Protein AF-A0A0B7A8V5-F1 (afdb_monomer_lite)

Secondary structure (DSSP, 8-state):
-HHHHHHHHHHHHHHTTTS-TTT-PPPPHHHHHHS-HHHHHHHHHHTHHHHTTTHHHHHHHHHHH-GGG--HHHHHHHHHHHHS--------------HHHHHHHHHTTTT-HHHHHHHHHHHHH---HHHHHHTHHHHHHHTTGGGSTT--HHHHHHHHHHHHHHHTT-HHHHHHHHHHHTS-----TT---PPPPHHHHHH-GGGGGSS-GGGGG-HHHHHHHHHHHHHHHHHHHHHHHHHHHHT---TTHHHHHHHHHHHHHHHHHHHHHHHHHHTSPPHHHHTTTT-S--HHHHHHHHHHHHHHHHHHH-HHHHHHHHHH---GGGHHHHHHH-GGGGGGGGTHHHHHT-S-HHHHHHHHHHHHHHHHH---HHHHHHHHHHHHHHHHHHHHS-HHHHHHHHHHHGGGHHHHHHH-GGGHHHHHHHHHHHHHHHHHHHHHHHHHHHHHHHHTTS--------HHHHHHHHHHHHHHHHHHHHHHHHHHHHHHHTT--

Organism: NCBI:txid1028688

InterPro domains:
  IPR029321 Integrator complex subunit 2 [PF14750] (1-442)
  IPR029321 Integrator complex subunit 2 [PTHR28608] (1-450)

pLDDT: mean 82.31, std 15.74, range [34.09, 98.19]

Foldseek 3Di:
DLLVLLVCVVCCLVCVVVDPCVPDDRDDPVVVLPDQLLVVLVVCVVPCVVCVPPNVSSVVSCCQQQVLSVDVVLVVVVVVVVVPDPDPPDPDPDDQDALVQQLVQLLCQQPCVPSNLVSLVSLLVDPDPVSLQRNLLSLLLSVVSCLDPNGDPSSLVSSLVSLSVNCSGRVQVSLLSNLQNQAPPPPDPPDDPPRDDSVNCLQAVCSLVNGDLSCLQRLSSVLVSLSSSSSSLVSNLSVLVSVLSPVDDDPCNVVSVVVSVVVSLVRVLVVLQSLLVSLDDDPVVVVVVPDPDGSSNSSLLSSLVSVLVVCVVPVVSVVVNLLVNDDLVCLLSNLVRRVPLLSVLVCLLVQCVDPDLVSVLSSLSNLLSNLLVPLDPSSLVVLVVNLVSLVVCCPVPDLVCNLVNLVRNLLSVLSSCVSPVVCLVSNLVSLVSLLVVLVVLLVVLVVVVVVVVVVVVPDPDDDDPPPPSVVSNVSSVSSNVSSVVSNVSSVVVSVVVVVVD

Sequence (501 aa):
MLYYLFLYEDLYQTHKKFIDVTKLSLYSDTLMSQIPISHLVQEALKHHNNCQNLFPPLIRLLNTHFPHLCLVEDWLDAHVSHMSKPSLVSKRRQIAIKPECVLEAISEAHTHPSRAIKLLEQLLSVGDISIFRECQDAVVAGLPKLLEEGIPRCLLDLIKKVWFKLHGFTPRKLRLSTVNALQPVRKSAFKTASQLMEQDLVVDPLVVLRCDERVFRCPPILEIVLRILSAYTQACRVYLNSHVMDAGITEKEKDRQELKMALLAAQESAIVQILLEVCLPLESEKKQASSELYNLREIRCLVFSYIHQVFIASPNLARLVHFQGYPSTLIPLVVSGVPSMHICLDFIPELLGQPQRSKQIFGIQLLSNLCTQYQLPKSMNIAKLGVDVMFTLLSVLEKSEWVAFFRQTVPCLLPICQAFPPLCDDAAVLLSQLGRVCYSHITMAGNASKTSGEVNRCDRSLTPTSTSGLSLYGDYGNLYQTIELTFSEICGRALVLGKLY

Radius of gyration: 30.03 Å; chains: 1; bounding box: 100×64×71 Å

Structure (mmCIF, N/CA/C/O backbone):
data_AF-A0A0B7A8V5-F1
#
_entry.id   AF-A0A0B7A8V5-F1
#
loop_
_atom_site.group_PDB
_atom_site.id
_atom_site.type_symbol
_atom_site.label_atom_id
_atom_site.label_alt_id
_atom_site.label_comp_id
_atom_site.label_asym_id
_atom_site.label_entity_id
_atom_site.label_seq_id
_atom_site.pdbx_PDB_ins_code
_atom_site.Cartn_x
_atom_site.Cartn_y
_atom_site.Cartn_z
_atom_site.occupancy
_atom_site.B_iso_or_equiv
_atom_site.auth_seq_id
_atom_site.auth_comp_id
_atom_site.auth_asym_id
_atom_site.auth_atom_id
_atom_site.pdbx_PDB_model_num
ATOM 1 N N . MET A 1 1 ? 30.885 10.684 -22.854 1.00 79.94 1 MET A N 1
ATOM 2 C CA . MET A 1 1 ? 29.683 11.376 -23.373 1.00 79.94 1 MET A CA 1
ATOM 3 C C . MET A 1 1 ? 28.548 11.421 -22.364 1.00 79.94 1 MET A C 1
ATOM 5 O O . MET A 1 1 ? 28.164 12.524 -22.019 1.00 79.94 1 MET A O 1
ATOM 9 N N . LEU A 1 2 ? 28.070 10.297 -21.811 1.00 82.06 2 LEU A N 1
ATOM 10 C CA . LEU A 1 2 ? 26.999 10.316 -20.794 1.00 82.06 2 LEU A CA 1
ATOM 11 C C . LEU A 1 2 ? 27.292 11.255 -19.604 1.00 82.06 2 LEU A C 1
ATOM 13 O O . LEU A 1 2 ? 26.472 12.096 -19.267 1.00 82.06 2 LEU A O 1
ATOM 17 N N . TYR A 1 3 ? 28.502 11.181 -19.038 1.00 83.75 3 TYR A N 1
ATOM 18 C CA . TYR A 1 3 ? 28.941 12.098 -17.978 1.00 83.75 3 TYR A CA 1
ATOM 19 C C . TYR A 1 3 ? 28.871 13.578 -18.385 1.00 83.75 3 TYR A C 1
ATOM 21 O O . TYR A 1 3 ? 28.467 14.414 -17.588 1.00 83.75 3 TYR A O 1
ATOM 29 N N . TYR A 1 4 ? 29.234 13.898 -19.630 1.00 85.25 4 TYR A N 1
ATOM 30 C CA . TYR A 1 4 ? 29.182 15.268 -20.141 1.00 85.25 4 TYR A CA 1
ATOM 31 C C . TYR A 1 4 ? 27.741 15.774 -20.244 1.00 85.25 4 TYR A C 1
ATOM 33 O O . TYR A 1 4 ? 27.480 16.910 -19.871 1.00 85.25 4 TYR A O 1
ATOM 41 N N . LEU A 1 5 ? 26.809 14.927 -20.692 1.00 83.75 5 LEU A N 1
ATOM 42 C CA . LEU A 1 5 ? 25.390 15.280 -20.768 1.00 83.75 5 LEU A CA 1
ATOM 43 C C . LEU A 1 5 ? 24.819 15.602 -19.384 1.00 83.75 5 LEU A C 1
ATOM 45 O O . LEU A 1 5 ? 24.222 16.657 -19.208 1.00 83.75 5 LEU A O 1
ATOM 49 N N . PHE A 1 6 ? 25.074 14.747 -18.391 1.00 82.56 6 PHE A N 1
ATOM 50 C CA . PHE A 1 6 ? 24.607 14.998 -17.025 1.00 82.56 6 PHE A CA 1
ATOM 51 C C . PHE A 1 6 ? 25.280 16.208 -16.385 1.00 82.56 6 PHE A C 1
ATOM 53 O O . PHE A 1 6 ? 24.634 16.962 -15.668 1.00 82.56 6 PHE A O 1
ATOM 60 N N . LEU A 1 7 ? 26.572 16.419 -16.646 1.00 83.06 7 LEU A N 1
ATOM 61 C CA . LEU A 1 7 ? 27.275 17.601 -16.159 1.00 83.06 7 LEU A CA 1
ATOM 62 C C . LEU A 1 7 ? 26.717 18.877 -16.803 1.00 83.06 7 LEU A C 1
ATOM 64 O O . LEU A 1 7 ? 26.586 19.891 -16.130 1.00 83.06 7 LEU A O 1
ATOM 68 N N . TYR A 1 8 ? 26.368 18.829 -18.090 1.00 83.06 8 TYR A N 1
ATOM 69 C CA . TYR A 1 8 ? 25.727 19.944 -18.778 1.00 83.06 8 TYR A CA 1
ATOM 70 C C . TYR A 1 8 ? 24.349 20.254 -18.185 1.00 83.06 8 TYR A C 1
ATOM 72 O O . TYR A 1 8 ? 24.068 21.419 -17.924 1.00 83.06 8 TYR A O 1
ATOM 80 N N . GLU A 1 9 ? 23.521 19.241 -17.912 1.00 77.94 9 GLU A N 1
ATOM 81 C CA . GLU A 1 9 ? 22.227 19.425 -17.236 1.00 77.94 9 GLU A CA 1
ATOM 82 C C . GLU A 1 9 ? 22.389 20.022 -15.830 1.00 77.94 9 GLU A C 1
ATOM 84 O O . GLU A 1 9 ? 21.679 20.962 -15.475 1.00 77.94 9 GLU A O 1
ATOM 89 N N . ASP A 1 10 ? 23.364 19.539 -15.057 1.00 81.50 10 ASP A N 1
ATOM 90 C CA . ASP A 1 10 ? 23.669 20.032 -13.709 1.00 81.50 10 ASP A CA 1
ATOM 91 C C . ASP A 1 10 ? 24.119 21.496 -13.713 1.00 81.50 10 ASP A C 1
ATOM 93 O O . ASP A 1 10 ? 23.612 22.323 -12.952 1.00 81.50 10 ASP A O 1
ATOM 97 N N . LEU A 1 11 ? 25.037 21.843 -14.618 1.00 79.81 11 LEU A N 1
ATOM 98 C CA . LEU A 1 11 ? 25.526 23.210 -14.778 1.00 79.81 11 LEU A CA 1
ATOM 99 C C . LEU A 1 11 ? 24.438 24.136 -15.321 1.00 79.81 11 LEU A C 1
ATOM 101 O O . LEU A 1 11 ? 24.333 25.274 -14.864 1.00 79.81 11 LEU A O 1
ATOM 105 N N . TYR A 1 12 ? 23.608 23.651 -16.247 1.00 76.50 12 TYR A N 1
ATOM 106 C CA . TYR A 1 12 ? 22.469 24.398 -16.764 1.00 76.50 12 TYR A CA 1
ATOM 107 C C . TYR A 1 12 ? 21.483 24.728 -15.642 1.00 76.50 12 TYR A C 1
ATOM 109 O O . TYR A 1 12 ? 21.135 25.892 -15.478 1.00 76.50 12 TYR A O 1
ATOM 117 N N . GLN A 1 13 ? 21.083 23.743 -14.832 1.00 71.62 13 GLN A N 1
ATOM 118 C CA . GLN A 1 13 ? 20.176 23.933 -13.691 1.00 71.62 13 GLN A CA 1
ATOM 119 C C . GLN A 1 13 ? 20.780 24.873 -12.632 1.00 71.62 13 GLN A C 1
ATOM 121 O O . GLN A 1 13 ? 20.105 25.778 -12.144 1.00 71.62 13 GLN A O 1
ATOM 126 N N . THR A 1 14 ? 22.071 24.717 -12.319 1.00 74.81 14 THR A N 1
ATOM 127 C CA . THR A 1 14 ? 22.767 25.513 -11.289 1.00 74.81 14 THR A CA 1
ATOM 128 C C . THR A 1 14 ? 22.956 26.974 -11.704 1.00 74.81 14 THR A C 1
ATOM 130 O O . THR A 1 14 ? 22.756 27.888 -10.901 1.00 74.81 14 THR A O 1
ATOM 133 N N . HIS A 1 15 ? 23.320 27.220 -12.965 1.00 72.06 15 HIS A N 1
ATOM 134 C CA . HIS A 1 15 ? 23.638 28.556 -13.474 1.00 72.06 15 HIS A CA 1
ATOM 135 C C . HIS A 1 15 ? 22.515 29.181 -14.310 1.00 72.06 15 HIS A C 1
ATOM 137 O O . HIS A 1 15 ? 22.711 30.257 -14.873 1.00 72.06 15 HIS A O 1
ATOM 143 N N . LYS A 1 16 ? 21.319 28.577 -14.339 1.00 68.19 16 LYS A N 1
ATOM 144 C CA . LYS A 1 16 ? 20.163 29.016 -15.143 1.00 68.19 16 LYS A CA 1
ATOM 145 C C . LYS A 1 16 ? 19.810 30.497 -14.977 1.00 68.19 16 LYS A C 1
ATOM 147 O O . LYS A 1 16 ? 19.356 31.130 -15.918 1.00 68.19 16 LYS A O 1
ATOM 152 N N . LYS A 1 17 ? 20.053 31.066 -13.790 1.00 64.69 17 LYS A N 1
ATOM 153 C CA . LYS A 1 17 ? 19.793 32.483 -13.463 1.00 64.69 17 LYS A CA 1
ATOM 154 C C . LYS A 1 17 ? 20.785 33.467 -14.096 1.00 64.69 17 LYS A C 1
ATOM 156 O O . LYS A 1 17 ? 20.482 34.650 -14.186 1.00 64.69 17 LYS A O 1
ATOM 161 N N . PHE A 1 18 ? 21.961 32.990 -14.499 1.00 61.44 18 PHE A N 1
ATOM 162 C CA . PHE A 1 18 ? 23.048 33.788 -15.076 1.00 61.44 18 PHE A CA 1
ATOM 163 C C . PHE A 1 18 ? 23.221 33.555 -16.582 1.00 61.44 18 PHE A C 1
ATOM 165 O O . PHE A 1 18 ? 24.036 34.221 -17.218 1.00 61.44 18 PHE A O 1
ATOM 172 N N . ILE A 1 19 ? 22.482 32.599 -17.149 1.00 63.22 19 ILE A N 1
ATOM 173 C CA . ILE A 1 19 ? 22.578 32.193 -18.548 1.00 63.22 19 ILE A CA 1
ATOM 174 C C . ILE A 1 19 ? 21.382 32.760 -19.310 1.00 63.22 19 ILE A C 1
ATOM 176 O O . ILE A 1 19 ? 20.232 32.582 -18.916 1.00 63.22 19 ILE A O 1
ATOM 180 N N . ASP A 1 20 ? 21.662 33.418 -20.432 1.00 55.59 20 ASP A N 1
ATOM 181 C CA . ASP A 1 20 ? 20.645 33.892 -21.365 1.00 55.59 20 ASP A CA 1
ATOM 182 C C . ASP A 1 20 ? 19.980 32.675 -22.044 1.00 55.59 20 ASP A C 1
ATOM 184 O O . ASP A 1 20 ? 20.542 32.045 -22.947 1.00 55.59 20 ASP A O 1
ATOM 188 N N . VAL A 1 21 ? 18.797 32.296 -21.547 1.00 57.56 21 VAL A N 1
ATOM 189 C CA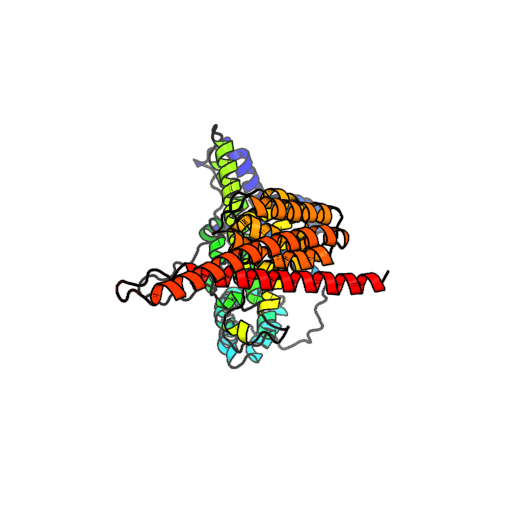 . VAL A 1 21 ? 18.047 31.070 -21.906 1.00 57.56 21 VAL A CA 1
ATOM 190 C C . VAL A 1 21 ? 17.728 30.997 -23.409 1.00 57.56 21 VAL A C 1
ATOM 192 O O . VAL A 1 21 ? 17.473 29.925 -23.949 1.00 57.56 21 VAL A O 1
ATOM 195 N N . THR A 1 22 ? 17.812 32.126 -24.117 1.00 53.50 22 THR A N 1
ATOM 196 C CA . THR A 1 22 ? 17.581 32.242 -25.563 1.00 53.50 22 THR A CA 1
ATOM 197 C C . THR A 1 22 ? 18.668 31.594 -26.432 1.00 53.50 22 THR A C 1
ATOM 199 O O . THR A 1 22 ? 18.412 31.317 -27.603 1.00 53.50 22 THR A O 1
ATOM 202 N N . LYS A 1 23 ? 19.867 31.324 -25.889 1.00 51.97 23 LYS A N 1
ATOM 203 C CA . LYS A 1 23 ? 21.014 30.776 -26.649 1.00 51.97 23 LYS A CA 1
ATOM 204 C C . LYS A 1 23 ? 21.383 29.332 -26.307 1.00 51.97 23 LYS A C 1
ATOM 206 O O . LYS A 1 23 ? 22.089 28.696 -27.085 1.00 51.97 23 LYS A O 1
ATOM 211 N N . LEU A 1 24 ? 20.938 28.817 -25.161 1.00 58.12 24 LEU A N 1
ATOM 212 C CA . LEU A 1 24 ? 21.292 27.485 -24.664 1.00 58.12 24 LEU A CA 1
ATOM 213 C C . LEU A 1 24 ? 20.019 26.685 -24.389 1.00 58.12 24 LEU A C 1
ATOM 215 O O . LEU A 1 24 ? 19.346 26.883 -23.379 1.00 58.12 24 LEU A O 1
ATOM 219 N N . SER A 1 25 ? 19.693 25.772 -25.301 1.00 60.03 25 SER A N 1
ATOM 220 C CA . SER A 1 25 ? 18.627 24.793 -25.105 1.00 60.03 25 SER A CA 1
ATOM 221 C C . SER A 1 25 ? 19.155 23.574 -24.347 1.00 60.03 25 SER A C 1
ATOM 223 O O . SER A 1 25 ? 20.273 23.105 -24.593 1.00 60.03 25 SER A O 1
ATOM 225 N N . LEU A 1 26 ? 18.334 23.035 -23.447 1.00 64.19 26 LEU A N 1
ATOM 226 C CA . LEU A 1 26 ? 18.522 21.680 -22.932 1.00 64.19 26 LEU A CA 1
ATOM 227 C C . LEU A 1 26 ? 18.430 20.673 -24.086 1.00 64.19 26 LEU A C 1
ATOM 229 O O . LEU A 1 26 ? 17.761 20.917 -25.094 1.00 64.19 26 LEU A O 1
ATOM 233 N N . TYR A 1 27 ? 19.117 19.542 -23.940 1.00 69.25 27 TYR A N 1
ATOM 234 C CA . TYR A 1 27 ? 18.952 18.426 -24.865 1.00 69.25 27 TYR A CA 1
ATOM 235 C C . TYR A 1 27 ? 17.507 17.923 -24.808 1.00 69.25 27 TYR A C 1
ATOM 237 O O . TYR A 1 27 ? 16.879 17.943 -23.753 1.00 69.25 27 TYR A O 1
ATOM 245 N N . SER A 1 28 ? 16.972 17.480 -25.945 1.00 68.88 28 SER A N 1
ATOM 246 C CA . SER A 1 28 ? 15.593 17.002 -25.996 1.00 68.88 28 SER A CA 1
ATOM 247 C C . SER A 1 28 ? 15.410 15.713 -25.189 1.00 68.88 28 SER A C 1
ATOM 249 O O . SER A 1 28 ? 16.256 14.814 -25.214 1.00 68.88 28 SER A O 1
ATOM 251 N N . ASP A 1 29 ? 14.244 15.569 -24.556 1.00 65.69 29 ASP A N 1
ATOM 252 C CA . ASP A 1 29 ? 13.846 14.344 -23.844 1.00 65.69 29 ASP A CA 1
ATOM 253 C C . ASP A 1 29 ? 13.882 13.102 -24.759 1.00 65.69 29 ASP A C 1
ATOM 255 O O . ASP A 1 29 ? 14.142 11.977 -24.322 1.00 65.69 29 ASP A O 1
ATOM 259 N N . THR A 1 30 ? 13.701 13.299 -26.070 1.00 68.00 30 THR A N 1
ATOM 260 C CA . THR A 1 30 ? 13.824 12.249 -27.092 1.00 68.00 30 THR A CA 1
ATOM 261 C C . THR A 1 30 ? 15.245 11.698 -27.213 1.00 68.00 30 THR A C 1
ATOM 263 O O . THR A 1 30 ? 15.413 10.525 -27.524 1.00 68.00 30 THR A O 1
ATOM 266 N N . LEU A 1 31 ? 16.275 12.517 -26.981 1.00 75.44 31 LEU A N 1
ATOM 267 C CA . LEU A 1 31 ? 17.662 12.055 -26.979 1.00 75.44 31 LEU A CA 1
ATOM 268 C C . LEU A 1 31 ? 17.958 11.279 -25.691 1.00 75.44 31 LEU A C 1
ATOM 270 O O . LEU A 1 31 ? 18.525 10.189 -25.743 1.00 75.44 31 LEU A O 1
ATOM 274 N N . MET A 1 32 ? 17.522 11.797 -24.539 1.00 71.88 32 MET A N 1
ATOM 275 C CA . MET A 1 32 ? 17.759 11.149 -23.243 1.00 71.88 32 MET A CA 1
ATOM 276 C C . MET A 1 32 ? 17.033 9.808 -23.100 1.00 71.88 32 MET A C 1
ATOM 278 O O . MET A 1 32 ? 17.549 8.897 -22.457 1.00 71.88 32 MET A O 1
ATOM 282 N N . SER A 1 33 ? 15.866 9.651 -23.727 1.00 67.75 33 SER A N 1
ATOM 283 C CA . SER A 1 33 ? 15.122 8.382 -23.758 1.00 67.75 33 SER A CA 1
ATOM 284 C C . SER A 1 33 ? 15.760 7.309 -24.652 1.00 67.75 33 SER A C 1
ATOM 286 O O . SER A 1 33 ? 15.562 6.118 -24.405 1.00 67.75 33 SER A O 1
ATOM 288 N N . GLN A 1 34 ? 16.552 7.698 -25.657 1.00 71.38 34 GLN A N 1
ATOM 289 C CA . GLN A 1 34 ? 17.259 6.764 -26.544 1.00 71.38 34 GLN A CA 1
ATOM 290 C C . GLN A 1 34 ? 18.551 6.212 -25.930 1.00 71.38 34 GLN A C 1
ATOM 292 O O . GLN A 1 34 ? 19.004 5.128 -26.309 1.00 71.38 34 GLN A O 1
ATOM 297 N N . ILE A 1 35 ? 19.150 6.935 -24.983 1.00 76.81 35 ILE A N 1
ATOM 298 C CA . ILE A 1 35 ? 20.406 6.533 -24.353 1.00 76.81 35 ILE A CA 1
ATOM 299 C C . ILE A 1 35 ? 20.119 5.469 -23.277 1.00 76.81 35 ILE A C 1
ATOM 301 O O . ILE A 1 35 ? 19.364 5.727 -22.339 1.00 76.81 35 ILE A O 1
ATOM 305 N N . PRO A 1 36 ? 20.740 4.274 -23.341 1.00 74.31 36 PRO A N 1
ATOM 306 C CA . PRO A 1 36 ? 20.545 3.223 -22.345 1.00 74.31 36 PRO A CA 1
ATOM 307 C C . PRO A 1 36 ? 21.386 3.509 -21.089 1.00 74.31 36 PRO A C 1
ATOM 309 O O . PRO A 1 36 ? 22.398 2.857 -20.830 1.00 74.31 36 PRO A O 1
ATOM 312 N N . ILE A 1 37 ? 20.976 4.518 -20.316 1.00 78.88 37 ILE A N 1
ATOM 313 C CA . ILE A 1 37 ? 21.696 5.031 -19.140 1.00 78.88 37 ILE A CA 1
ATOM 314 C C . ILE A 1 37 ? 22.022 3.902 -18.150 1.00 78.88 37 ILE A C 1
ATOM 316 O O . ILE A 1 37 ? 23.180 3.736 -17.774 1.00 78.88 37 ILE A O 1
ATOM 320 N N . SER A 1 38 ? 21.029 3.090 -17.773 1.00 75.12 38 SER A N 1
ATOM 321 C CA . SER A 1 38 ? 21.199 2.001 -16.800 1.00 75.12 38 SER A CA 1
ATOM 322 C C . SER A 1 38 ? 22.212 0.951 -17.259 1.00 75.12 38 SER A C 1
ATOM 324 O O . SER A 1 38 ? 23.051 0.528 -16.466 1.00 75.12 38 SER A O 1
ATOM 326 N N . HIS A 1 39 ? 22.211 0.596 -18.547 1.00 75.06 39 HIS A N 1
ATOM 327 C CA . HIS A 1 39 ? 23.192 -0.336 -19.103 1.00 75.06 39 HIS A CA 1
ATOM 328 C C . HIS A 1 39 ? 24.614 0.228 -19.035 1.00 75.06 39 HIS A C 1
ATOM 330 O O . HIS A 1 39 ? 25.520 -0.446 -18.557 1.00 75.06 39 HIS A O 1
ATOM 336 N N . LEU A 1 40 ? 24.807 1.476 -19.476 1.00 78.62 40 LEU A N 1
ATOM 337 C CA . LEU A 1 40 ? 26.122 2.126 -19.472 1.00 78.62 40 LEU A CA 1
ATOM 338 C C . LEU A 1 40 ? 26.693 2.238 -18.055 1.00 78.62 40 LEU A C 1
ATOM 340 O O . LEU A 1 40 ? 27.894 2.086 -17.845 1.00 78.62 40 LEU A O 1
ATOM 344 N N . VAL A 1 41 ? 25.827 2.474 -17.072 1.00 78.25 41 VAL A N 1
ATOM 345 C CA . VAL A 1 41 ? 26.205 2.543 -15.661 1.00 78.25 41 VAL A CA 1
ATOM 346 C C . VAL A 1 41 ? 26.587 1.160 -15.115 1.00 78.25 41 VAL A C 1
ATOM 348 O O . VAL A 1 41 ? 27.600 1.036 -14.426 1.00 78.25 41 VAL A O 1
ATOM 351 N N . GLN A 1 42 ? 25.840 0.107 -15.460 1.00 76.56 42 GLN A N 1
ATOM 352 C CA . GLN A 1 42 ? 26.185 -1.275 -15.101 1.00 76.56 42 GLN A CA 1
ATOM 353 C C . GLN A 1 42 ? 27.473 -1.760 -15.785 1.00 76.56 42 GLN A C 1
ATOM 355 O O . GLN A 1 42 ? 28.246 -2.517 -15.202 1.00 76.56 42 GLN A O 1
ATOM 360 N N . GLU A 1 43 ? 27.731 -1.332 -17.017 1.00 76.25 43 GLU A N 1
ATOM 361 C CA . GLU A 1 43 ? 28.963 -1.639 -17.744 1.00 76.25 43 GLU A CA 1
ATOM 362 C C . GLU A 1 43 ? 30.167 -0.908 -17.130 1.00 76.25 43 GLU A C 1
ATOM 364 O O . GLU A 1 43 ? 31.211 -1.520 -16.898 1.00 76.25 43 GLU A O 1
ATOM 369 N N . ALA A 1 44 ? 29.995 0.359 -16.740 1.00 77.50 44 ALA A N 1
ATOM 370 C CA . ALA A 1 44 ? 31.005 1.111 -15.997 1.00 77.50 44 ALA A CA 1
ATOM 371 C C . ALA A 1 44 ? 31.330 0.473 -14.631 1.00 77.50 44 ALA A C 1
ATOM 373 O O . ALA A 1 44 ? 32.492 0.464 -14.226 1.00 77.50 44 ALA A O 1
ATOM 374 N N . LEU A 1 45 ? 30.334 -0.109 -13.948 1.00 75.38 45 LEU A N 1
ATOM 375 C CA . LEU A 1 45 ? 30.542 -0.903 -12.731 1.00 75.38 45 LEU A CA 1
ATOM 376 C C . LEU A 1 45 ? 31.386 -2.159 -12.981 1.00 75.38 45 LEU A C 1
ATOM 378 O O . LEU A 1 45 ? 32.302 -2.446 -12.213 1.00 75.38 45 LEU A O 1
ATOM 382 N N . LYS A 1 46 ? 31.092 -2.910 -14.050 1.00 75.94 46 LYS A N 1
ATOM 383 C CA . LYS A 1 46 ? 31.836 -4.134 -14.409 1.00 75.94 46 LYS A CA 1
ATOM 384 C C . LYS A 1 46 ? 33.297 -3.837 -14.745 1.00 75.94 46 LYS A C 1
ATOM 386 O O . LYS A 1 46 ? 34.174 -4.635 -14.427 1.00 75.94 46 LYS A O 1
ATOM 391 N N . HIS A 1 47 ? 33.566 -2.676 -15.337 1.00 78.50 47 HIS A N 1
ATOM 392 C CA . HIS A 1 47 ? 34.908 -2.211 -15.687 1.00 78.50 47 HIS A CA 1
ATOM 393 C C . HIS A 1 47 ? 35.486 -1.228 -14.654 1.00 78.50 47 HIS A C 1
ATOM 395 O O . HIS A 1 47 ? 36.089 -0.216 -15.020 1.00 78.50 47 HIS A O 1
ATOM 401 N N . HIS A 1 48 ? 35.344 -1.544 -13.358 1.00 68.00 48 HIS A N 1
ATOM 402 C CA . HIS A 1 48 ? 35.762 -0.682 -12.243 1.00 68.00 48 HIS A CA 1
ATOM 403 C C . HIS A 1 48 ? 37.203 -0.152 -12.376 1.00 68.00 48 HIS A C 1
ATOM 405 O O . HIS A 1 48 ? 37.442 1.033 -12.156 1.00 68.00 48 HIS A O 1
ATOM 411 N N . ASN A 1 49 ? 38.142 -0.993 -12.828 1.00 71.19 49 ASN A N 1
ATOM 412 C CA . ASN A 1 49 ? 39.558 -0.630 -12.975 1.00 71.19 49 ASN A CA 1
ATOM 413 C C . ASN A 1 49 ? 39.806 0.481 -14.013 1.00 71.19 49 ASN A C 1
ATOM 415 O O . ASN A 1 49 ? 40.753 1.246 -13.869 1.00 71.19 49 ASN A O 1
ATOM 419 N N . ASN A 1 50 ? 38.957 0.596 -15.040 1.00 73.81 50 ASN A N 1
ATOM 420 C CA . ASN A 1 50 ? 39.141 1.561 -16.131 1.00 73.81 50 ASN A CA 1
ATOM 421 C C . ASN A 1 50 ? 38.326 2.848 -15.921 1.00 73.81 50 ASN A C 1
ATOM 423 O O . ASN A 1 50 ? 38.646 3.887 -16.496 1.00 73.81 50 ASN A O 1
ATOM 427 N N . CYS A 1 51 ? 37.266 2.797 -15.107 1.00 72.12 51 CYS A N 1
ATOM 428 C CA . CYS A 1 51 ? 36.334 3.909 -14.893 1.00 72.12 51 CYS A CA 1
ATOM 429 C C . CYS A 1 51 ? 36.345 4.468 -13.460 1.00 72.12 51 CYS A C 1
ATOM 431 O O . CYS A 1 51 ? 35.453 5.241 -13.109 1.00 72.12 51 CYS A O 1
ATOM 433 N N . GLN A 1 52 ? 37.355 4.137 -12.650 1.00 73.94 52 GLN A N 1
ATOM 434 C CA . GLN A 1 52 ? 37.417 4.460 -11.218 1.00 73.94 52 GLN A CA 1
ATOM 435 C C . GLN A 1 52 ? 37.206 5.953 -10.900 1.00 73.94 52 GLN A C 1
ATOM 437 O O . GLN A 1 52 ? 36.489 6.285 -9.961 1.00 73.94 52 GLN A O 1
ATOM 442 N N . ASN A 1 53 ? 37.755 6.857 -11.720 1.00 79.75 53 ASN A N 1
ATOM 443 C CA . ASN A 1 53 ? 37.639 8.308 -11.511 1.00 79.75 53 ASN A CA 1
ATOM 444 C C . ASN A 1 53 ? 36.367 8.922 -12.123 1.00 79.75 53 ASN A C 1
ATOM 446 O O . ASN A 1 53 ? 35.950 10.007 -11.728 1.00 79.75 53 ASN A O 1
ATOM 450 N N . LEU A 1 54 ? 35.748 8.245 -13.095 1.00 82.06 54 LEU A N 1
ATOM 451 C CA . LEU A 1 54 ? 34.561 8.732 -13.807 1.00 82.06 54 LEU A CA 1
ATOM 452 C C . LEU A 1 54 ? 33.262 8.268 -13.140 1.00 82.06 54 LEU A C 1
ATOM 454 O O . LEU A 1 54 ? 32.248 8.965 -13.186 1.00 82.06 54 LEU A O 1
ATOM 458 N N . PHE A 1 55 ? 33.291 7.089 -12.523 1.00 82.50 55 PHE A N 1
ATOM 459 C CA . PHE A 1 55 ? 32.110 6.431 -11.988 1.00 82.50 55 PHE A CA 1
ATOM 460 C C . PHE A 1 55 ? 31.477 7.168 -10.788 1.00 82.50 55 PHE A C 1
ATOM 462 O O . PHE A 1 55 ? 30.272 7.422 -10.846 1.00 82.50 55 PHE A O 1
ATOM 469 N N . PRO A 1 56 ? 32.218 7.600 -9.743 1.00 84.69 56 PRO A N 1
ATOM 470 C CA . PRO A 1 56 ? 31.605 8.295 -8.607 1.00 84.69 56 PRO A CA 1
ATOM 471 C C . PRO A 1 56 ? 30.921 9.623 -8.991 1.00 84.69 56 PRO A C 1
ATOM 473 O O . PRO A 1 56 ? 29.773 9.831 -8.588 1.00 84.69 56 PRO A O 1
ATOM 476 N N . PRO A 1 57 ? 31.536 10.505 -9.812 1.00 83.62 57 PRO A N 1
ATOM 477 C CA . PRO A 1 57 ? 30.864 11.706 -10.308 1.00 83.62 57 PRO A CA 1
ATOM 478 C C . PRO A 1 57 ? 29.629 11.400 -11.162 1.00 83.62 57 PRO A C 1
ATOM 480 O O . PRO A 1 57 ? 28.619 12.088 -11.028 1.00 83.62 57 PRO A O 1
ATOM 483 N N . LEU A 1 58 ? 29.687 10.363 -12.005 1.00 84.62 58 LEU A N 1
ATOM 484 C CA . LEU A 1 58 ? 28.564 9.941 -12.842 1.00 84.62 58 LEU A CA 1
ATOM 485 C C . LEU A 1 58 ? 27.369 9.470 -12.002 1.00 84.62 58 LEU A C 1
ATOM 487 O O . LEU A 1 58 ? 26.249 9.904 -12.255 1.00 84.62 58 LEU A O 1
ATOM 491 N N . ILE A 1 59 ? 27.598 8.624 -10.993 1.00 83.25 59 ILE A N 1
ATOM 492 C CA . ILE A 1 59 ? 26.540 8.146 -10.090 1.00 83.25 59 ILE A CA 1
ATOM 493 C C . ILE A 1 59 ? 25.949 9.282 -9.270 1.00 83.25 59 ILE A C 1
ATOM 495 O O . ILE A 1 59 ? 24.733 9.342 -9.104 1.00 83.25 59 ILE A O 1
ATOM 499 N N . ARG A 1 60 ? 26.786 10.206 -8.784 1.00 85.19 60 ARG A N 1
ATOM 500 C CA . ARG A 1 60 ? 26.309 11.392 -8.068 1.00 85.19 60 ARG A CA 1
ATOM 501 C C . ARG A 1 60 ? 25.324 12.178 -8.931 1.00 85.19 60 ARG A C 1
ATOM 503 O O . ARG A 1 60 ? 24.220 12.450 -8.479 1.00 85.19 60 ARG A O 1
ATOM 510 N N . LEU A 1 61 ? 25.701 12.489 -10.171 1.00 84.31 61 LEU A N 1
ATOM 511 C CA . LEU A 1 61 ? 24.839 13.223 -11.099 1.00 84.31 61 LEU A CA 1
ATOM 512 C C . LEU A 1 61 ? 23.565 12.440 -11.449 1.00 84.31 61 LEU A C 1
ATOM 514 O O . LEU A 1 61 ? 22.482 13.017 -11.483 1.00 84.31 61 LEU A O 1
ATOM 518 N N . LEU A 1 62 ? 23.677 11.124 -11.643 1.00 84.75 62 LEU A N 1
ATOM 519 C CA . LEU A 1 62 ? 22.534 10.255 -11.914 1.00 84.75 62 LEU A CA 1
ATOM 520 C C . LEU A 1 62 ? 21.535 10.233 -10.747 1.00 84.75 62 LEU A C 1
ATOM 522 O O . LEU A 1 62 ? 20.337 10.345 -10.976 1.00 84.75 62 LEU A O 1
ATOM 526 N N . ASN A 1 63 ? 22.010 10.130 -9.505 1.00 83.12 63 ASN A N 1
ATOM 527 C CA . ASN A 1 63 ? 21.153 10.153 -8.319 1.00 83.12 63 ASN A CA 1
ATOM 528 C C . ASN A 1 63 ? 20.477 11.513 -8.113 1.00 83.12 63 ASN A C 1
ATOM 530 O O . ASN A 1 63 ? 19.349 11.557 -7.627 1.00 83.12 63 ASN A O 1
ATOM 534 N N . THR A 1 64 ? 21.144 12.608 -8.485 1.00 82.88 64 THR A N 1
ATOM 535 C CA . THR A 1 64 ? 20.575 13.958 -8.389 1.00 82.88 64 THR A CA 1
ATOM 536 C C . THR A 1 64 ? 19.484 14.190 -9.436 1.00 82.88 64 THR A C 1
ATOM 538 O O . THR A 1 64 ? 18.386 14.614 -9.085 1.00 82.88 64 THR A O 1
ATOM 541 N N . HIS A 1 65 ? 19.761 13.892 -10.711 1.00 79.38 65 HIS A N 1
ATOM 542 C CA . HIS A 1 65 ? 18.868 14.242 -11.828 1.00 79.38 65 HIS A CA 1
ATOM 543 C C . HIS A 1 65 ? 17.863 13.141 -12.175 1.00 79.38 65 HIS A C 1
ATOM 545 O O . HIS A 1 65 ? 16.734 13.419 -12.575 1.00 79.38 65 HIS A O 1
ATOM 551 N N . PHE A 1 66 ? 18.227 11.874 -11.975 1.00 81.94 66 PHE A N 1
ATOM 552 C CA . PHE A 1 66 ? 17.412 10.717 -12.354 1.00 81.94 66 PHE A CA 1
ATOM 553 C C . PHE A 1 66 ? 17.312 9.649 -11.247 1.00 81.94 66 PHE A C 1
ATOM 555 O O . PHE A 1 66 ? 17.528 8.464 -11.515 1.00 81.94 66 PHE A O 1
ATOM 562 N N . PRO A 1 67 ? 16.895 10.005 -10.016 1.00 82.56 67 PRO A N 1
ATOM 563 C CA . PRO A 1 67 ? 16.742 9.050 -8.914 1.00 82.56 67 PRO A CA 1
ATOM 564 C C . PRO A 1 67 ? 15.750 7.920 -9.228 1.00 82.56 67 PRO A C 1
ATOM 566 O O . PRO A 1 67 ? 15.877 6.820 -8.703 1.00 82.56 67 PRO A O 1
ATOM 569 N N . HIS A 1 68 ? 14.793 8.148 -10.131 1.00 81.75 68 HIS A N 1
ATOM 570 C CA . HIS A 1 68 ? 13.856 7.126 -10.606 1.00 81.75 68 HIS A CA 1
ATOM 571 C C . HIS A 1 68 ? 14.505 6.012 -11.458 1.00 81.75 68 HIS A C 1
ATOM 573 O O . HIS A 1 68 ? 13.838 5.030 -11.772 1.00 81.75 68 HIS A O 1
ATOM 579 N N . LEU A 1 69 ? 15.772 6.159 -11.872 1.00 80.94 69 LEU A N 1
ATOM 580 C CA . LEU A 1 69 ? 16.584 5.107 -12.510 1.00 80.94 69 LEU A CA 1
ATOM 581 C C . LEU A 1 69 ? 17.511 4.390 -11.511 1.00 80.94 69 LEU A C 1
ATOM 583 O O . LEU A 1 69 ? 18.170 3.412 -11.865 1.00 80.94 69 LEU A O 1
ATOM 587 N N . CYS A 1 70 ? 17.558 4.878 -10.271 1.00 76.94 70 CYS A N 1
ATOM 588 C CA . CYS A 1 70 ? 18.426 4.403 -9.199 1.00 76.94 70 CYS A CA 1
ATOM 589 C C . CYS A 1 70 ? 17.631 3.795 -8.043 1.00 76.94 70 CYS A C 1
ATOM 591 O O . CYS A 1 70 ? 18.022 3.920 -6.882 1.00 76.94 70 CYS A O 1
ATOM 593 N N . LEU A 1 71 ? 16.500 3.149 -8.340 1.00 78.69 71 LEU A N 1
ATOM 594 C CA . LEU A 1 71 ? 15.751 2.430 -7.316 1.00 78.69 71 LEU A CA 1
ATOM 595 C C . LEU A 1 71 ? 16.619 1.288 -6.780 1.00 78.69 71 LEU A C 1
ATOM 597 O O . LEU A 1 71 ? 17.136 0.481 -7.549 1.00 78.69 71 LEU A O 1
ATOM 601 N N . VAL A 1 72 ? 16.774 1.218 -5.458 1.00 76.94 72 VAL A N 1
ATOM 602 C CA . VAL A 1 72 ? 17.658 0.242 -4.798 1.00 76.94 72 VAL A CA 1
ATOM 603 C C . VAL A 1 72 ? 17.313 -1.191 -5.207 1.00 76.94 72 VAL A C 1
ATOM 605 O O . VAL A 1 72 ? 18.210 -1.988 -5.468 1.00 76.94 72 VAL A O 1
ATOM 608 N N . GLU A 1 73 ? 16.021 -1.498 -5.332 1.00 73.88 73 GLU A N 1
ATOM 609 C CA . GLU A 1 73 ? 15.540 -2.820 -5.736 1.00 73.88 73 GLU A CA 1
ATOM 610 C C . GLU A 1 73 ? 16.056 -3.235 -7.123 1.00 73.88 73 GLU A C 1
ATOM 612 O O . GLU A 1 73 ? 16.565 -4.340 -7.272 1.00 73.88 73 GLU A O 1
ATOM 617 N N . ASP A 1 74 ? 16.033 -2.331 -8.112 1.00 73.75 74 ASP A N 1
ATOM 618 C CA . ASP A 1 74 ? 16.512 -2.619 -9.473 1.00 73.75 74 ASP A CA 1
ATOM 619 C C . ASP A 1 74 ? 18.008 -2.973 -9.491 1.00 73.75 74 ASP A C 1
ATOM 621 O O . ASP A 1 74 ? 18.468 -3.808 -10.276 1.00 73.75 74 ASP A O 1
ATOM 625 N N . TRP A 1 75 ? 18.786 -2.338 -8.613 1.00 69.69 75 TRP A N 1
ATOM 626 C CA . TRP A 1 75 ? 20.220 -2.575 -8.501 1.00 69.69 75 TRP A CA 1
ATOM 627 C C . TRP A 1 75 ? 20.523 -3.868 -7.748 1.00 69.69 75 TRP A C 1
ATOM 629 O O . TRP A 1 75 ? 21.424 -4.605 -8.155 1.00 69.69 75 TRP A O 1
ATOM 639 N N . LEU A 1 76 ? 19.772 -4.168 -6.686 1.00 67.94 76 LEU A N 1
ATOM 640 C CA . LEU A 1 76 ? 19.890 -5.426 -5.951 1.00 67.94 76 LEU A CA 1
ATOM 641 C C . LEU A 1 76 ? 19.538 -6.619 -6.843 1.00 67.94 76 LEU A C 1
ATOM 643 O O . LEU A 1 76 ? 20.315 -7.570 -6.904 1.00 67.94 76 LEU A O 1
ATOM 647 N N . ASP A 1 77 ? 18.444 -6.534 -7.602 1.00 68.38 77 ASP A N 1
ATOM 648 C CA . ASP A 1 77 ? 18.009 -7.584 -8.529 1.00 68.38 77 ASP A CA 1
ATOM 649 C C . ASP A 1 77 ? 19.093 -7.889 -9.579 1.00 68.38 77 ASP A C 1
ATOM 651 O O . ASP A 1 77 ? 19.398 -9.054 -9.867 1.00 68.38 77 ASP A O 1
ATOM 655 N N . ALA A 1 78 ? 19.749 -6.848 -10.104 1.00 63.72 78 ALA A N 1
ATOM 656 C CA . ALA A 1 78 ? 20.870 -6.993 -11.029 1.00 63.72 78 ALA A CA 1
ATOM 657 C C . ALA A 1 78 ? 22.089 -7.673 -10.371 1.00 63.72 78 ALA A C 1
ATOM 659 O O . ALA A 1 78 ? 22.693 -8.566 -10.969 1.00 63.72 78 ALA A O 1
ATOM 660 N N . HIS A 1 79 ? 22.438 -7.311 -9.132 1.00 63.50 79 HIS A N 1
ATOM 661 C CA . HIS A 1 79 ? 23.568 -7.910 -8.408 1.00 63.50 79 HIS A CA 1
ATOM 662 C C . HIS A 1 79 ? 23.310 -9.370 -8.010 1.00 63.50 79 HIS A C 1
ATOM 664 O O . HIS A 1 79 ? 24.187 -10.216 -8.186 1.00 63.50 79 HIS A O 1
ATOM 670 N N . VAL A 1 80 ? 22.106 -9.697 -7.534 1.00 61.31 80 VAL A N 1
ATOM 671 C CA . VAL A 1 80 ? 21.703 -11.077 -7.210 1.00 61.31 80 VAL 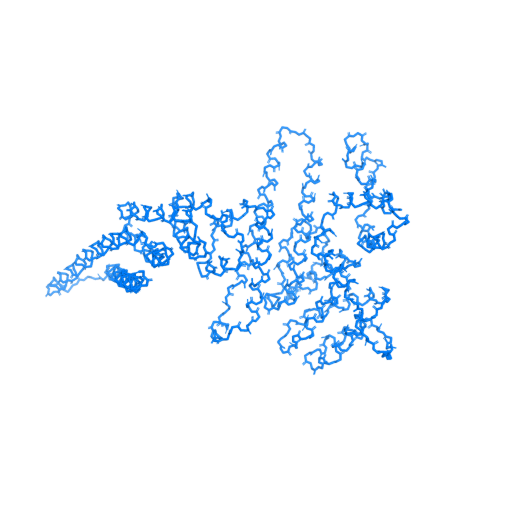A CA 1
ATOM 672 C C . VAL A 1 80 ? 21.717 -11.948 -8.467 1.00 61.31 80 VAL A C 1
ATOM 674 O O . VAL A 1 80 ? 22.202 -13.084 -8.436 1.00 61.31 80 VAL A O 1
ATOM 677 N N . SER A 1 81 ? 21.273 -11.399 -9.600 1.00 60.44 81 SER A N 1
ATOM 678 C CA . SER A 1 81 ? 21.362 -12.064 -10.905 1.00 60.44 81 SER A CA 1
ATOM 679 C C . SER A 1 81 ? 22.811 -12.297 -11.347 1.00 60.44 81 SER A C 1
ATOM 681 O O . SER A 1 81 ? 23.097 -13.310 -11.977 1.00 60.44 81 SER A O 1
ATOM 683 N N . HIS A 1 82 ? 23.741 -11.404 -10.992 1.00 57.50 82 HIS A N 1
ATOM 684 C CA . HIS A 1 82 ? 25.174 -11.570 -11.257 1.00 57.50 82 HIS A CA 1
ATOM 685 C C . HIS A 1 82 ? 25.857 -12.601 -10.345 1.00 57.50 82 HIS A C 1
ATOM 687 O O . HIS A 1 82 ? 26.757 -13.308 -10.799 1.00 57.50 82 HIS A O 1
ATOM 693 N N . MET A 1 83 ? 25.445 -12.702 -9.077 1.00 53.62 83 MET A N 1
ATOM 694 C CA . MET A 1 83 ? 25.965 -13.706 -8.136 1.00 53.62 83 MET A CA 1
ATOM 695 C C . MET A 1 83 ? 25.422 -15.111 -8.416 1.00 53.62 83 MET A C 1
ATOM 697 O O . MET A 1 83 ? 26.096 -16.112 -8.159 1.00 53.62 83 MET A O 1
ATOM 701 N N . SER A 1 84 ? 24.215 -15.190 -8.972 1.00 54.41 84 SER A N 1
ATOM 702 C CA . SER A 1 84 ? 23.627 -16.435 -9.446 1.00 54.41 84 SER A CA 1
ATOM 703 C C . SER A 1 84 ? 24.405 -16.910 -10.672 1.00 54.41 84 SER A C 1
ATOM 705 O O . SER A 1 84 ? 24.238 -16.384 -11.771 1.00 54.41 84 SER A O 1
ATOM 707 N N . LYS A 1 85 ? 25.288 -17.904 -10.496 1.00 46.88 85 LYS A N 1
ATOM 708 C CA . LYS A 1 85 ? 25.979 -18.550 -11.624 1.00 46.88 85 LYS A CA 1
ATOM 709 C C . LYS A 1 85 ? 24.932 -18.948 -12.672 1.00 46.88 85 LYS A C 1
ATOM 711 O O . LYS A 1 85 ? 23.900 -19.494 -12.271 1.00 46.88 85 LYS A O 1
ATOM 716 N N . PRO A 1 86 ? 25.178 -18.735 -13.980 1.00 50.00 86 PRO A N 1
ATOM 717 C CA . PRO A 1 86 ? 24.299 -19.279 -15.001 1.00 50.00 86 PRO A CA 1
ATOM 718 C C . PRO A 1 86 ? 24.227 -20.784 -14.757 1.00 50.00 86 PRO A C 1
ATOM 720 O O . PRO A 1 86 ? 25.236 -21.491 -14.837 1.00 50.00 86 PRO A O 1
ATOM 723 N N . SER A 1 87 ? 23.049 -21.261 -14.360 1.00 46.69 87 SER A N 1
ATOM 724 C CA . SER A 1 87 ? 22.775 -22.686 -14.266 1.00 46.69 87 SER A CA 1
ATOM 725 C C . SER A 1 87 ? 23.164 -23.313 -15.602 1.00 46.69 87 SER A C 1
ATOM 727 O O . SER A 1 87 ? 22.995 -22.694 -16.651 1.00 46.69 87 SER A O 1
ATOM 729 N N . LEU A 1 88 ? 23.768 -24.502 -15.552 1.00 43.41 88 LEU A N 1
ATOM 730 C CA . LEU A 1 88 ? 24.286 -25.248 -16.700 1.00 43.41 88 LEU A CA 1
ATOM 731 C C . LEU A 1 88 ? 23.166 -25.531 -17.716 1.00 43.41 88 LEU A C 1
ATOM 733 O O . LEU A 1 88 ? 22.616 -26.630 -17.776 1.00 43.41 88 LEU A O 1
ATOM 737 N N . VAL A 1 89 ? 22.804 -24.541 -18.529 1.00 47.34 89 VAL A N 1
ATOM 738 C CA . VAL A 1 89 ? 21.912 -24.724 -19.663 1.00 47.34 89 VAL A CA 1
ATOM 739 C C . VAL A 1 89 ? 22.767 -25.365 -20.743 1.00 47.34 89 VAL A C 1
ATOM 741 O O . VAL A 1 89 ? 23.559 -24.717 -21.424 1.00 47.34 89 VAL A O 1
ATOM 744 N N . SER A 1 90 ? 22.635 -26.690 -20.826 1.00 46.38 90 SER A N 1
ATOM 745 C CA . SER A 1 90 ? 23.084 -27.519 -21.942 1.00 46.38 90 SER A CA 1
ATOM 746 C C . SER A 1 90 ? 22.896 -26.771 -23.262 1.00 46.38 90 SER A C 1
ATOM 748 O O . SER A 1 90 ? 21.852 -26.147 -23.451 1.00 46.38 90 SER A O 1
ATOM 750 N N . LYS A 1 91 ? 23.900 -26.833 -24.150 1.00 46.75 91 LYS A N 1
ATOM 751 C CA . LYS A 1 91 ? 23.916 -26.262 -25.509 1.00 46.75 91 LYS A CA 1
ATOM 752 C C . LYS A 1 91 ? 22.660 -26.686 -26.291 1.00 46.75 91 LYS A C 1
ATOM 754 O O . LYS A 1 91 ? 22.686 -27.632 -27.074 1.00 46.75 91 LYS A O 1
ATOM 759 N N . ARG A 1 92 ? 21.529 -26.024 -26.058 1.00 53.06 92 ARG A N 1
ATOM 760 C CA . ARG A 1 92 ? 20.276 -26.240 -26.782 1.00 53.06 92 ARG A CA 1
ATOM 761 C C . ARG A 1 92 ? 20.364 -25.457 -28.086 1.00 53.06 92 ARG A C 1
ATOM 763 O O . ARG A 1 92 ? 20.904 -24.355 -28.111 1.00 53.06 92 ARG A O 1
ATOM 770 N N . ARG A 1 93 ? 19.859 -26.054 -29.171 1.00 49.62 93 ARG A N 1
ATOM 771 C CA . ARG A 1 93 ? 19.813 -25.442 -30.508 1.00 49.62 93 ARG A CA 1
ATOM 772 C C . ARG A 1 93 ? 19.248 -24.023 -30.395 1.00 49.62 93 ARG A C 1
ATOM 774 O O . ARG A 1 93 ? 18.098 -23.862 -29.991 1.00 49.62 93 ARG A O 1
ATOM 781 N N . GLN A 1 94 ? 20.066 -23.026 -30.723 1.00 54.84 94 GLN A N 1
ATOM 782 C CA . GLN A 1 94 ? 19.635 -21.637 -30.824 1.00 54.84 94 GLN A CA 1
ATOM 783 C C . GLN A 1 94 ? 18.695 -21.537 -32.024 1.00 54.84 94 GLN A C 1
ATOM 785 O O . GLN A 1 94 ? 19.122 -21.614 -33.173 1.00 54.84 94 GLN A O 1
ATOM 790 N N . ILE A 1 95 ? 17.397 -21.457 -31.753 1.00 58.88 95 ILE A N 1
ATOM 791 C CA . ILE A 1 95 ? 16.413 -21.072 -32.761 1.00 58.88 95 ILE A CA 1
ATOM 792 C C . ILE A 1 95 ? 16.565 -19.559 -32.933 1.00 58.88 95 ILE A C 1
ATOM 794 O O . ILE A 1 95 ? 16.711 -18.851 -31.938 1.00 58.88 95 ILE A O 1
ATOM 798 N N . ALA A 1 96 ? 16.552 -19.060 -34.169 1.00 66.19 96 ALA A N 1
ATOM 799 C CA . ALA A 1 96 ? 16.518 -17.623 -34.419 1.00 66.19 96 ALA A CA 1
ATOM 800 C C . ALA A 1 96 ? 15.225 -17.047 -33.814 1.00 66.19 96 ALA A C 1
ATOM 802 O O . ALA A 1 96 ? 14.131 -17.285 -34.332 1.00 66.19 96 ALA A O 1
ATOM 803 N N . ILE A 1 97 ? 15.346 -16.353 -32.680 1.00 74.62 97 ILE A N 1
ATOM 804 C CA . ILE A 1 97 ? 14.208 -15.750 -31.986 1.00 74.62 97 ILE A CA 1
ATOM 805 C C . ILE A 1 97 ? 13.828 -14.488 -32.753 1.00 74.62 97 ILE A C 1
ATOM 807 O O . ILE A 1 97 ? 14.610 -13.544 -32.817 1.00 74.62 97 ILE A O 1
ATOM 811 N N . LYS A 1 98 ? 12.631 -14.485 -33.342 1.00 82.38 98 LYS A N 1
ATOM 812 C CA . LYS A 1 98 ? 12.045 -13.304 -33.982 1.00 82.38 98 LYS A CA 1
ATOM 813 C C . LYS A 1 98 ? 10.969 -12.694 -33.076 1.00 82.38 98 LYS A C 1
ATOM 815 O O . LYS A 1 98 ? 10.253 -13.465 -32.428 1.00 82.38 98 LYS A O 1
ATOM 820 N N . PRO A 1 99 ? 10.789 -11.360 -33.073 1.00 81.88 99 PRO A N 1
ATOM 821 C CA . PRO A 1 99 ? 9.757 -10.695 -32.272 1.00 81.88 99 PRO A CA 1
ATOM 822 C C . PRO A 1 99 ? 8.339 -11.220 -32.548 1.00 81.88 99 PRO A C 1
ATOM 824 O O . PRO A 1 99 ? 7.567 -11.446 -31.619 1.00 81.88 99 PRO A O 1
ATOM 827 N N . GLU A 1 100 ? 8.019 -11.496 -33.814 1.00 84.88 100 GLU A N 1
ATOM 828 C CA . GLU A 1 100 ? 6.716 -12.024 -34.248 1.00 84.88 100 GLU A CA 1
ATOM 829 C C . GLU A 1 100 ? 6.404 -13.380 -33.599 1.00 84.88 100 GLU A C 1
ATOM 831 O O . GLU A 1 100 ? 5.335 -13.566 -33.020 1.00 84.88 100 GLU A O 1
ATOM 836 N N . CYS A 1 101 ? 7.384 -14.290 -33.574 1.00 84.62 101 CYS A N 1
ATOM 837 C CA . CYS A 1 101 ? 7.244 -15.607 -32.952 1.00 84.62 101 CYS A CA 1
ATOM 838 C C . CYS A 1 101 ? 6.956 -15.521 -31.445 1.00 84.62 101 CYS A C 1
ATOM 840 O O . CYS A 1 101 ? 6.278 -16.392 -30.898 1.00 84.62 101 CYS A O 1
ATOM 842 N N . VAL A 1 102 ? 7.502 -14.504 -30.765 1.00 84.50 102 VAL A N 1
ATOM 843 C CA . VAL A 1 102 ? 7.275 -14.273 -29.330 1.00 84.50 102 VAL A CA 1
ATOM 844 C C . VAL A 1 102 ? 5.844 -13.798 -29.098 1.00 84.50 102 VAL A C 1
ATOM 846 O O . VAL A 1 102 ? 5.160 -14.342 -28.233 1.00 84.50 102 VAL A O 1
ATOM 849 N N . LEU A 1 103 ? 5.371 -12.834 -29.893 1.00 87.12 103 LEU A N 1
ATOM 850 C CA . LEU A 1 103 ? 4.008 -12.318 -29.778 1.00 87.12 103 LEU A CA 1
ATOM 851 C C . LEU A 1 103 ? 2.964 -13.400 -30.074 1.00 87.12 103 LEU A C 1
ATOM 853 O O . LEU A 1 103 ? 2.008 -13.546 -29.312 1.00 87.12 103 LEU A O 1
ATOM 857 N N . GLU A 1 104 ? 3.161 -14.178 -31.140 1.00 87.19 104 GLU A N 1
ATOM 858 C CA . GLU A 1 104 ? 2.293 -15.308 -31.485 1.00 87.19 104 GLU A CA 1
ATOM 859 C C . GLU A 1 104 ? 2.223 -16.319 -30.341 1.00 87.19 104 GLU A C 1
ATOM 861 O O . GLU A 1 104 ? 1.136 -16.662 -29.878 1.00 87.19 104 GLU A O 1
ATOM 866 N N . ALA A 1 105 ? 3.377 -16.741 -29.820 1.00 85.50 105 ALA A N 1
ATOM 867 C CA . ALA A 1 105 ? 3.429 -17.729 -28.753 1.00 85.50 105 ALA A CA 1
ATOM 868 C C . ALA A 1 105 ? 2.759 -17.240 -27.461 1.00 85.50 105 ALA A C 1
ATOM 870 O O . ALA A 1 105 ? 2.065 -18.019 -26.811 1.00 85.50 105 ALA A O 1
ATOM 871 N N . ILE A 1 106 ? 2.932 -15.964 -27.097 1.00 87.81 106 ILE A N 1
ATOM 872 C CA . ILE A 1 106 ? 2.234 -15.371 -25.947 1.00 87.81 106 ILE A CA 1
ATOM 873 C C . ILE A 1 106 ? 0.730 -15.273 -26.226 1.00 87.81 106 ILE A C 1
ATOM 875 O O . ILE A 1 106 ? -0.076 -15.507 -25.331 1.00 87.81 106 ILE A O 1
ATOM 879 N N . SER A 1 107 ? 0.326 -14.975 -27.461 1.00 86.69 107 SER A N 1
ATOM 880 C CA . SER A 1 107 ? -1.092 -14.895 -27.813 1.00 86.69 107 SER A CA 1
ATOM 881 C C . SER A 1 107 ? -1.813 -16.240 -27.821 1.00 86.69 107 SER A C 1
ATOM 883 O O . SER A 1 107 ? -2.991 -16.299 -27.494 1.00 86.69 107 SER A O 1
ATOM 885 N N . GLU A 1 108 ? -1.102 -17.320 -28.132 1.00 87.50 108 GLU A N 1
ATOM 886 C CA . GLU A 1 108 ? -1.620 -18.689 -28.095 1.00 87.50 108 GLU A CA 1
ATOM 887 C C . GLU A 1 108 ? -1.507 -19.325 -26.697 1.00 87.50 108 GLU A C 1
ATOM 889 O O . GLU A 1 108 ? -1.830 -20.504 -26.536 1.00 87.50 108 GLU A O 1
ATOM 894 N N . ALA A 1 109 ? -1.071 -18.575 -25.675 1.00 84.94 109 ALA A N 1
ATOM 895 C CA . ALA A 1 109 ? -0.742 -19.104 -24.349 1.00 84.94 109 ALA A CA 1
ATOM 896 C C . ALA A 1 109 ? -1.900 -19.838 -23.656 1.00 84.94 109 ALA A C 1
ATOM 898 O O . ALA A 1 109 ? -1.647 -20.786 -22.914 1.00 84.94 109 ALA A O 1
ATOM 899 N N . HIS A 1 110 ? -3.151 -19.452 -23.927 1.00 83.56 110 HIS A N 1
ATOM 900 C CA . HIS A 1 110 ? -4.333 -20.136 -23.396 1.00 83.56 110 HIS A CA 1
ATOM 901 C C . HIS A 1 110 ? -4.499 -21.557 -23.977 1.00 83.56 110 HIS A C 1
ATOM 903 O O . HIS A 1 110 ? -5.034 -22.445 -23.318 1.00 83.56 110 HIS A O 1
ATOM 909 N N . THR A 1 111 ? -4.042 -21.801 -25.210 1.00 85.44 111 THR A N 1
ATOM 910 C CA . THR A 1 111 ? -4.168 -23.113 -25.877 1.00 85.44 111 THR A CA 1
ATOM 911 C C . THR A 1 111 ? -2.898 -23.954 -25.753 1.00 85.44 111 THR A C 1
ATOM 913 O O . THR A 1 111 ? -2.973 -25.154 -25.499 1.00 85.44 111 THR A O 1
ATOM 916 N N . HIS A 1 112 ? -1.721 -23.333 -25.887 1.00 86.12 112 HIS A N 1
ATOM 917 C CA . HIS A 1 112 ? -0.429 -24.021 -25.931 1.00 86.12 112 HIS A CA 1
ATOM 918 C C . HIS A 1 112 ? 0.646 -23.275 -25.115 1.00 86.12 112 HIS A C 1
ATOM 920 O O . HIS A 1 112 ? 1.604 -22.731 -25.677 1.00 86.12 112 HIS A O 1
ATOM 926 N N . PRO A 1 113 ? 0.573 -23.294 -23.769 1.00 87.12 113 PRO A N 1
ATOM 927 C CA . PRO A 1 113 ? 1.498 -22.543 -22.914 1.00 87.12 113 PRO A CA 1
ATOM 928 C C . PRO A 1 113 ? 2.952 -23.033 -23.012 1.00 87.12 113 PRO A C 1
ATOM 930 O O . PRO A 1 113 ? 3.890 -22.276 -22.770 1.00 87.12 113 PRO A O 1
ATOM 933 N N . SER A 1 114 ? 3.173 -24.290 -23.409 1.00 87.88 114 SER A N 1
ATOM 934 C CA . SER A 1 114 ? 4.509 -24.889 -23.515 1.00 87.88 114 SER A CA 1
ATOM 935 C C . SER A 1 114 ? 5.390 -24.233 -24.587 1.00 87.88 114 SER A C 1
ATOM 937 O O . SER A 1 114 ? 6.609 -24.165 -24.409 1.00 87.88 114 SER A O 1
ATOM 939 N N . ARG A 1 115 ? 4.796 -23.722 -25.678 1.00 86.62 115 ARG A N 1
ATOM 940 C CA . ARG A 1 115 ? 5.505 -22.971 -26.729 1.00 86.62 115 ARG A CA 1
ATOM 941 C C . ARG A 1 115 ? 6.024 -21.646 -26.172 1.00 86.62 115 ARG A C 1
ATOM 943 O O . ARG A 1 115 ? 7.208 -21.351 -26.324 1.00 86.62 115 ARG A O 1
ATOM 950 N N . ALA A 1 116 ? 5.164 -20.902 -25.472 1.00 87.75 116 ALA A N 1
ATOM 951 C CA . ALA A 1 116 ? 5.517 -19.637 -24.832 1.00 87.75 116 ALA A CA 1
ATOM 952 C C . ALA A 1 116 ? 6.606 -19.823 -23.764 1.00 87.75 116 ALA A C 1
ATOM 954 O O . ALA A 1 116 ? 7.613 -19.121 -23.791 1.00 87.75 116 ALA A O 1
ATOM 955 N N . ILE A 1 117 ? 6.459 -20.822 -22.886 1.00 89.06 117 ILE A N 1
ATOM 956 C CA . ILE A 1 117 ? 7.436 -21.133 -21.830 1.00 89.06 117 ILE A CA 1
ATOM 957 C C . ILE A 1 117 ? 8.827 -21.392 -22.425 1.00 89.06 117 ILE A C 1
ATOM 959 O O . ILE A 1 117 ? 9.792 -20.741 -22.031 1.00 89.06 117 ILE A O 1
ATOM 963 N N . LYS A 1 118 ? 8.935 -22.285 -23.420 1.00 86.88 118 LYS A N 1
ATOM 964 C CA . LYS A 1 118 ? 10.225 -22.619 -24.050 1.00 86.88 118 LYS A CA 1
ATOM 965 C C . LYS A 1 118 ? 10.883 -21.407 -24.709 1.00 86.88 118 LYS A C 1
ATOM 967 O O . LYS A 1 118 ? 12.096 -21.250 -24.598 1.00 86.88 118 LYS A O 1
ATOM 972 N N . LEU A 1 119 ? 10.103 -20.566 -25.389 1.00 86.06 119 LEU A N 1
ATOM 973 C CA . LEU A 1 119 ? 10.626 -19.365 -26.044 1.00 86.06 119 LEU A CA 1
ATOM 974 C C . LEU A 1 119 ? 11.099 -18.318 -25.030 1.00 86.06 119 LEU A C 1
ATOM 976 O O . LEU A 1 119 ? 12.168 -17.745 -25.221 1.00 86.06 119 LEU A O 1
ATOM 980 N N . LEU A 1 120 ? 10.367 -18.103 -23.933 1.00 86.06 120 LEU A N 1
ATOM 981 C CA . LEU A 1 120 ? 10.780 -17.166 -22.883 1.00 86.06 120 LEU A CA 1
ATOM 982 C C . LEU A 1 120 ? 12.003 -17.671 -22.103 1.00 86.06 120 LEU A C 1
ATOM 984 O O . LEU A 1 120 ? 12.901 -16.885 -21.812 1.00 86.06 120 LEU A O 1
ATOM 988 N N . GLU A 1 121 ? 12.098 -18.973 -21.819 1.00 87.12 121 GLU A N 1
ATOM 989 C CA . GLU A 1 121 ? 13.308 -19.576 -21.238 1.00 87.12 121 GLU A CA 1
ATOM 990 C C . GLU A 1 121 ? 14.525 -19.391 -22.151 1.00 87.12 121 GLU A C 1
ATOM 992 O O . GLU A 1 121 ? 15.609 -19.025 -21.690 1.00 87.12 121 GLU A O 1
ATOM 997 N N . GLN A 1 122 ? 14.347 -19.604 -23.458 1.00 83.56 122 GLN A N 1
ATOM 998 C CA . GLN A 1 122 ? 15.396 -19.352 -24.440 1.00 83.56 122 GLN A CA 1
ATOM 999 C C . GLN A 1 122 ? 15.787 -17.875 -24.451 1.00 83.56 122 GLN A C 1
ATOM 1001 O O . GLN A 1 122 ? 16.973 -17.577 -24.344 1.00 83.56 122 GLN A O 1
ATOM 1006 N N . LEU A 1 123 ? 14.821 -16.957 -24.480 1.00 82.88 123 LEU A N 1
ATOM 1007 C CA . LEU A 1 123 ? 15.058 -15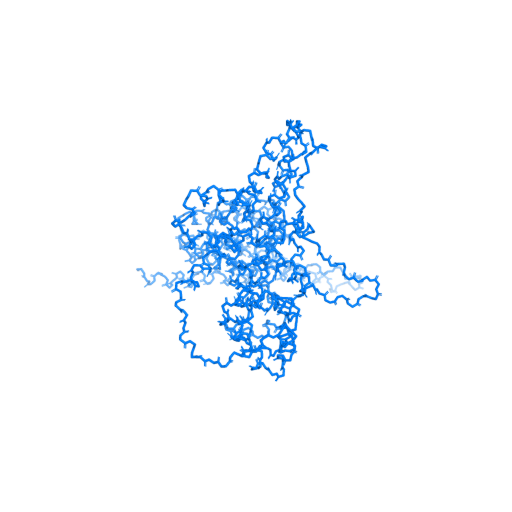.514 -24.451 1.00 82.88 123 LEU A CA 1
ATOM 1008 C C . LEU A 1 123 ? 15.823 -15.073 -23.184 1.00 82.88 123 LEU A C 1
ATOM 1010 O O . LEU A 1 123 ? 16.723 -14.237 -23.256 1.00 82.88 123 LEU A O 1
ATOM 1014 N N . LEU A 1 124 ? 15.538 -15.679 -22.027 1.00 83.12 124 LEU A N 1
ATOM 1015 C CA . LEU A 1 124 ? 16.304 -15.456 -20.796 1.00 83.12 124 LEU A CA 1
ATOM 1016 C C . LEU A 1 124 ? 17.744 -15.977 -20.893 1.00 83.12 124 LEU A C 1
ATOM 1018 O O . LEU A 1 124 ? 18.642 -15.355 -20.322 1.00 83.12 124 LEU A O 1
ATOM 1022 N N . SER A 1 125 ? 17.973 -17.069 -21.626 1.00 80.25 125 SER A N 1
ATOM 1023 C CA . SER A 1 125 ? 19.308 -17.642 -21.849 1.00 80.25 125 SER A CA 1
ATOM 1024 C C . SER A 1 125 ? 20.141 -16.902 -22.903 1.00 80.25 125 SER A C 1
ATOM 1026 O O . SER A 1 125 ? 21.366 -17.018 -22.899 1.00 80.25 125 SER A O 1
ATOM 1028 N N . VAL A 1 126 ? 19.507 -16.122 -23.789 1.00 75.69 126 VAL A N 1
ATOM 1029 C CA . VAL A 1 126 ? 20.224 -15.302 -24.772 1.00 75.69 126 VAL A CA 1
ATOM 1030 C C . VAL A 1 126 ? 20.999 -14.196 -24.044 1.00 75.69 126 VAL A C 1
ATOM 1032 O O . VAL A 1 126 ? 20.445 -13.425 -23.252 1.00 75.69 126 VAL A O 1
ATOM 1035 N N . GLY A 1 127 ? 22.309 -14.155 -24.300 1.00 65.88 127 GLY A N 1
ATOM 1036 C CA . GLY A 1 127 ? 23.223 -13.114 -23.819 1.00 65.88 127 GLY A CA 1
ATOM 1037 C C . GLY A 1 127 ? 23.339 -11.912 -24.760 1.00 65.88 127 GLY A C 1
ATOM 1038 O O . GLY A 1 127 ? 23.914 -10.900 -24.374 1.00 65.88 127 GLY A O 1
ATOM 1039 N N . ASP A 1 128 ? 22.796 -12.013 -25.976 1.00 72.88 128 ASP A N 1
ATOM 1040 C CA . ASP A 1 128 ? 22.793 -10.926 -26.950 1.00 72.88 128 ASP A CA 1
ATOM 1041 C C . ASP A 1 128 ? 21.719 -9.881 -26.612 1.00 72.88 128 ASP A C 1
ATOM 1043 O O . ASP A 1 128 ? 20.514 -10.145 -26.643 1.00 72.88 128 ASP A O 1
ATOM 1047 N N . ILE A 1 129 ? 22.183 -8.679 -26.278 1.00 72.88 129 ILE A N 1
ATOM 1048 C CA . ILE A 1 129 ? 21.360 -7.541 -25.859 1.00 72.88 129 ILE A CA 1
ATOM 1049 C C . ILE A 1 129 ? 20.517 -7.008 -27.031 1.00 72.88 129 ILE A C 1
ATOM 1051 O O . ILE A 1 129 ? 19.444 -6.447 -26.804 1.00 72.88 129 ILE A O 1
ATOM 1055 N N . SER A 1 130 ? 20.974 -7.187 -28.276 1.00 76.88 130 SER A N 1
ATOM 1056 C CA . SER A 1 130 ? 20.300 -6.668 -29.474 1.00 76.88 130 SER A CA 1
ATOM 1057 C C . SER A 1 130 ? 18.979 -7.397 -29.748 1.00 76.88 130 SER A C 1
ATOM 1059 O O . SER A 1 130 ? 17.917 -6.777 -29.711 1.00 76.88 130 SER A O 1
ATOM 1061 N N . ILE A 1 131 ? 19.029 -8.726 -29.869 1.00 77.19 131 ILE A N 1
ATOM 1062 C CA . ILE A 1 131 ? 17.863 -9.608 -30.053 1.00 77.19 131 ILE A CA 1
ATOM 1063 C C . ILE A 1 131 ? 16.857 -9.422 -28.913 1.00 77.19 131 ILE A C 1
ATOM 1065 O O . ILE A 1 131 ? 15.642 -9.370 -29.117 1.00 77.19 131 ILE A O 1
ATOM 1069 N N . PHE A 1 132 ? 17.369 -9.293 -27.689 1.00 77.75 132 PHE A N 1
ATOM 1070 C CA . PHE A 1 132 ? 16.540 -9.102 -26.509 1.00 77.75 132 PHE A CA 1
ATOM 1071 C C . PHE A 1 132 ? 15.775 -7.765 -26.565 1.00 77.75 132 PHE A C 1
ATOM 1073 O O . PHE A 1 132 ? 14.586 -7.727 -26.253 1.00 77.75 132 PHE A O 1
ATOM 1080 N N . ARG A 1 133 ? 16.410 -6.688 -27.052 1.00 79.06 133 ARG A N 1
ATOM 1081 C CA . ARG A 1 133 ? 15.772 -5.375 -27.257 1.00 79.06 133 ARG A CA 1
ATOM 1082 C C . ARG A 1 133 ? 14.723 -5.395 -28.371 1.00 79.06 133 ARG A C 1
ATOM 1084 O O . ARG A 1 133 ? 13.684 -4.759 -28.221 1.00 79.06 133 ARG A O 1
ATOM 1091 N N . GLU A 1 134 ? 14.963 -6.122 -29.459 1.00 83.25 134 GLU A N 1
ATOM 1092 C CA . GLU A 1 134 ? 14.002 -6.254 -30.567 1.00 83.25 134 GLU A CA 1
ATOM 1093 C C . GLU A 1 134 ? 12.708 -6.958 -30.134 1.00 83.25 134 GLU A C 1
ATOM 1095 O O . GLU A 1 134 ? 11.619 -6.617 -30.592 1.00 83.25 134 GLU A O 1
ATOM 1100 N N . CYS A 1 135 ? 12.802 -7.898 -29.191 1.00 83.94 135 CYS A N 1
ATOM 1101 C CA . CYS A 1 135 ? 11.642 -8.610 -28.655 1.00 83.94 135 CYS A CA 1
ATOM 1102 C C . CYS A 1 135 ? 10.827 -7.794 -27.633 1.00 83.94 135 CYS A C 1
ATOM 1104 O O . CYS A 1 135 ? 9.759 -8.246 -27.218 1.00 83.94 135 CYS A O 1
ATOM 1106 N N . GLN A 1 136 ? 11.294 -6.610 -27.217 1.00 86.94 136 GLN A N 1
ATOM 1107 C CA . GLN A 1 136 ? 10.663 -5.805 -26.166 1.00 86.94 136 GLN A CA 1
ATOM 1108 C C . GLN A 1 136 ? 9.194 -5.488 -26.476 1.00 86.94 136 GLN A C 1
ATOM 1110 O O . GLN A 1 136 ? 8.315 -5.721 -25.646 1.00 86.94 136 GLN A O 1
ATOM 1115 N N . ASP A 1 137 ? 8.928 -4.967 -27.674 1.00 88.25 137 ASP A N 1
ATOM 1116 C CA . ASP A 1 137 ? 7.596 -4.487 -28.048 1.00 88.25 137 ASP A CA 1
ATOM 1117 C C . ASP A 1 137 ? 6.610 -5.668 -28.200 1.00 88.25 137 ASP A C 1
ATOM 1119 O O . ASP A 1 137 ? 5.444 -5.559 -27.820 1.00 88.25 137 ASP A O 1
ATOM 1123 N N . ALA A 1 138 ? 7.099 -6.840 -28.630 1.00 88.44 138 ALA A N 1
ATOM 1124 C CA . ALA A 1 138 ? 6.328 -8.084 -28.689 1.00 88.44 138 ALA A CA 1
ATOM 1125 C C . ALA A 1 138 ? 5.954 -8.623 -27.296 1.00 88.44 138 ALA A C 1
ATOM 1127 O O . ALA A 1 138 ? 4.810 -9.020 -27.072 1.00 88.44 138 ALA A O 1
ATOM 1128 N N . VAL A 1 139 ? 6.898 -8.608 -26.345 1.00 90.31 139 VAL A N 1
ATOM 1129 C CA . VAL A 1 139 ? 6.651 -9.011 -24.949 1.00 90.31 139 VAL A CA 1
ATOM 1130 C C . VAL A 1 139 ? 5.585 -8.120 -24.317 1.00 90.31 139 VAL A C 1
ATOM 1132 O O . VAL A 1 139 ? 4.637 -8.622 -23.716 1.00 90.31 139 VAL A O 1
ATOM 1135 N N . VAL A 1 140 ? 5.709 -6.803 -24.495 1.00 91.62 140 VAL A N 1
ATOM 1136 C CA . VAL A 1 140 ? 4.775 -5.821 -23.936 1.00 91.62 140 VAL A CA 1
ATOM 1137 C C . VAL A 1 140 ? 3.375 -5.958 -24.541 1.00 91.62 140 VAL A C 1
ATOM 1139 O O . VAL A 1 140 ? 2.395 -5.991 -23.799 1.00 91.62 140 VAL A O 1
ATOM 1142 N N . ALA A 1 141 ? 3.268 -6.107 -25.865 1.00 89.12 141 ALA A N 1
ATOM 1143 C CA . ALA A 1 141 ? 1.986 -6.305 -26.545 1.00 89.12 141 ALA A CA 1
ATOM 1144 C C . ALA A 1 141 ? 1.275 -7.611 -26.135 1.00 89.12 141 ALA A C 1
ATOM 1146 O O . ALA A 1 141 ? 0.055 -7.721 -26.256 1.00 89.12 141 ALA A O 1
ATOM 1147 N N . GLY A 1 142 ? 2.023 -8.600 -25.638 1.00 88.00 142 GLY A N 1
ATOM 1148 C CA . GLY A 1 142 ? 1.484 -9.855 -25.123 1.00 88.00 142 GLY A CA 1
ATOM 1149 C C . GLY A 1 142 ? 0.915 -9.781 -23.698 1.00 88.00 142 GLY A C 1
ATOM 1150 O O . GLY A 1 142 ? 0.083 -10.617 -23.349 1.00 88.00 142 GLY A O 1
ATOM 1151 N N . LEU A 1 143 ? 1.305 -8.792 -22.880 1.00 92.44 143 LEU A N 1
ATOM 1152 C CA . LEU A 1 143 ? 0.908 -8.709 -21.462 1.00 92.44 143 LEU A CA 1
ATOM 1153 C C . LEU A 1 143 ? -0.615 -8.706 -21.227 1.00 92.44 143 LEU A C 1
ATOM 1155 O O . LEU A 1 143 ? -1.056 -9.439 -20.343 1.00 92.44 143 LEU A O 1
ATOM 1159 N N . PRO A 1 144 ? -1.448 -7.979 -22.001 1.00 91.81 144 PRO A N 1
ATOM 1160 C CA . PRO A 1 144 ? -2.898 -7.975 -21.780 1.00 91.81 144 PRO A CA 1
ATOM 1161 C C . PRO A 1 144 ? -3.559 -9.336 -22.023 1.00 91.81 144 PRO A C 1
ATOM 1163 O O . PRO A 1 144 ? -4.562 -9.655 -21.386 1.00 91.81 144 PRO A O 1
ATOM 1166 N N . LYS A 1 145 ? -2.991 -10.150 -22.924 1.00 89.50 145 LYS A N 1
ATOM 1167 C CA . LYS A 1 145 ? -3.462 -11.518 -23.199 1.00 89.50 145 LYS A CA 1
ATOM 1168 C C . LYS A 1 145 ? -3.116 -12.465 -22.050 1.00 89.50 145 LYS A C 1
ATOM 1170 O O . LYS A 1 145 ? -3.850 -13.405 -21.788 1.00 89.50 145 LYS A O 1
ATOM 1175 N N . LEU A 1 146 ? -2.038 -12.176 -21.314 1.00 90.00 146 LEU A N 1
ATOM 1176 C CA . LEU A 1 146 ? -1.627 -12.938 -20.133 1.00 90.00 146 LEU A CA 1
ATOM 1177 C C . LEU A 1 146 ? -2.511 -12.704 -18.892 1.00 90.00 146 LEU A C 1
ATOM 1179 O O . LEU A 1 146 ? -2.326 -13.377 -17.881 1.00 90.00 146 LEU A O 1
ATOM 1183 N N . LEU A 1 147 ? -3.471 -11.777 -18.965 1.00 90.00 147 LEU A N 1
ATOM 1184 C CA . LEU A 1 147 ? -4.462 -11.515 -17.915 1.00 90.00 147 LEU A CA 1
ATOM 1185 C C . LEU A 1 147 ? -5.730 -12.375 -18.045 1.00 90.00 147 LEU A C 1
ATOM 1187 O O . LEU A 1 147 ? -6.651 -12.228 -17.243 1.00 90.00 147 LEU A O 1
ATOM 1191 N N . GLU A 1 148 ? -5.829 -13.215 -19.075 1.00 88.06 148 GLU A N 1
ATOM 1192 C CA . GLU A 1 148 ? -6.957 -14.131 -19.248 1.00 88.06 148 GLU A CA 1
ATOM 1193 C C . GLU A 1 148 ? -6.903 -15.295 -18.246 1.00 88.06 148 GLU A C 1
ATOM 1195 O O . GLU A 1 148 ? -5.839 -15.694 -17.763 1.00 88.06 148 GLU A O 1
ATOM 1200 N N . GLU A 1 149 ? -8.073 -15.837 -17.910 1.00 83.56 149 GLU A N 1
ATOM 1201 C CA . GLU A 1 149 ? -8.175 -16.997 -17.025 1.00 83.56 149 GLU A CA 1
ATOM 1202 C C . GLU A 1 149 ? -7.575 -18.248 -17.695 1.00 83.56 149 GLU A C 1
ATOM 1204 O O . GLU A 1 149 ? -7.551 -18.367 -18.915 1.00 83.56 149 GLU A O 1
ATOM 1209 N N . GLY A 1 150 ? -7.062 -19.194 -16.901 1.00 83.00 150 GLY A N 1
ATOM 1210 C CA . GLY A 1 150 ? -6.505 -20.458 -17.415 1.00 83.00 150 GLY A CA 1
ATOM 1211 C C . GLY A 1 150 ? -5.015 -20.432 -17.774 1.00 83.00 150 GLY A C 1
ATOM 1212 O O . GLY A 1 150 ? -4.457 -21.458 -18.166 1.00 83.00 150 GLY A O 1
ATOM 1213 N N . ILE A 1 151 ? -4.335 -19.298 -17.592 1.00 89.81 151 ILE A N 1
ATOM 1214 C CA . ILE A 1 151 ? -2.907 -19.170 -17.897 1.00 89.81 151 ILE A CA 1
ATOM 1215 C C . ILE A 1 151 ? -2.043 -19.752 -16.764 1.00 89.81 151 ILE A C 1
ATOM 1217 O O . ILE A 1 151 ? -2.212 -19.375 -15.601 1.00 89.81 151 ILE A O 1
ATOM 1221 N N . PRO A 1 152 ? -1.078 -20.649 -17.061 1.00 90.50 152 PRO A N 1
ATOM 1222 C CA . PRO A 1 152 ? -0.246 -21.261 -16.028 1.00 90.50 152 PRO A CA 1
ATOM 1223 C C . PRO A 1 152 ? 0.637 -20.255 -15.287 1.00 90.50 152 PRO A C 1
ATOM 1225 O O . PRO A 1 152 ? 1.340 -19.450 -15.901 1.00 90.50 152 PRO A O 1
ATOM 1228 N N . ARG A 1 153 ? 0.716 -20.388 -13.957 1.00 89.94 153 ARG A N 1
ATOM 1229 C CA . ARG A 1 153 ? 1.527 -19.503 -13.105 1.00 89.94 153 ARG A CA 1
ATOM 1230 C C . ARG A 1 153 ? 3.007 -19.449 -13.501 1.00 89.94 153 ARG A C 1
ATOM 1232 O O . ARG A 1 153 ? 3.593 -18.374 -13.530 1.00 89.94 153 ARG A O 1
ATOM 1239 N N . CYS A 1 154 ? 3.584 -20.585 -13.896 1.00 91.75 154 CYS A N 1
ATOM 1240 C CA . CYS A 1 154 ? 4.968 -20.663 -14.373 1.00 91.75 154 CYS A CA 1
ATOM 1241 C C . CYS A 1 154 ? 5.245 -19.710 -15.553 1.00 91.75 154 CYS A C 1
ATOM 1243 O O . CYS A 1 154 ? 6.299 -19.077 -15.595 1.00 91.75 154 CYS A O 1
ATOM 1245 N N . LEU A 1 155 ? 4.289 -19.554 -16.478 1.00 92.44 155 LEU A N 1
ATOM 1246 C CA . LEU A 1 155 ? 4.421 -18.628 -17.603 1.00 92.44 155 LEU A CA 1
ATOM 1247 C C . LEU A 1 155 ? 4.419 -17.165 -17.130 1.00 92.44 155 LEU A C 1
ATOM 1249 O O . LEU A 1 155 ? 5.224 -16.367 -17.607 1.00 92.44 155 LEU A O 1
ATOM 1253 N N . LEU A 1 156 ? 3.567 -16.829 -16.158 1.00 93.12 156 LEU A N 1
ATOM 1254 C CA . LEU A 1 156 ? 3.502 -15.490 -15.563 1.00 93.12 156 LEU A CA 1
ATOM 1255 C C . LEU A 1 156 ? 4.779 -15.138 -14.776 1.00 93.12 156 LEU A C 1
ATOM 1257 O O . LEU A 1 156 ? 5.284 -14.020 -14.847 1.00 93.12 156 LEU A O 1
ATOM 1261 N N . ASP A 1 157 ? 5.371 -16.097 -14.066 1.00 92.56 157 ASP A N 1
ATOM 1262 C CA . ASP A 1 157 ? 6.647 -15.860 -13.384 1.00 92.56 157 ASP A CA 1
ATOM 1263 C C . ASP A 1 157 ? 7.814 -15.715 -14.381 1.00 92.56 157 ASP A C 1
ATOM 1265 O O . ASP A 1 157 ? 8.749 -14.945 -14.142 1.00 92.56 157 ASP A O 1
ATOM 1269 N N . LEU A 1 158 ? 7.766 -16.415 -15.522 1.00 91.38 158 LEU A N 1
ATOM 1270 C CA . LEU A 1 158 ? 8.746 -16.256 -16.600 1.00 91.38 158 LEU A CA 1
ATOM 1271 C C . LEU A 1 158 ? 8.619 -14.902 -17.303 1.00 91.38 158 LEU A C 1
ATOM 1273 O O . LEU A 1 158 ? 9.645 -14.253 -17.515 1.00 91.38 158 LEU A O 1
ATOM 1277 N N . ILE A 1 159 ? 7.400 -14.444 -17.622 1.00 93.56 159 ILE A N 1
ATOM 1278 C CA . ILE A 1 159 ? 7.212 -13.124 -18.245 1.00 93.56 159 ILE A CA 1
ATOM 1279 C C . ILE A 1 159 ? 7.713 -12.015 -17.320 1.00 93.56 159 ILE A C 1
ATOM 1281 O O . ILE A 1 159 ? 8.393 -11.101 -17.780 1.00 93.56 159 ILE A O 1
ATOM 1285 N N . LYS A 1 160 ? 7.483 -12.151 -16.008 1.00 93.38 160 LYS A N 1
ATOM 1286 C CA . LYS A 1 160 ? 8.015 -11.233 -15.000 1.00 93.38 160 LYS A CA 1
ATOM 1287 C C . LYS A 1 160 ? 9.539 -11.157 -15.048 1.00 93.38 160 LYS A C 1
ATOM 1289 O O . LYS A 1 160 ? 10.100 -10.069 -15.154 1.00 93.38 160 LYS A O 1
ATOM 1294 N N . LYS A 1 161 ? 10.224 -12.305 -15.036 1.00 90.56 161 LYS A N 1
ATOM 1295 C CA . LYS A 1 161 ? 11.695 -12.363 -15.135 1.00 90.56 161 LYS A CA 1
ATOM 1296 C C . LYS A 1 161 ? 12.213 -11.730 -16.427 1.00 90.56 161 LYS A C 1
ATOM 1298 O O . LYS A 1 161 ? 13.200 -10.998 -16.394 1.00 90.56 161 LYS A O 1
ATOM 1303 N N . VAL A 1 162 ? 11.552 -11.996 -17.556 1.00 90.62 162 VAL A N 1
ATOM 1304 C CA . VAL A 1 162 ? 11.899 -11.388 -18.851 1.00 90.62 162 VAL A CA 1
ATOM 1305 C C . VAL A 1 162 ? 11.737 -9.873 -18.791 1.00 90.62 162 VAL A C 1
ATOM 1307 O O . VAL A 1 162 ? 12.647 -9.156 -19.203 1.00 90.62 162 VAL A O 1
ATOM 1310 N N . TRP A 1 163 ? 10.630 -9.384 -18.231 1.00 93.12 163 TRP A N 1
ATOM 1311 C CA . TRP A 1 163 ? 10.361 -7.956 -18.099 1.00 93.12 163 TRP A CA 1
ATOM 1312 C C . TRP A 1 163 ? 11.417 -7.248 -17.242 1.00 93.12 163 TRP A C 1
ATOM 1314 O O . TRP A 1 163 ? 11.979 -6.252 -17.688 1.00 93.12 163 TRP A O 1
ATOM 1324 N N . PHE A 1 164 ? 11.777 -7.785 -16.071 1.00 89.00 164 PHE A N 1
ATOM 1325 C CA . PHE A 1 164 ? 12.820 -7.183 -15.225 1.00 89.00 164 PHE A CA 1
ATOM 1326 C C . PHE A 1 164 ? 14.204 -7.211 -15.880 1.00 89.00 164 PHE A C 1
ATOM 1328 O O . PHE A 1 164 ? 14.960 -6.243 -15.778 1.00 89.00 164 PHE A O 1
ATOM 1335 N N . LYS A 1 165 ? 14.529 -8.275 -16.626 1.00 85.06 165 LYS A N 1
ATOM 1336 C CA . LYS A 1 165 ? 15.762 -8.310 -17.420 1.00 85.06 165 LYS A CA 1
ATOM 1337 C C . LYS A 1 165 ? 15.737 -7.236 -18.519 1.00 85.06 165 LYS A C 1
ATOM 1339 O O . LYS A 1 165 ? 16.754 -6.585 -18.724 1.00 85.06 165 LYS A O 1
ATOM 1344 N N . LEU A 1 166 ? 14.600 -6.998 -19.189 1.00 86.81 166 LEU A N 1
ATOM 1345 C CA . LEU A 1 166 ? 14.442 -5.910 -20.177 1.00 86.81 166 LEU A CA 1
ATOM 1346 C C . LEU A 1 166 ? 14.565 -4.531 -19.520 1.00 86.81 166 LEU A C 1
ATOM 1348 O O . LEU A 1 166 ? 15.214 -3.639 -20.069 1.00 86.81 166 LEU A O 1
ATOM 1352 N N . HIS A 1 167 ? 13.991 -4.380 -18.326 1.00 86.44 167 HIS A N 1
ATOM 1353 C CA . HIS A 1 167 ? 14.003 -3.140 -17.558 1.00 86.44 167 HIS A CA 1
ATOM 1354 C C . HIS A 1 167 ? 15.427 -2.663 -17.255 1.00 86.44 167 HIS A C 1
ATOM 1356 O O . HIS A 1 167 ? 15.696 -1.469 -17.342 1.00 86.44 167 HIS A O 1
ATOM 1362 N N . GLY A 1 168 ? 16.364 -3.584 -17.002 1.00 79.00 168 GLY A N 1
ATOM 1363 C CA . GLY A 1 168 ? 17.776 -3.247 -16.793 1.00 79.00 168 GLY A CA 1
ATOM 1364 C C . GLY A 1 168 ? 18.448 -2.538 -17.980 1.00 79.00 168 GLY A C 1
ATOM 1365 O O . GLY A 1 168 ? 19.408 -1.794 -17.780 1.00 79.00 168 GLY A O 1
ATOM 1366 N N . PHE A 1 169 ? 17.944 -2.719 -19.207 1.00 77.31 169 PHE A N 1
ATOM 1367 C CA . PHE A 1 169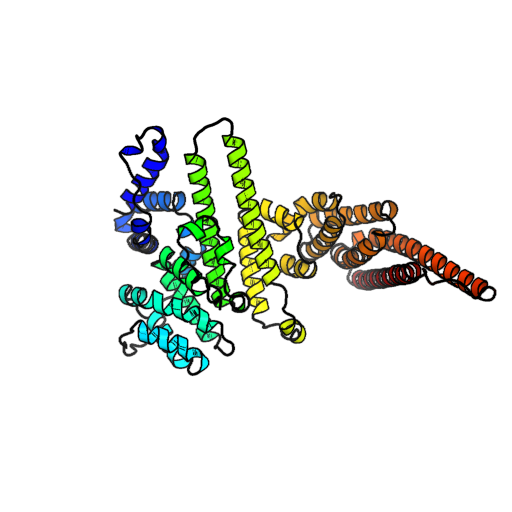 ? 18.529 -2.130 -20.417 1.00 77.31 169 PHE A CA 1
ATOM 1368 C C . PHE A 1 169 ? 17.843 -0.832 -20.845 1.00 77.31 169 PHE A C 1
ATOM 1370 O O . PHE A 1 169 ? 18.515 0.169 -21.104 1.00 77.31 169 PHE A O 1
ATOM 1377 N N . THR A 1 170 ? 16.514 -0.851 -20.956 1.00 81.75 170 THR A N 1
ATOM 1378 C CA . THR A 1 170 ? 15.707 0.232 -21.546 1.00 81.75 170 THR A CA 1
ATOM 1379 C C . THR A 1 170 ? 14.526 0.605 -20.640 1.00 81.75 170 THR A C 1
ATOM 1381 O O . THR A 1 170 ? 13.369 0.531 -21.063 1.00 81.75 170 THR A O 1
ATOM 1384 N N . PRO A 1 171 ? 14.779 1.050 -19.391 1.00 84.88 171 PRO A N 1
ATOM 1385 C CA . PRO A 1 171 ? 13.734 1.211 -18.382 1.00 84.88 171 PRO A CA 1
ATOM 1386 C C . PRO A 1 171 ? 12.656 2.216 -18.800 1.00 84.88 171 PRO A C 1
ATOM 1388 O O . PRO A 1 171 ? 11.475 1.910 -18.711 1.00 84.88 171 PRO A O 1
ATOM 1391 N N . ARG A 1 172 ? 13.026 3.399 -19.314 1.00 85.62 172 ARG A N 1
ATOM 1392 C CA . ARG A 1 172 ? 12.054 4.448 -19.687 1.00 85.62 172 ARG A CA 1
ATOM 1393 C C . ARG A 1 172 ? 11.084 3.991 -20.777 1.00 85.62 172 ARG A C 1
ATOM 1395 O O . ARG A 1 172 ? 9.875 3.993 -20.554 1.00 85.62 172 ARG A O 1
ATOM 1402 N N . LYS A 1 173 ? 11.618 3.532 -21.921 1.00 86.69 173 LYS A N 1
ATOM 1403 C CA . LYS A 1 173 ? 10.805 3.025 -23.039 1.00 86.69 173 LYS A CA 1
ATOM 1404 C C . LYS A 1 173 ? 9.928 1.859 -22.579 1.00 86.69 173 LYS A C 1
ATOM 1406 O O . LYS A 1 173 ? 8.736 1.860 -22.857 1.00 86.69 173 LYS A O 1
ATOM 1411 N N . LEU A 1 174 ? 10.496 0.891 -21.854 1.00 90.81 174 LEU A N 1
ATOM 1412 C CA . LEU A 1 174 ? 9.756 -0.287 -21.405 1.00 90.81 174 LEU A CA 1
ATOM 1413 C C . LEU A 1 174 ? 8.593 0.080 -20.477 1.00 90.81 174 LEU A C 1
ATOM 1415 O O . LEU A 1 174 ? 7.487 -0.421 -20.677 1.00 90.81 174 LEU A O 1
ATOM 1419 N N . ARG A 1 175 ? 8.820 0.954 -19.487 1.00 92.75 175 ARG A N 1
ATOM 1420 C CA . ARG A 1 175 ? 7.774 1.401 -18.557 1.00 92.75 175 ARG A CA 1
ATOM 1421 C C . ARG A 1 175 ? 6.626 2.081 -19.307 1.00 92.75 175 ARG A C 1
ATOM 1423 O O . ARG A 1 175 ? 5.481 1.671 -19.133 1.00 92.75 175 ARG A O 1
ATOM 1430 N N . LEU A 1 176 ? 6.933 3.026 -20.200 1.00 92.25 176 LEU A N 1
ATOM 1431 C CA . LEU A 1 176 ? 5.934 3.723 -21.018 1.00 92.25 176 LEU A CA 1
ATOM 1432 C C . LEU A 1 176 ? 5.129 2.756 -21.899 1.00 92.25 176 LEU A C 1
ATOM 1434 O O . LEU A 1 176 ? 3.898 2.777 -21.885 1.00 92.25 176 LEU A O 1
ATOM 1438 N N . SER A 1 177 ? 5.814 1.878 -22.638 1.00 91.31 177 SER A N 1
ATOM 1439 C CA . SER A 1 177 ? 5.161 0.875 -23.485 1.00 91.31 177 SER A CA 1
ATOM 1440 C C . SER A 1 177 ? 4.266 -0.057 -22.664 1.00 91.31 177 SER A C 1
ATOM 1442 O O . SER A 1 177 ? 3.168 -0.384 -23.105 1.00 91.31 177 SER A O 1
ATOM 1444 N N . THR A 1 178 ? 4.702 -0.454 -21.462 1.00 94.75 178 THR A N 1
ATOM 1445 C CA . THR A 1 178 ? 3.934 -1.338 -20.570 1.00 94.75 178 THR A CA 1
ATOM 1446 C C . THR A 1 178 ? 2.651 -0.669 -20.083 1.00 94.75 178 THR A C 1
ATOM 1448 O O . THR A 1 178 ? 1.589 -1.283 -20.154 1.00 94.75 178 THR A O 1
ATOM 1451 N N . VAL A 1 179 ? 2.716 0.597 -19.651 1.00 94.25 179 VAL A N 1
ATOM 1452 C CA . VAL A 1 179 ? 1.521 1.348 -19.225 1.00 94.25 179 VAL A CA 1
ATOM 1453 C C . VAL A 1 179 ? 0.537 1.510 -20.382 1.00 94.25 179 VAL A C 1
ATOM 1455 O O . VAL A 1 179 ? -0.654 1.274 -20.205 1.00 94.25 179 VAL A O 1
ATOM 1458 N N . ASN A 1 180 ? 1.031 1.849 -21.576 1.00 92.62 180 ASN A N 1
ATOM 1459 C CA . ASN A 1 180 ? 0.197 1.974 -22.771 1.00 92.62 180 ASN A CA 1
ATOM 1460 C C . ASN A 1 180 ? -0.458 0.641 -23.175 1.00 92.62 180 ASN A C 1
ATOM 1462 O O . ASN A 1 180 ? -1.615 0.635 -23.586 1.00 92.62 180 ASN A O 1
ATOM 1466 N N . ALA A 1 181 ? 0.245 -0.487 -23.034 1.00 92.12 181 ALA A N 1
ATOM 1467 C CA . ALA A 1 181 ? -0.302 -1.805 -23.351 1.00 92.12 181 ALA A CA 1
ATOM 1468 C C . ALA A 1 181 ? -1.362 -2.277 -22.346 1.00 92.12 181 ALA A C 1
ATOM 1470 O O . ALA A 1 181 ? -2.337 -2.905 -22.747 1.00 92.12 181 ALA A O 1
ATOM 1471 N N . LEU A 1 182 ? -1.192 -1.970 -21.056 1.00 93.06 182 LEU A N 1
ATOM 1472 C CA . LEU A 1 182 ? -2.110 -2.375 -19.983 1.00 93.06 182 LEU A CA 1
ATOM 1473 C C . LEU A 1 182 ? -3.310 -1.433 -19.804 1.00 93.06 182 LEU A C 1
ATOM 1475 O O . LEU A 1 182 ? -4.069 -1.589 -18.846 1.00 93.06 182 LEU A O 1
ATOM 1479 N N . GLN A 1 183 ? -3.502 -0.453 -20.690 1.00 89.19 183 GLN A N 1
ATOM 1480 C CA . GLN A 1 183 ? -4.696 0.381 -20.640 1.00 89.19 183 GLN A CA 1
ATOM 1481 C C . GLN A 1 183 ? -5.960 -0.450 -20.902 1.00 89.19 183 GLN A C 1
ATOM 1483 O O . GLN A 1 183 ? -5.960 -1.323 -21.774 1.00 89.19 183 GLN A O 1
ATOM 1488 N N . PRO A 1 184 ? -7.069 -0.164 -20.198 1.00 83.19 184 PRO A N 1
ATOM 1489 C CA . PRO A 1 184 ? -8.325 -0.854 -20.438 1.00 83.19 184 PRO A CA 1
ATOM 1490 C C . PRO A 1 184 ? -8.787 -0.628 -21.881 1.00 83.19 184 PRO A C 1
ATOM 1492 O O . PRO A 1 184 ? -8.824 0.505 -22.372 1.00 83.19 184 PRO A O 1
ATOM 1495 N N . VAL A 1 185 ? -9.180 -1.710 -22.557 1.00 68.94 185 VAL A N 1
ATOM 1496 C CA . VAL A 1 185 ? -9.684 -1.670 -23.935 1.00 68.94 185 VAL A CA 1
ATOM 1497 C C . VAL A 1 185 ? -11.021 -0.924 -23.953 1.00 68.94 185 VAL A C 1
ATOM 1499 O O . VAL A 1 185 ? -12.090 -1.502 -23.751 1.00 68.94 185 VAL A O 1
ATOM 1502 N N . ARG A 1 186 ? -10.987 0.392 -24.182 1.00 57.19 186 ARG A N 1
ATOM 1503 C CA . ARG A 1 186 ? -12.205 1.197 -24.320 1.00 57.19 186 ARG A CA 1
ATOM 1504 C C . ARG A 1 186 ? -12.884 0.862 -25.646 1.00 57.19 186 ARG A C 1
ATOM 1506 O O . ARG A 1 186 ? -12.489 1.355 -26.696 1.00 57.19 186 ARG A O 1
ATOM 1513 N N . LYS A 1 187 ? -13.962 0.075 -25.589 1.00 46.59 187 LYS A N 1
ATOM 1514 C CA . LYS A 1 187 ? -14.909 -0.148 -26.698 1.00 46.59 187 LYS A CA 1
ATOM 1515 C C . LYS A 1 187 ? -15.777 1.098 -26.962 1.00 46.59 187 LYS A C 1
ATOM 1517 O O . LYS A 1 187 ? -16.999 1.007 -26.960 1.00 46.59 187 LYS A O 1
ATOM 1522 N N . SER A 1 188 ? -15.177 2.278 -27.127 1.00 43.53 188 SER A N 1
ATOM 1523 C CA . SER A 1 188 ? -15.916 3.498 -27.482 1.00 43.53 188 SER A CA 1
ATOM 1524 C C . SER A 1 188 ? -15.582 3.921 -28.906 1.00 43.53 188 SER A C 1
ATOM 1526 O O . SER A 1 188 ? -14.426 4.179 -29.229 1.00 43.53 188 SER A O 1
ATOM 1528 N N . ALA A 1 189 ? -16.615 4.015 -29.744 1.00 46.88 189 ALA A N 1
ATOM 1529 C CA . ALA A 1 189 ? -16.537 4.283 -31.179 1.00 46.88 189 ALA A CA 1
ATOM 1530 C C . ALA A 1 189 ? -16.009 5.685 -31.560 1.00 46.88 189 ALA A C 1
ATOM 1532 O O . ALA A 1 189 ? -15.919 5.981 -32.746 1.00 46.88 189 ALA A O 1
ATOM 1533 N N . PHE A 1 190 ? -15.665 6.552 -30.594 1.00 45.59 190 PHE A N 1
ATOM 1534 C CA . PHE A 1 190 ? -15.405 7.973 -30.875 1.00 45.59 190 PHE A CA 1
ATOM 1535 C C . PHE A 1 190 ? -14.124 8.591 -30.307 1.00 45.59 190 PHE A C 1
ATOM 1537 O O . PHE A 1 190 ? -13.875 9.763 -30.574 1.00 45.59 190 PHE A O 1
ATOM 1544 N N . LYS A 1 191 ? -13.264 7.856 -29.596 1.00 46.19 191 LYS A N 1
ATOM 1545 C CA . LYS A 1 191 ? -11.903 8.332 -29.290 1.00 46.19 191 LYS A CA 1
ATOM 1546 C C . LYS A 1 191 ? -10.952 7.147 -29.227 1.00 46.19 191 LYS A C 1
ATOM 1548 O O . LYS A 1 191 ? -10.990 6.388 -28.262 1.00 46.19 191 LYS A O 1
ATOM 1553 N N . THR A 1 192 ? -10.086 7.014 -30.229 1.00 46.53 192 THR A N 1
ATOM 1554 C CA . THR A 1 192 ? -8.833 6.262 -30.101 1.00 46.53 192 THR A CA 1
ATOM 1555 C C . THR A 1 192 ? -8.182 6.727 -28.801 1.00 46.53 192 THR A C 1
ATOM 1557 O O . THR A 1 192 ? -8.006 7.933 -28.621 1.00 46.53 192 THR A O 1
ATOM 1560 N N . ALA A 1 193 ? -7.912 5.824 -27.856 1.00 54.34 193 ALA A N 1
ATOM 1561 C CA . ALA A 1 193 ? -7.149 6.193 -26.670 1.00 54.34 193 ALA A CA 1
ATOM 1562 C C . ALA A 1 193 ? -5.832 6.811 -27.161 1.00 54.34 193 ALA A C 1
ATOM 1564 O O . ALA A 1 193 ? -5.065 6.152 -27.864 1.00 54.34 193 ALA A O 1
ATOM 1565 N N . SER A 1 194 ? -5.625 8.102 -26.903 1.00 64.06 194 SER A N 1
ATOM 1566 C CA . SER A 1 194 ? -4.370 8.765 -27.237 1.00 64.06 194 SER A CA 1
ATOM 1567 C C . SER A 1 194 ? -3.266 8.047 -26.472 1.00 64.06 194 SER A C 1
ATOM 1569 O O . SER A 1 194 ? -3.365 7.923 -25.249 1.00 64.06 194 SER A O 1
ATOM 1571 N N . GLN A 1 195 ? -2.258 7.542 -27.186 1.00 79.44 195 GLN A N 1
ATOM 1572 C CA . GLN A 1 195 ? -1.081 6.944 -26.561 1.00 79.44 195 GLN A CA 1
ATOM 1573 C C . GLN A 1 195 ? -0.504 7.948 -25.563 1.00 79.44 195 GLN A C 1
ATOM 1575 O O . GLN A 1 195 ? -0.298 9.109 -25.919 1.00 79.44 195 GLN A O 1
ATOM 1580 N N . LEU A 1 196 ? -0.290 7.514 -24.320 1.00 84.19 196 LEU A N 1
ATOM 1581 C CA . LEU A 1 196 ? 0.300 8.378 -23.306 1.00 84.19 196 LEU A CA 1
ATOM 1582 C C . LEU A 1 196 ? 1.745 8.670 -23.677 1.00 84.19 196 LEU A C 1
ATOM 1584 O O . LEU A 1 196 ? 2.459 7.795 -24.185 1.00 84.19 196 LEU A O 1
ATOM 1588 N N . MET A 1 197 ? 2.167 9.889 -23.377 1.00 88.00 197 MET A N 1
ATOM 1589 C CA . MET A 1 197 ? 3.546 10.332 -23.488 1.00 88.00 197 MET A CA 1
ATOM 1590 C C . MET A 1 197 ? 4.263 10.165 -22.146 1.00 88.00 197 MET A C 1
ATOM 1592 O O . MET A 1 197 ? 3.644 10.038 -21.089 1.00 88.00 197 MET A O 1
ATOM 1596 N N . GLU A 1 198 ? 5.598 10.198 -22.166 1.00 84.75 198 GLU A N 1
ATOM 1597 C CA . GLU A 1 198 ? 6.394 10.125 -20.933 1.00 84.75 198 GLU A CA 1
ATOM 1598 C C . GLU A 1 198 ? 6.067 11.283 -19.975 1.00 84.75 198 GLU A C 1
ATOM 1600 O O . GLU A 1 198 ? 5.974 11.073 -18.768 1.00 84.75 198 GLU A O 1
ATOM 1605 N N . GLN A 1 199 ? 5.808 12.477 -20.514 1.00 87.44 199 GLN A N 1
ATOM 1606 C CA . GLN A 1 199 ? 5.454 13.664 -19.732 1.00 87.44 199 GLN A CA 1
ATOM 1607 C C . GLN A 1 199 ? 4.136 13.490 -18.965 1.00 87.44 199 GLN A C 1
ATOM 1609 O O . GLN A 1 199 ? 4.072 13.871 -17.799 1.00 87.44 199 GLN A O 1
ATOM 1614 N N . ASP A 1 200 ? 3.128 12.846 -19.561 1.00 89.00 200 ASP A N 1
ATOM 1615 C CA . ASP A 1 200 ? 1.835 12.610 -18.904 1.00 89.00 200 ASP A CA 1
ATOM 1616 C C . ASP A 1 200 ? 2.001 11.764 -17.631 1.00 89.00 200 ASP A C 1
ATOM 1618 O O . ASP A 1 200 ? 1.393 12.047 -16.601 1.00 89.00 200 ASP A O 1
ATOM 1622 N N . LEU A 1 201 ? 2.877 10.753 -17.685 1.00 91.06 201 LEU A N 1
ATOM 1623 C CA . LEU A 1 201 ? 3.152 9.845 -16.566 1.00 91.06 201 LEU A CA 1
ATOM 1624 C C . LEU A 1 201 ? 4.036 10.468 -15.483 1.00 91.06 201 LEU A C 1
ATOM 1626 O O . LEU A 1 201 ? 3.931 10.103 -14.313 1.00 91.06 201 LEU A O 1
ATOM 1630 N N . VAL A 1 202 ? 4.933 11.380 -15.864 1.00 91.19 202 VAL A N 1
ATOM 1631 C CA . VAL A 1 202 ? 5.767 12.124 -14.910 1.00 91.19 202 VAL A CA 1
ATOM 1632 C C . VAL A 1 202 ? 4.930 13.158 -14.157 1.00 91.19 202 VAL A C 1
ATOM 1634 O O . VAL A 1 202 ? 5.138 13.344 -12.960 1.00 91.19 202 VAL A O 1
ATOM 1637 N N . VAL A 1 203 ? 3.983 13.814 -14.834 1.00 90.88 203 VAL A N 1
ATOM 1638 C CA . VAL A 1 203 ? 3.096 14.811 -14.219 1.00 90.88 203 VAL A CA 1
ATOM 1639 C C . VAL A 1 203 ? 2.047 14.149 -13.322 1.00 90.88 203 VAL A C 1
ATOM 1641 O O . VAL A 1 203 ? 1.845 14.626 -12.208 1.00 90.88 203 VAL A O 1
ATOM 1644 N N . ASP A 1 204 ? 1.417 13.054 -13.763 1.00 92.50 204 ASP A N 1
ATOM 1645 C CA . ASP A 1 204 ? 0.411 12.319 -12.981 1.00 92.50 204 ASP A CA 1
ATOM 1646 C C . ASP A 1 204 ? 0.714 10.804 -12.908 1.00 92.50 204 ASP A C 1
ATOM 1648 O O . ASP A 1 204 ? 0.225 10.012 -13.724 1.00 92.50 204 ASP A O 1
ATOM 1652 N N . PRO A 1 205 ? 1.474 10.353 -11.892 1.00 94.94 205 PRO A N 1
ATOM 1653 C CA . PRO A 1 205 ? 1.763 8.934 -11.682 1.00 94.94 205 PRO A CA 1
ATOM 1654 C C . PRO A 1 205 ? 0.534 8.062 -11.392 1.00 94.94 205 PRO A C 1
ATOM 1656 O O . PRO A 1 205 ? 0.602 6.848 -11.595 1.00 94.94 205 PRO A O 1
ATOM 1659 N N . LEU A 1 206 ? -0.604 8.631 -10.961 1.00 95.12 206 LEU A N 1
ATOM 1660 C CA . LEU A 1 206 ? -1.828 7.853 -10.707 1.00 95.12 206 LEU A CA 1
ATOM 1661 C C . LEU A 1 206 ? -2.383 7.220 -11.985 1.00 95.12 206 LEU A C 1
ATOM 1663 O O . LEU A 1 206 ? -3.118 6.234 -11.916 1.00 95.12 206 LEU A O 1
ATOM 1667 N N . VAL A 1 207 ? -2.009 7.738 -13.158 1.00 93.12 207 VAL A N 1
ATOM 1668 C CA . VAL A 1 207 ? -2.366 7.155 -14.455 1.00 93.12 207 VAL A CA 1
ATOM 1669 C C . VAL A 1 207 ? -1.900 5.701 -14.572 1.00 93.12 207 VAL A C 1
ATOM 1671 O O . VAL A 1 207 ? -2.606 4.895 -15.175 1.00 93.12 207 VAL A O 1
ATOM 1674 N N . VAL A 1 208 ? -0.784 5.327 -13.934 1.00 95.38 208 VAL A N 1
ATOM 1675 C CA . VAL A 1 208 ? -0.275 3.942 -13.909 1.00 95.38 208 VAL A CA 1
ATOM 1676 C C . VAL A 1 208 ? -1.285 2.976 -13.272 1.00 95.38 208 VAL A C 1
ATOM 1678 O O . VAL A 1 208 ? -1.406 1.833 -13.709 1.00 95.38 208 VAL A O 1
ATOM 1681 N N . LEU A 1 209 ? -2.051 3.435 -12.276 1.00 95.25 209 LEU A N 1
ATOM 1682 C CA . LEU A 1 209 ? -3.076 2.635 -11.599 1.00 95.25 209 LEU A CA 1
ATOM 1683 C C . LEU A 1 209 ? -4.400 2.570 -12.377 1.00 95.25 209 LEU A C 1
ATOM 1685 O O . LEU A 1 209 ? -5.245 1.741 -12.060 1.00 95.25 209 LEU A O 1
ATOM 1689 N N . ARG A 1 210 ? -4.583 3.371 -13.436 1.00 92.31 210 ARG A N 1
ATOM 1690 C CA . ARG A 1 210 ? -5.760 3.320 -14.329 1.00 92.31 210 ARG A CA 1
ATOM 1691 C C . ARG A 1 210 ? -5.625 2.230 -15.408 1.00 92.31 210 ARG A C 1
ATOM 1693 O O . ARG A 1 210 ? -6.031 2.433 -16.554 1.00 92.31 210 ARG A O 1
ATOM 1700 N N . CYS A 1 211 ? -5.004 1.107 -15.054 1.00 92.94 211 CYS A N 1
ATOM 1701 C CA . CYS A 1 211 ? -4.795 -0.047 -15.926 1.00 92.94 211 CYS A CA 1
ATOM 1702 C C . CYS A 1 211 ? -6.002 -1.007 -15.905 1.00 92.94 211 CYS A C 1
ATOM 1704 O O . CYS A 1 211 ? -6.979 -0.777 -15.196 1.00 92.94 211 CYS A O 1
ATOM 1706 N N . ASP A 1 212 ? -5.960 -2.057 -16.729 1.00 93.12 212 ASP A N 1
ATOM 1707 C CA . ASP A 1 212 ? -6.942 -3.148 -16.718 1.00 93.12 212 ASP A CA 1
ATOM 1708 C C . ASP A 1 212 ? -7.083 -3.751 -15.306 1.00 93.12 212 ASP A C 1
ATOM 1710 O O . ASP A 1 212 ? -6.102 -4.191 -14.705 1.00 93.12 212 ASP A O 1
ATOM 1714 N N . GLU A 1 213 ? -8.312 -3.805 -14.784 1.00 91.94 213 GLU A N 1
ATOM 1715 C CA . GLU A 1 213 ? -8.602 -4.244 -13.413 1.00 91.94 213 GLU A CA 1
ATOM 1716 C C . GLU A 1 213 ? -8.108 -5.669 -13.114 1.00 91.94 213 GLU A C 1
ATOM 1718 O O . GLU A 1 213 ? -7.767 -5.986 -11.972 1.00 91.94 213 GLU A O 1
ATOM 1723 N N . ARG A 1 214 ? -7.993 -6.528 -14.138 1.00 92.50 214 ARG A N 1
ATOM 1724 C CA . ARG A 1 214 ? -7.485 -7.904 -13.991 1.00 92.50 214 ARG A CA 1
ATOM 1725 C C . ARG A 1 214 ? -6.041 -7.949 -13.492 1.00 92.50 214 ARG A C 1
ATOM 1727 O O . ARG A 1 214 ? -5.642 -8.928 -12.858 1.00 92.50 214 ARG A O 1
ATOM 1734 N N . VAL A 1 215 ? -5.262 -6.886 -13.712 1.00 94.94 215 VAL A N 1
ATOM 1735 C CA . VAL A 1 215 ? -3.897 -6.753 -13.177 1.00 94.94 215 VAL A CA 1
ATOM 1736 C C . VAL A 1 215 ? -3.892 -6.878 -11.653 1.00 94.94 215 VAL A C 1
ATOM 1738 O O . VAL A 1 215 ? -3.028 -7.550 -11.091 1.00 94.94 215 VAL A O 1
ATOM 1741 N N . PHE A 1 216 ? -4.903 -6.331 -10.974 1.00 94.31 216 PHE A N 1
ATOM 1742 C CA . PHE A 1 216 ? -5.023 -6.361 -9.513 1.00 94.31 216 PHE A CA 1
ATOM 1743 C C . PHE A 1 216 ? -5.337 -7.747 -8.937 1.00 94.31 216 PHE A C 1
ATOM 1745 O O . PHE A 1 216 ? -5.448 -7.903 -7.718 1.00 94.31 216 PHE A O 1
ATOM 1752 N N . ARG A 1 217 ? -5.474 -8.764 -9.794 1.00 92.81 217 ARG A N 1
ATOM 1753 C CA . ARG A 1 217 ? -5.614 -10.180 -9.428 1.00 92.81 217 ARG A CA 1
ATOM 1754 C C . ARG A 1 217 ? -4.551 -11.076 -10.070 1.00 92.81 217 ARG A C 1
ATOM 1756 O O . ARG A 1 217 ? -4.612 -12.295 -9.916 1.00 92.81 217 ARG A O 1
ATOM 1763 N N . CYS A 1 218 ? -3.540 -10.481 -10.706 1.00 94.00 218 CYS A N 1
ATOM 1764 C CA . CYS A 1 218 ? -2.397 -11.171 -11.296 1.00 94.00 218 CYS A CA 1
ATOM 1765 C C . CYS A 1 218 ? -1.087 -10.718 -10.621 1.00 94.00 218 CYS A C 1
ATOM 1767 O O . CYS A 1 218 ? -0.511 -9.704 -11.024 1.00 94.00 218 CYS A O 1
ATOM 1769 N N . PRO A 1 219 ? -0.581 -11.448 -9.605 1.00 94.56 219 PRO A N 1
ATOM 1770 C CA . PRO A 1 219 ? 0.554 -10.989 -8.802 1.00 94.56 219 PRO A CA 1
ATOM 1771 C C . PRO A 1 219 ? 1.827 -10.643 -9.594 1.00 94.56 219 PRO A C 1
ATOM 1773 O O . PRO A 1 219 ? 2.379 -9.569 -9.356 1.00 94.56 219 PRO A O 1
ATOM 1776 N N . PRO A 1 220 ? 2.274 -11.444 -10.588 1.00 95.44 220 PRO A N 1
ATOM 1777 C CA . PRO A 1 220 ? 3.495 -11.131 -11.332 1.00 95.44 220 PRO A CA 1
ATOM 1778 C C . PRO A 1 220 ? 3.403 -9.836 -12.138 1.00 95.44 220 PRO A C 1
ATOM 1780 O O . PRO A 1 220 ? 4.396 -9.127 -12.279 1.00 95.44 220 PRO A O 1
ATOM 1783 N N . ILE A 1 221 ? 2.215 -9.525 -12.666 1.00 96.00 221 ILE A N 1
ATOM 1784 C CA . ILE A 1 221 ? 1.981 -8.304 -13.443 1.00 96.00 221 ILE A CA 1
ATOM 1785 C C . ILE A 1 221 ? 1.759 -7.116 -12.502 1.00 96.00 221 ILE A C 1
ATOM 1787 O O . ILE A 1 221 ? 2.270 -6.032 -12.779 1.00 96.00 221 ILE A O 1
ATOM 1791 N N . LEU A 1 222 ? 1.086 -7.307 -11.361 1.00 97.06 222 LEU A N 1
ATOM 1792 C CA . LEU A 1 222 ? 0.983 -6.257 -10.346 1.00 97.06 222 LEU A CA 1
ATOM 1793 C C . LEU A 1 222 ? 2.366 -5.824 -9.847 1.00 97.06 222 LEU A C 1
ATOM 1795 O O . LEU A 1 222 ? 2.608 -4.631 -9.711 1.00 97.06 222 LEU A O 1
ATOM 1799 N N . GLU A 1 223 ? 3.287 -6.760 -9.616 1.00 96.38 223 GLU A N 1
ATOM 1800 C CA . GLU A 1 223 ? 4.659 -6.443 -9.195 1.00 96.38 223 GLU A CA 1
ATOM 1801 C C . GLU A 1 223 ? 5.380 -5.542 -10.213 1.00 96.38 223 GLU A C 1
ATOM 1803 O O . GLU A 1 223 ? 6.016 -4.557 -9.832 1.00 96.38 223 GLU A O 1
ATOM 1808 N N . ILE A 1 224 ? 5.204 -5.811 -11.514 1.00 96.25 224 ILE A N 1
ATOM 1809 C CA . ILE A 1 224 ? 5.694 -4.940 -12.594 1.00 96.25 224 ILE A CA 1
ATOM 1810 C C . ILE A 1 224 ? 5.070 -3.542 -12.482 1.00 96.25 224 ILE A C 1
ATOM 1812 O O . ILE A 1 224 ? 5.784 -2.539 -12.515 1.00 96.25 224 ILE A O 1
ATOM 1816 N N . VAL A 1 225 ? 3.745 -3.457 -12.324 1.00 97.25 225 VAL A N 1
ATOM 1817 C CA . VAL A 1 225 ? 3.027 -2.177 -12.213 1.00 97.25 225 VAL A CA 1
ATOM 1818 C C . VAL A 1 225 ? 3.462 -1.383 -10.979 1.00 97.25 225 VAL A C 1
ATOM 1820 O O . VAL A 1 225 ? 3.669 -0.176 -11.085 1.00 97.25 225 VAL A O 1
ATOM 1823 N N . LEU A 1 226 ? 3.687 -2.036 -9.837 1.00 96.94 226 LEU A N 1
ATOM 1824 C CA . LEU A 1 226 ? 4.199 -1.391 -8.625 1.00 96.94 226 LEU A CA 1
ATOM 1825 C C . LEU A 1 226 ? 5.621 -0.846 -8.826 1.00 96.94 226 LEU A C 1
ATOM 1827 O O . LEU A 1 226 ? 5.902 0.277 -8.404 1.00 96.94 226 LEU A O 1
ATOM 1831 N N . ARG A 1 227 ? 6.503 -1.575 -9.529 1.00 95.00 227 ARG A N 1
ATOM 1832 C CA . ARG A 1 227 ? 7.847 -1.072 -9.878 1.00 95.00 227 ARG A CA 1
ATOM 1833 C C . ARG A 1 227 ? 7.767 0.150 -10.800 1.00 95.00 227 ARG A C 1
ATOM 1835 O O . ARG A 1 227 ? 8.477 1.132 -10.580 1.00 95.00 227 ARG A O 1
ATOM 1842 N N . ILE A 1 228 ? 6.877 0.127 -11.796 1.00 95.56 228 ILE A N 1
ATOM 1843 C CA . ILE A 1 228 ? 6.616 1.272 -12.685 1.00 95.56 228 ILE A CA 1
ATOM 1844 C C . ILE A 1 228 ? 6.116 2.481 -11.884 1.00 95.56 228 ILE A C 1
ATOM 1846 O O . ILE A 1 228 ? 6.617 3.593 -12.070 1.00 95.56 228 ILE A O 1
ATOM 1850 N N . LEU A 1 229 ? 5.157 2.259 -10.984 1.00 96.75 229 LEU A N 1
ATOM 1851 C CA . LEU A 1 229 ? 4.567 3.290 -10.138 1.00 96.75 229 LEU A CA 1
ATOM 1852 C C . LEU A 1 229 ? 5.619 3.947 -9.240 1.00 96.75 229 LEU A C 1
ATOM 1854 O O . LEU A 1 229 ? 5.701 5.170 -9.212 1.00 96.75 229 LEU A O 1
ATOM 1858 N N . SER A 1 230 ? 6.474 3.164 -8.571 1.00 94.56 230 SER A N 1
ATOM 1859 C CA . SER A 1 230 ? 7.600 3.694 -7.783 1.00 94.56 230 SER A CA 1
ATOM 1860 C C . SER A 1 230 ? 8.495 4.617 -8.608 1.00 94.56 230 SER A C 1
ATOM 1862 O O . SER A 1 230 ? 8.850 5.710 -8.160 1.00 94.56 230 SER A O 1
ATOM 1864 N N . ALA A 1 231 ? 8.833 4.205 -9.833 1.00 92.31 231 ALA A N 1
ATOM 1865 C CA . ALA A 1 231 ? 9.681 4.997 -10.711 1.00 92.31 231 ALA A CA 1
ATOM 1866 C C . ALA A 1 231 ? 9.011 6.324 -11.104 1.00 92.31 231 ALA A C 1
ATOM 1868 O O . ALA A 1 231 ? 9.642 7.375 -10.995 1.00 92.31 231 ALA A O 1
ATOM 1869 N N . TYR A 1 232 ? 7.741 6.313 -11.521 1.00 95.19 232 TYR A N 1
ATOM 1870 C CA . TYR A 1 232 ? 7.048 7.545 -11.918 1.00 95.19 232 TYR A CA 1
ATOM 1871 C C . TYR A 1 232 ? 6.706 8.458 -10.739 1.00 95.19 232 TYR A C 1
ATOM 1873 O O . TYR A 1 232 ? 6.837 9.671 -10.879 1.00 95.19 232 TYR A O 1
ATOM 1881 N N . THR A 1 233 ? 6.398 7.923 -9.555 1.00 94.38 233 THR A N 1
ATOM 1882 C CA . THR A 1 233 ? 6.256 8.734 -8.333 1.00 94.38 233 THR A CA 1
ATOM 1883 C C . THR A 1 233 ? 7.562 9.457 -8.005 1.00 94.38 233 THR A C 1
ATOM 1885 O O . THR A 1 233 ? 7.561 10.657 -7.727 1.00 94.38 233 THR A O 1
ATOM 1888 N N . GLN A 1 234 ? 8.705 8.774 -8.121 1.00 91.56 234 GLN A N 1
ATOM 1889 C CA . GLN A 1 234 ? 10.004 9.412 -7.921 1.00 91.56 234 GLN A CA 1
ATOM 1890 C C . GLN A 1 234 ? 10.344 10.413 -9.039 1.00 91.56 234 GLN A C 1
ATOM 1892 O O . GLN A 1 234 ? 10.935 11.456 -8.762 1.00 91.56 234 GLN A O 1
ATOM 1897 N N . ALA A 1 235 ? 9.958 10.141 -10.289 1.00 90.44 235 ALA A N 1
ATOM 1898 C CA . ALA A 1 235 ? 10.152 11.071 -11.402 1.00 90.44 235 ALA A CA 1
ATOM 1899 C C . ALA A 1 235 ? 9.322 12.353 -11.219 1.00 90.44 235 ALA A C 1
ATOM 1901 O O . ALA A 1 235 ? 9.848 13.449 -11.396 1.00 90.44 235 ALA A O 1
ATOM 1902 N N . CYS A 1 236 ? 8.069 12.217 -10.778 1.00 93.44 236 CYS A N 1
ATOM 1903 C CA . CYS A 1 236 ? 7.170 13.321 -10.449 1.00 93.44 236 CYS A CA 1
ATOM 1904 C C . CYS A 1 236 ? 7.762 14.238 -9.371 1.00 93.44 236 CYS A C 1
ATOM 1906 O O . CYS A 1 236 ? 7.776 15.457 -9.532 1.00 93.44 236 CYS A O 1
ATOM 1908 N N . ARG A 1 237 ? 8.356 13.671 -8.310 1.00 91.75 237 ARG A N 1
ATOM 1909 C CA . ARG A 1 237 ? 9.055 14.453 -7.273 1.00 91.75 237 ARG A CA 1
ATOM 1910 C C . ARG A 1 237 ? 10.185 15.304 -7.853 1.00 91.75 237 ARG A C 1
ATOM 1912 O O . ARG A 1 237 ? 10.312 16.473 -7.495 1.00 91.75 237 ARG A O 1
ATOM 1919 N N . VAL A 1 238 ? 10.998 14.741 -8.749 1.00 88.56 238 VAL A N 1
ATOM 1920 C CA . VAL A 1 238 ? 12.083 15.490 -9.409 1.00 88.56 238 VAL A CA 1
ATOM 1921 C C . VAL A 1 238 ? 11.534 16.571 -10.325 1.00 88.56 238 VAL A C 1
ATOM 1923 O O . VAL A 1 238 ? 11.985 17.712 -10.251 1.00 88.56 238 VAL A O 1
ATOM 1926 N N . TYR A 1 239 ? 10.531 16.233 -11.133 1.00 89.00 239 TYR A N 1
ATOM 1927 C CA . TYR A 1 239 ? 9.860 17.179 -12.013 1.00 89.00 239 TYR A CA 1
ATOM 1928 C C . TYR A 1 239 ? 9.300 18.370 -11.232 1.00 89.00 239 TYR A C 1
ATOM 1930 O O . TYR A 1 239 ? 9.621 19.513 -11.544 1.00 89.00 239 TYR A O 1
ATOM 1938 N N . LEU A 1 240 ? 8.547 18.116 -10.158 1.00 88.69 240 LEU A N 1
ATOM 1939 C CA . LEU A 1 240 ? 7.997 19.168 -9.309 1.00 88.69 240 LEU A CA 1
ATOM 1940 C C . LEU A 1 240 ? 9.091 19.975 -8.606 1.00 88.69 240 LEU A C 1
ATOM 1942 O O . LEU A 1 240 ? 8.953 21.186 -8.478 1.00 88.69 240 LEU A O 1
ATOM 1946 N N . ASN A 1 241 ? 10.194 19.355 -8.180 1.00 86.88 241 ASN A N 1
ATOM 1947 C CA . ASN A 1 241 ? 11.326 20.090 -7.611 1.00 86.88 241 ASN A CA 1
ATOM 1948 C C . ASN A 1 241 ? 11.963 21.047 -8.630 1.00 86.88 241 ASN A C 1
ATOM 1950 O O . ASN A 1 241 ? 12.214 22.202 -8.291 1.00 86.88 241 ASN A O 1
ATOM 1954 N N . SER A 1 242 ? 12.183 20.600 -9.870 1.00 82.62 242 SER A N 1
ATOM 1955 C CA . SER A 1 242 ? 12.748 21.443 -10.933 1.00 82.62 242 SER A CA 1
ATOM 1956 C C . SER A 1 242 ? 11.770 22.536 -11.368 1.00 82.62 242 SER A C 1
ATOM 1958 O O . SER A 1 242 ? 12.158 23.697 -11.450 1.00 82.62 242 SER A O 1
ATOM 1960 N N . HIS A 1 243 ? 10.489 22.201 -11.548 1.00 83.00 243 HIS A N 1
ATOM 1961 C CA . HIS A 1 243 ? 9.437 23.170 -11.863 1.00 83.00 243 HIS A CA 1
ATOM 1962 C C . HIS A 1 243 ? 9.275 24.205 -10.746 1.00 83.00 243 HIS A C 1
ATOM 1964 O O . HIS A 1 243 ? 8.990 25.380 -11.000 1.00 83.00 243 HIS A O 1
ATOM 1970 N N . VAL A 1 244 ? 9.497 23.787 -9.490 1.00 82.31 244 VAL A N 1
ATOM 1971 C CA . VAL A 1 244 ? 9.603 24.736 -8.397 1.00 82.31 244 VAL A CA 1
ATOM 1972 C C . VAL A 1 244 ? 10.812 25.652 -8.648 1.00 82.31 244 VAL A C 1
ATOM 1974 O O . VAL A 1 244 ? 10.629 26.822 -8.953 1.00 82.31 244 VAL A O 1
ATOM 1977 N N . MET A 1 245 ? 12.042 25.162 -8.700 1.00 75.00 245 MET A N 1
ATOM 1978 C CA . MET A 1 245 ? 13.217 26.033 -8.909 1.00 75.00 245 MET A CA 1
ATOM 1979 C C . MET A 1 245 ? 13.142 26.988 -10.125 1.00 75.00 245 MET A C 1
ATOM 1981 O O . MET A 1 245 ? 13.672 28.099 -10.055 1.00 75.00 245 MET A O 1
ATOM 1985 N N . ASP A 1 246 ? 12.421 26.612 -11.182 1.00 71.56 246 ASP A N 1
ATOM 1986 C CA . ASP A 1 246 ? 12.262 27.396 -12.409 1.00 71.56 246 ASP A CA 1
ATOM 1987 C C . ASP A 1 246 ? 11.363 28.639 -12.307 1.00 71.56 246 ASP A C 1
ATOM 1989 O O . ASP A 1 246 ? 11.619 29.619 -13.005 1.00 71.56 246 ASP A O 1
ATOM 1993 N N . ALA A 1 247 ? 10.337 28.661 -11.448 1.00 67.62 247 ALA A N 1
ATOM 1994 C CA . ALA A 1 247 ? 9.374 29.779 -11.434 1.00 67.62 247 ALA A CA 1
ATOM 1995 C C . ALA A 1 247 ? 9.851 31.053 -10.692 1.00 67.62 247 ALA A C 1
ATOM 1997 O O . ALA A 1 247 ? 9.060 31.970 -10.478 1.00 67.62 247 ALA A O 1
ATOM 1998 N N . GLY A 1 248 ? 11.142 31.139 -10.342 1.00 62.66 248 GLY A N 1
ATOM 1999 C CA . GLY A 1 248 ? 11.788 32.336 -9.785 1.00 62.66 248 GLY A CA 1
ATOM 2000 C C . GLY A 1 248 ? 11.579 32.562 -8.277 1.00 62.66 248 GLY A C 1
ATOM 2001 O O . GLY A 1 248 ? 10.616 32.091 -7.681 1.00 62.66 248 GLY A O 1
ATOM 2002 N N . ILE A 1 249 ? 12.502 33.307 -7.649 1.00 57.22 249 ILE A N 1
ATOM 2003 C CA . ILE A 1 249 ? 12.427 33.686 -6.226 1.00 57.22 249 ILE A CA 1
ATOM 2004 C C . ILE A 1 249 ? 11.458 34.867 -6.098 1.00 57.22 249 ILE A C 1
ATOM 2006 O O . ILE A 1 249 ? 11.814 36.003 -6.398 1.00 57.22 249 ILE A O 1
ATOM 2010 N N . THR A 1 250 ? 10.236 34.602 -5.653 1.00 62.22 250 THR A N 1
ATOM 2011 C CA . THR A 1 250 ? 9.286 35.631 -5.196 1.00 62.22 250 THR A CA 1
ATOM 2012 C C . THR A 1 250 ? 8.954 35.387 -3.724 1.00 62.22 250 THR A C 1
ATOM 2014 O O . THR A 1 250 ? 9.226 34.305 -3.207 1.00 62.22 250 THR A O 1
ATOM 2017 N N . GLU A 1 251 ? 8.338 36.351 -3.028 1.00 57.41 251 GLU A N 1
ATOM 2018 C CA . GLU A 1 251 ? 7.874 36.168 -1.634 1.00 57.41 251 GLU A CA 1
ATOM 2019 C C . GLU A 1 251 ? 6.954 34.936 -1.460 1.00 57.41 251 GLU A C 1
ATOM 2021 O O . GLU A 1 251 ? 6.847 34.389 -0.367 1.00 57.41 251 GLU A O 1
ATOM 2026 N N . LYS A 1 252 ? 6.373 34.433 -2.560 1.00 71.56 252 LYS A N 1
ATOM 2027 C CA . LYS A 1 252 ? 5.531 33.228 -2.638 1.00 71.56 252 LYS A CA 1
ATOM 2028 C C . LYS A 1 252 ? 6.304 31.904 -2.722 1.00 71.56 252 LYS A C 1
ATOM 2030 O O . LYS A 1 252 ? 5.693 30.855 -2.917 1.00 71.56 252 LYS A O 1
ATOM 2035 N N . GLU A 1 253 ? 7.634 31.913 -2.605 1.00 77.75 253 GLU A N 1
ATOM 2036 C CA . GLU A 1 253 ? 8.442 30.686 -2.678 1.00 77.75 253 GLU A CA 1
ATOM 2037 C C . GLU A 1 253 ? 8.070 29.692 -1.575 1.00 77.75 253 GLU A C 1
ATOM 2039 O O . GLU A 1 253 ? 7.942 28.493 -1.827 1.00 77.75 253 GLU A O 1
ATOM 2044 N N . LYS A 1 254 ? 7.832 30.207 -0.362 1.00 81.31 254 LYS A N 1
ATOM 2045 C CA . LYS A 1 254 ? 7.401 29.398 0.777 1.00 81.31 254 LYS A CA 1
ATOM 2046 C C . LYS A 1 254 ? 6.045 28.741 0.505 1.00 81.31 254 LYS A C 1
ATOM 2048 O O . LYS A 1 254 ? 5.946 27.521 0.599 1.00 81.31 254 LYS A O 1
ATOM 2053 N N . ASP A 1 255 ? 5.053 29.521 0.078 1.00 84.50 255 ASP A N 1
ATOM 2054 C CA . ASP A 1 255 ? 3.704 29.028 -0.233 1.00 84.50 255 ASP A CA 1
ATOM 2055 C C . ASP A 1 255 ? 3.732 27.953 -1.324 1.00 84.50 255 ASP A C 1
ATOM 2057 O O . ASP A 1 255 ? 3.018 26.953 -1.270 1.00 84.50 255 ASP A O 1
ATOM 2061 N N . ARG A 1 256 ? 4.593 28.127 -2.327 1.00 84.00 256 ARG A N 1
ATOM 2062 C CA . ARG A 1 256 ? 4.723 27.178 -3.431 1.00 84.00 256 ARG A CA 1
ATOM 2063 C C . ARG A 1 256 ? 5.433 25.895 -3.021 1.00 84.00 256 ARG A C 1
ATOM 2065 O O . ARG A 1 256 ? 5.059 24.818 -3.486 1.00 84.00 256 ARG A O 1
ATOM 2072 N N . GLN A 1 257 ? 6.423 25.992 -2.137 1.00 86.62 257 GLN A N 1
ATOM 2073 C CA . GLN A 1 257 ? 7.049 24.824 -1.534 1.00 86.62 257 GLN A CA 1
ATOM 2074 C C . GLN A 1 257 ? 6.045 24.056 -0.665 1.00 86.62 257 GLN A C 1
ATOM 2076 O O . GLN A 1 257 ? 5.985 22.831 -0.758 1.00 86.62 257 GLN A O 1
ATOM 2081 N N . GLU A 1 258 ? 5.226 24.751 0.126 1.00 88.94 258 GLU A N 1
ATOM 2082 C CA . GLU A 1 258 ? 4.146 24.144 0.914 1.00 88.94 258 GLU A CA 1
ATOM 2083 C C . GLU A 1 258 ? 3.106 23.465 0.013 1.00 88.94 258 GLU A C 1
ATOM 2085 O O . GLU A 1 258 ? 2.774 22.299 0.235 1.00 88.94 258 GLU A O 1
ATOM 2090 N N . LEU A 1 259 ? 2.675 24.128 -1.067 1.00 90.56 259 LEU A N 1
ATOM 2091 C CA . LEU A 1 259 ? 1.747 23.559 -2.047 1.00 90.56 259 LEU A CA 1
ATOM 2092 C C . LEU A 1 259 ? 2.324 22.313 -2.729 1.00 90.56 259 LEU A C 1
ATOM 2094 O O . LEU A 1 259 ? 1.618 21.319 -2.889 1.00 90.56 259 LEU A O 1
ATOM 2098 N N . LYS A 1 260 ? 3.614 22.329 -3.089 1.00 92.25 260 LYS A N 1
ATOM 2099 C CA . LYS A 1 260 ? 4.307 21.157 -3.641 1.00 92.25 260 LYS A CA 1
ATOM 2100 C C . LYS A 1 260 ? 4.287 19.990 -2.653 1.00 92.25 260 LYS A C 1
ATOM 2102 O O . LYS A 1 260 ? 3.973 18.868 -3.044 1.00 92.25 260 LYS A O 1
ATOM 2107 N N . MET A 1 261 ? 4.620 20.238 -1.385 1.00 91.88 261 MET A N 1
ATOM 2108 C CA . MET A 1 261 ? 4.614 19.193 -0.357 1.00 91.88 261 MET A CA 1
ATOM 2109 C C . MET A 1 261 ? 3.206 18.633 -0.129 1.00 91.88 261 MET A C 1
ATOM 2111 O O . MET A 1 261 ? 3.050 17.418 -0.020 1.00 91.88 261 MET A O 1
ATOM 2115 N N . ALA A 1 262 ? 2.186 19.493 -0.114 1.00 94.00 262 ALA A N 1
ATOM 2116 C CA . ALA A 1 262 ? 0.790 19.082 0.002 1.00 94.00 262 ALA A CA 1
ATOM 2117 C C . ALA A 1 262 ? 0.330 18.247 -1.203 1.00 94.00 262 ALA A C 1
ATOM 2119 O O . ALA A 1 262 ? -0.312 17.216 -1.015 1.00 94.00 262 ALA A O 1
ATOM 2120 N N . LEU A 1 263 ? 0.697 18.646 -2.426 1.00 94.25 263 LEU A N 1
ATOM 2121 C CA . LEU A 1 263 ? 0.376 17.909 -3.651 1.00 94.25 263 LEU A CA 1
ATOM 2122 C C . LEU A 1 263 ? 1.008 16.513 -3.652 1.00 94.25 263 LEU A C 1
ATOM 2124 O O . LEU A 1 263 ? 0.314 15.531 -3.907 1.00 94.25 263 LEU A O 1
ATOM 2128 N N . LEU A 1 264 ? 2.298 16.416 -3.315 1.00 94.38 264 LEU A N 1
ATOM 2129 C CA . LEU A 1 264 ? 2.999 15.134 -3.210 1.00 94.38 264 LEU A CA 1
ATOM 2130 C C . LEU A 1 264 ? 2.363 14.231 -2.146 1.00 94.38 264 LEU A C 1
ATOM 2132 O O . LEU A 1 264 ? 2.100 13.060 -2.413 1.00 94.38 264 LEU A O 1
ATOM 2136 N N . ALA A 1 265 ? 2.047 14.777 -0.968 1.00 94.94 265 ALA A N 1
ATOM 2137 C CA . ALA A 1 265 ? 1.385 14.021 0.092 1.00 94.94 265 ALA A CA 1
ATOM 2138 C C . ALA A 1 265 ? -0.017 13.546 -0.328 1.00 94.94 265 ALA A C 1
ATOM 2140 O O . ALA A 1 265 ? -0.380 12.397 -0.076 1.00 94.94 265 ALA A O 1
ATOM 2141 N N . ALA A 1 266 ? -0.793 14.396 -1.010 1.00 95.81 266 ALA A N 1
ATOM 2142 C CA . ALA A 1 266 ? -2.109 14.040 -1.528 1.00 95.81 266 ALA A CA 1
ATOM 2143 C C . ALA A 1 266 ? -2.012 12.909 -2.562 1.00 95.81 266 ALA A C 1
ATOM 2145 O O . ALA A 1 266 ? -2.707 11.903 -2.427 1.00 95.81 266 ALA A O 1
ATOM 2146 N N . GLN A 1 267 ? -1.103 13.024 -3.532 1.00 96.00 267 GLN A N 1
ATOM 2147 C CA . GLN A 1 267 ? -0.880 12.010 -4.562 1.00 96.00 267 GLN A CA 1
ATOM 2148 C C . GLN A 1 267 ? -0.452 10.664 -3.965 1.00 96.00 267 GLN A C 1
ATOM 2150 O O . GLN A 1 267 ? -1.026 9.628 -4.293 1.00 96.00 267 GLN A O 1
ATOM 2155 N N . GLU A 1 268 ? 0.536 10.662 -3.072 1.00 96.06 268 GLU A N 1
ATOM 2156 C CA . GLU A 1 268 ? 1.033 9.429 -2.458 1.00 96.06 268 GLU A CA 1
ATOM 2157 C C . GLU A 1 268 ? -0.003 8.800 -1.524 1.00 96.06 268 GLU A C 1
ATOM 2159 O O . GLU A 1 268 ? -0.131 7.577 -1.488 1.00 96.06 268 GLU A O 1
ATOM 2164 N N . SER A 1 269 ? -0.809 9.610 -0.828 1.00 97.56 269 SER A N 1
ATOM 2165 C CA . SER A 1 269 ? -1.924 9.082 -0.035 1.00 97.56 269 SER A CA 1
ATOM 2166 C C . SER A 1 269 ? -2.995 8.454 -0.924 1.00 97.56 269 SER A C 1
ATOM 2168 O O . SER A 1 269 ? -3.460 7.363 -0.613 1.00 97.56 269 SER A O 1
ATOM 2170 N N . ALA A 1 270 ? -3.312 9.061 -2.073 1.00 97.94 270 ALA A N 1
ATOM 2171 C CA . ALA A 1 270 ? -4.240 8.492 -3.046 1.00 97.94 270 ALA A CA 1
ATOM 2172 C C . ALA A 1 270 ? -3.730 7.155 -3.608 1.00 97.94 270 ALA A C 1
ATOM 2174 O O . ALA A 1 270 ? -4.506 6.207 -3.707 1.00 97.94 270 ALA A O 1
ATOM 2175 N N . ILE A 1 271 ? -2.427 7.041 -3.900 1.00 98.19 271 ILE A N 1
ATOM 2176 C CA . ILE A 1 271 ? -1.803 5.766 -4.289 1.00 98.19 271 ILE A CA 1
ATOM 2177 C C . ILE A 1 271 ? -2.042 4.706 -3.210 1.00 98.19 271 ILE A C 1
ATOM 2179 O O . ILE A 1 271 ? -2.525 3.617 -3.515 1.00 98.19 271 ILE A O 1
ATOM 2183 N N . VAL A 1 272 ? -1.731 5.019 -1.947 1.00 98.19 272 VAL A N 1
ATOM 2184 C CA . VAL A 1 272 ? -1.909 4.072 -0.839 1.00 98.19 272 VAL A CA 1
ATOM 2185 C C . VAL A 1 272 ? -3.378 3.671 -0.689 1.00 98.19 272 VAL A C 1
ATOM 2187 O O . VAL A 1 272 ? -3.654 2.487 -0.528 1.00 98.19 272 VAL A O 1
ATOM 2190 N N . GLN A 1 273 ? -4.318 4.612 -0.801 1.00 98.06 273 GLN A N 1
ATOM 2191 C CA . GLN A 1 273 ? -5.754 4.324 -0.710 1.00 98.06 273 GLN A CA 1
ATOM 2192 C C . GLN A 1 273 ? -6.223 3.372 -1.817 1.00 98.06 273 GLN A C 1
ATOM 2194 O O . GLN A 1 273 ? -6.842 2.353 -1.518 1.00 98.06 273 GLN A O 1
ATOM 2199 N N . ILE A 1 274 ? -5.849 3.627 -3.075 1.00 97.75 274 ILE A N 1
ATOM 2200 C CA . ILE A 1 274 ? -6.193 2.743 -4.201 1.00 97.75 274 ILE A CA 1
ATOM 2201 C C . ILE A 1 274 ? -5.628 1.333 -3.974 1.00 97.75 274 ILE A C 1
ATOM 2203 O O . ILE A 1 274 ? -6.320 0.335 -4.168 1.00 97.75 274 ILE A O 1
ATOM 2207 N N . LEU A 1 275 ? -4.376 1.225 -3.523 1.00 98.00 275 LEU A N 1
ATOM 2208 C CA . LEU A 1 275 ? -3.751 -0.072 -3.257 1.00 98.00 275 LEU A CA 1
ATOM 2209 C C . LEU A 1 275 ? -4.389 -0.804 -2.061 1.00 98.00 275 LEU A C 1
ATOM 2211 O O . LEU A 1 275 ? -4.504 -2.032 -2.079 1.00 98.00 275 LEU A O 1
ATOM 2215 N N . LEU A 1 276 ? -4.841 -0.077 -1.036 1.00 97.62 276 LEU A N 1
ATOM 2216 C CA . LEU A 1 276 ? -5.609 -0.650 0.070 1.00 97.62 276 LEU A CA 1
ATOM 2217 C C . LEU A 1 276 ? -6.963 -1.184 -0.414 1.00 97.62 276 LEU A C 1
ATOM 2219 O O . LEU A 1 276 ? -7.342 -2.294 -0.042 1.00 97.62 276 LEU A O 1
ATOM 2223 N N . GLU A 1 277 ? -7.660 -0.462 -1.290 1.00 96.00 277 GLU A N 1
ATOM 2224 C CA . GLU A 1 277 ? -8.912 -0.935 -1.893 1.00 96.00 277 GLU A CA 1
ATOM 2225 C C . GLU A 1 277 ? -8.707 -2.206 -2.727 1.00 96.00 277 GLU A C 1
ATOM 2227 O O . GLU A 1 277 ? -9.490 -3.151 -2.612 1.00 96.00 277 GLU A O 1
ATOM 2232 N N . VAL A 1 278 ? -7.601 -2.302 -3.472 1.00 94.88 278 VAL A N 1
ATOM 2233 C CA . VAL A 1 278 ? -7.216 -3.515 -4.219 1.00 94.88 278 VAL A CA 1
ATOM 2234 C C . VAL A 1 278 ? -7.108 -4.751 -3.313 1.00 94.88 278 VAL A C 1
ATOM 2236 O O . VAL A 1 278 ? -7.392 -5.867 -3.761 1.00 94.88 278 VAL A O 1
ATOM 2239 N N . CYS A 1 279 ? -6.744 -4.574 -2.039 1.00 94.81 279 CYS A N 1
ATOM 2240 C CA . CYS A 1 279 ? -6.614 -5.658 -1.062 1.00 94.81 279 CYS A CA 1
ATOM 2241 C C . CYS A 1 279 ? -7.957 -6.224 -0.566 1.00 94.81 279 CYS A C 1
ATOM 2243 O O . CYS A 1 279 ? -7.969 -7.267 0.111 1.00 94.81 279 CYS A O 1
ATOM 2245 N N . LEU A 1 280 ? -9.080 -5.562 -0.858 1.00 92.69 280 LEU A N 1
ATOM 2246 C CA . LEU A 1 280 ? -10.409 -6.047 -0.497 1.00 92.69 280 LEU A CA 1
ATOM 2247 C C . LEU A 1 280 ? -10.797 -7.256 -1.363 1.00 92.69 280 LEU A C 1
ATOM 2249 O O . LEU A 1 280 ? -10.525 -7.262 -2.562 1.00 92.69 280 LEU A O 1
ATOM 2253 N N . PRO A 1 281 ? -11.429 -8.290 -0.779 1.00 90.50 281 PRO A N 1
ATOM 2254 C CA . PRO A 1 281 ? -11.889 -9.443 -1.544 1.00 90.50 281 PRO A CA 1
ATOM 2255 C C . PRO A 1 281 ? -13.099 -9.082 -2.416 1.00 90.50 281 PRO A C 1
ATOM 2257 O O . PRO A 1 281 ? -14.033 -8.427 -1.946 1.00 90.50 281 PRO A O 1
ATOM 2260 N N . LEU A 1 282 ? -13.112 -9.571 -3.656 1.00 87.31 282 LEU A N 1
ATOM 2261 C CA . LEU A 1 282 ? -14.271 -9.508 -4.550 1.00 87.31 282 LEU A CA 1
ATOM 2262 C C . LEU A 1 282 ? -15.373 -10.465 -4.069 1.00 87.31 282 LEU A C 1
ATOM 2264 O O . LEU A 1 282 ? -15.112 -11.438 -3.361 1.00 87.31 282 LEU A O 1
ATOM 2268 N N . GLU A 1 283 ? -16.618 -10.237 -4.492 1.00 82.88 283 GLU A N 1
ATOM 2269 C CA . GLU A 1 283 ? -17.754 -11.099 -4.118 1.00 82.88 283 GLU A CA 1
ATOM 2270 C C . GLU A 1 283 ? -17.581 -12.564 -4.560 1.00 82.88 283 GLU A C 1
ATOM 2272 O O . GLU A 1 283 ? -18.030 -13.483 -3.872 1.00 82.88 283 GLU A O 1
ATOM 2277 N N . SER A 1 284 ? -16.896 -12.800 -5.682 1.00 76.12 284 SER A N 1
ATOM 2278 C CA . SER A 1 284 ? -16.515 -14.140 -6.147 1.00 76.12 284 SER A CA 1
ATOM 2279 C C . SER A 1 284 ? -15.528 -14.825 -5.194 1.00 76.12 284 SER A C 1
ATOM 2281 O O . SER A 1 284 ? -15.673 -16.011 -4.901 1.00 76.12 284 SER A O 1
ATOM 2283 N N . GLU A 1 285 ? -14.571 -14.066 -4.656 1.00 79.19 285 GLU A N 1
ATOM 2284 C CA . GLU A 1 285 ? -13.496 -14.548 -3.780 1.00 79.19 285 GLU A CA 1
ATOM 2285 C C . GLU A 1 285 ? -13.993 -14.805 -2.349 1.00 79.19 285 GLU A C 1
ATOM 2287 O O . GLU A 1 285 ? -13.542 -15.745 -1.694 1.00 79.19 285 GLU A O 1
ATOM 2292 N N . LYS A 1 286 ? -14.978 -14.031 -1.866 1.00 76.94 286 LYS A N 1
ATOM 2293 C CA . LYS A 1 286 ? -15.590 -14.224 -0.535 1.00 76.94 286 LYS A CA 1
ATOM 2294 C C . LYS A 1 286 ? -16.211 -15.613 -0.366 1.00 76.94 286 LYS A C 1
ATOM 2296 O O . LYS A 1 286 ? -16.185 -16.166 0.730 1.00 76.94 286 LYS A O 1
ATOM 2301 N N . LYS A 1 287 ? -16.740 -16.196 -1.446 1.00 68.25 287 LYS A N 1
ATOM 2302 C CA . LYS A 1 287 ? -17.358 -17.534 -1.440 1.00 68.25 287 LYS A CA 1
ATOM 2303 C C . LYS A 1 287 ? -16.336 -18.674 -1.397 1.00 68.25 287 LYS A C 1
ATOM 2305 O O . LYS A 1 287 ? -16.691 -19.785 -1.023 1.00 68.25 287 LYS A O 1
ATOM 2310 N N . GLN A 1 288 ? -15.082 -18.404 -1.759 1.00 59.16 288 GLN A N 1
ATOM 2311 C CA . GLN A 1 288 ? -13.992 -19.382 -1.831 1.00 59.16 288 GLN A CA 1
ATOM 2312 C C . GLN A 1 288 ? -13.027 -19.280 -0.635 1.00 59.16 288 GLN A C 1
ATOM 2314 O O . GLN A 1 288 ? -11.957 -19.873 -0.661 1.00 59.16 288 GLN A O 1
ATOM 2319 N N . ALA A 1 289 ? -13.382 -18.566 0.438 1.00 54.19 289 ALA A N 1
ATOM 2320 C CA . ALA A 1 289 ? -12.498 -18.182 1.550 1.00 54.19 289 ALA A CA 1
ATOM 2321 C C . ALA A 1 289 ? -11.830 -19.324 2.366 1.00 54.19 289 ALA A C 1
ATOM 2323 O O . ALA A 1 289 ? -11.169 -19.045 3.361 1.00 54.19 289 ALA A O 1
ATOM 2324 N N . SER A 1 290 ? -11.979 -20.595 1.978 1.00 53.31 290 SER A N 1
ATOM 2325 C CA . SER A 1 290 ? -11.498 -21.776 2.708 1.00 53.31 290 SER A CA 1
ATOM 2326 C C . SER A 1 290 ? -10.067 -22.238 2.379 1.00 53.31 290 SER A C 1
ATOM 2328 O O . SER A 1 290 ? -9.610 -23.199 2.990 1.00 53.31 290 SER A O 1
ATOM 2330 N N . SER A 1 291 ? -9.347 -21.612 1.439 1.00 52.22 291 SER A N 1
ATOM 2331 C CA . SER A 1 291 ? -7.930 -21.928 1.165 1.00 52.22 291 SER A CA 1
ATOM 2332 C C . SER A 1 291 ? -7.027 -20.726 1.449 1.00 52.22 291 SER A C 1
ATOM 2334 O O . SER A 1 291 ? -7.349 -19.595 1.114 1.00 52.22 291 SER A O 1
ATOM 2336 N N . GLU A 1 292 ? -5.871 -20.934 2.070 1.00 52.34 292 GLU A N 1
ATOM 2337 C CA . GLU A 1 292 ? -4.922 -19.847 2.371 1.00 52.34 292 GLU A CA 1
ATOM 2338 C C . GLU A 1 292 ? -4.043 -19.460 1.159 1.00 52.34 292 GLU A C 1
ATOM 2340 O O . GLU A 1 292 ? -3.279 -18.496 1.214 1.00 52.34 292 GLU A O 1
ATOM 2345 N N . LEU A 1 293 ? -4.168 -20.189 0.043 1.00 59.34 293 LEU A N 1
ATOM 2346 C CA . LEU A 1 293 ? -3.290 -20.128 -1.132 1.00 59.34 293 LEU A CA 1
ATOM 2347 C C . LEU A 1 293 ? -3.966 -19.449 -2.336 1.00 59.34 293 LEU A C 1
ATOM 2349 O O . LEU A 1 293 ? -4.146 -20.059 -3.388 1.00 59.34 293 LEU A O 1
ATOM 2353 N N . TYR A 1 294 ? -4.334 -18.173 -2.196 1.00 76.44 294 TYR A N 1
ATOM 2354 C CA . TYR A 1 294 ? -4.946 -17.393 -3.281 1.00 76.44 294 TYR A CA 1
ATOM 2355 C C . TYR A 1 294 ? -4.046 -16.273 -3.796 1.00 76.44 294 TYR A C 1
ATOM 2357 O O . TYR A 1 294 ? -3.306 -15.657 -3.027 1.00 76.44 294 TYR A O 1
ATOM 2365 N N . ASN A 1 295 ? -4.210 -15.926 -5.079 1.00 87.31 295 ASN A N 1
ATOM 2366 C CA . ASN A 1 295 ? -3.578 -14.755 -5.698 1.00 87.31 295 ASN A CA 1
ATOM 2367 C C . ASN A 1 295 ? -3.765 -13.499 -4.835 1.00 87.31 295 ASN A C 1
ATOM 2369 O O . ASN A 1 295 ? -2.809 -12.766 -4.620 1.00 87.31 295 ASN A O 1
ATOM 2373 N N . LEU A 1 296 ? -4.953 -13.291 -4.250 1.00 90.69 296 LEU A N 1
ATOM 2374 C CA . LEU A 1 296 ? -5.237 -12.151 -3.373 1.00 90.69 296 LEU A CA 1
ATOM 2375 C C . LEU A 1 296 ? -4.287 -12.050 -2.165 1.00 90.69 296 LEU A C 1
ATOM 2377 O O . LEU A 1 296 ? -3.962 -10.945 -1.733 1.00 90.69 296 LEU A O 1
ATOM 2381 N N . ARG A 1 297 ? -3.819 -13.175 -1.606 1.00 91.06 297 ARG A N 1
ATOM 2382 C CA . ARG A 1 297 ? -2.845 -13.154 -0.504 1.00 91.06 297 ARG A CA 1
ATOM 2383 C C . ARG A 1 297 ? -1.496 -12.628 -0.982 1.00 91.06 297 ARG A C 1
ATOM 2385 O O . ARG A 1 297 ? -0.916 -11.786 -0.307 1.00 91.06 297 ARG A O 1
ATOM 2392 N N . GLU A 1 298 ? -1.036 -13.074 -2.146 1.00 92.75 298 GLU A N 1
ATOM 2393 C CA . GLU A 1 298 ? 0.205 -12.584 -2.749 1.00 92.75 298 GLU A CA 1
ATOM 2394 C C . GLU A 1 298 ? 0.093 -11.105 -3.150 1.00 92.75 298 GLU A C 1
ATOM 2396 O O . GLU A 1 298 ? 0.991 -10.326 -2.847 1.00 92.75 298 GLU A O 1
ATOM 2401 N N . ILE A 1 299 ? -1.046 -10.690 -3.722 1.00 95.19 299 ILE A N 1
ATOM 2402 C CA . ILE A 1 299 ? -1.365 -9.280 -4.004 1.00 95.19 299 ILE A CA 1
ATOM 2403 C C . ILE A 1 299 ? -1.237 -8.437 -2.731 1.00 95.19 299 ILE A C 1
ATOM 2405 O O . ILE A 1 299 ? -0.550 -7.419 -2.735 1.00 95.19 299 ILE A O 1
ATOM 2409 N N . ARG A 1 300 ? -1.844 -8.881 -1.622 1.00 95.19 300 ARG A N 1
ATOM 2410 C CA . ARG A 1 300 ? -1.734 -8.206 -0.320 1.00 95.19 300 ARG A CA 1
ATOM 2411 C C . ARG A 1 300 ? -0.287 -8.110 0.144 1.00 95.19 300 ARG A C 1
ATOM 2413 O O . ARG A 1 300 ? 0.115 -7.047 0.590 1.00 95.19 300 ARG A O 1
ATOM 2420 N N . CYS A 1 301 ? 0.501 -9.177 0.020 1.00 95.44 301 CYS A N 1
ATOM 2421 C CA . CYS A 1 301 ? 1.920 -9.140 0.375 1.00 95.44 301 CYS A CA 1
ATOM 2422 C C . CYS A 1 301 ? 2.687 -8.098 -0.452 1.00 95.44 301 CYS A C 1
ATOM 2424 O O . CYS A 1 301 ? 3.378 -7.273 0.134 1.00 95.44 301 CYS A O 1
ATOM 2426 N N . LEU A 1 302 ? 2.512 -8.076 -1.777 1.00 96.88 302 LEU A N 1
ATOM 2427 C CA . LEU A 1 302 ? 3.153 -7.091 -2.656 1.00 96.88 302 LEU A CA 1
ATOM 2428 C C . LEU A 1 302 ? 2.752 -5.654 -2.291 1.00 96.88 302 LEU A C 1
ATOM 2430 O O . LEU A 1 302 ? 3.609 -4.781 -2.148 1.00 96.88 302 LEU A O 1
ATOM 2434 N N . VAL A 1 303 ? 1.455 -5.416 -2.084 1.00 98.00 303 VAL A N 1
ATOM 2435 C CA . VAL A 1 303 ? 0.926 -4.106 -1.687 1.00 98.00 303 VAL A CA 1
ATOM 2436 C C . VAL A 1 303 ? 1.443 -3.686 -0.311 1.00 98.00 303 VAL A C 1
ATOM 2438 O O . VAL A 1 303 ? 1.873 -2.549 -0.139 1.00 98.00 303 VAL A O 1
ATOM 2441 N N . PHE A 1 304 ? 1.441 -4.578 0.677 1.00 97.94 304 PHE A N 1
ATOM 2442 C CA . PHE A 1 304 ? 1.916 -4.261 2.022 1.00 97.94 304 PHE A CA 1
ATOM 2443 C C . PHE A 1 304 ? 3.425 -4.021 2.053 1.00 97.94 304 PHE A C 1
ATOM 2445 O O . PHE A 1 304 ? 3.867 -3.097 2.732 1.00 97.94 304 PHE A O 1
ATOM 2452 N N . SER A 1 305 ? 4.215 -4.759 1.267 1.00 96.69 305 SER A N 1
ATOM 2453 C CA . SER A 1 305 ? 5.636 -4.459 1.073 1.00 96.69 305 SER A CA 1
ATOM 2454 C C . SER A 1 305 ? 5.842 -3.075 0.452 1.00 96.69 305 SER A C 1
ATOM 2456 O O . SER A 1 305 ? 6.677 -2.317 0.941 1.00 96.69 305 SER A O 1
ATOM 2458 N N . TYR A 1 306 ? 5.047 -2.700 -0.554 1.00 97.12 306 TYR A N 1
ATOM 2459 C CA . TYR A 1 306 ? 5.089 -1.358 -1.142 1.00 97.12 306 TYR A CA 1
ATOM 2460 C C . TYR A 1 306 ? 4.746 -0.267 -0.112 1.00 97.12 306 TYR A C 1
ATOM 2462 O O . TYR A 1 306 ? 5.523 0.666 0.092 1.00 97.12 306 TYR A O 1
ATOM 2470 N N . ILE A 1 307 ? 3.616 -0.406 0.592 1.00 97.94 307 ILE A N 1
ATOM 2471 C CA . ILE A 1 307 ? 3.167 0.548 1.621 1.00 97.94 307 ILE A CA 1
ATOM 2472 C C . ILE A 1 307 ? 4.207 0.667 2.740 1.00 97.94 307 ILE A C 1
ATOM 2474 O O . ILE A 1 307 ? 4.495 1.771 3.200 1.00 97.94 307 ILE A O 1
ATOM 2478 N N . HIS A 1 308 ? 4.816 -0.448 3.147 1.00 97.25 308 HIS A N 1
ATOM 2479 C CA . HIS A 1 308 ? 5.890 -0.461 4.133 1.00 97.25 308 HIS A CA 1
ATOM 2480 C C . HIS A 1 308 ? 7.065 0.431 3.720 1.00 97.25 308 HIS A C 1
ATOM 2482 O O . HIS A 1 308 ? 7.471 1.289 4.507 1.00 97.25 308 HIS A O 1
ATOM 2488 N N . GLN A 1 309 ? 7.569 0.272 2.491 1.00 95.00 309 GLN A N 1
ATOM 2489 C CA . GLN A 1 309 ? 8.669 1.092 1.971 1.00 95.00 309 GLN A CA 1
ATOM 2490 C C . GLN A 1 309 ? 8.282 2.571 1.883 1.00 95.00 309 GLN A C 1
ATOM 2492 O O . GLN A 1 309 ? 9.059 3.444 2.267 1.00 95.00 309 GLN A O 1
ATOM 2497 N N . VAL A 1 310 ? 7.056 2.860 1.447 1.00 94.69 310 VAL A N 1
ATOM 2498 C CA . VAL A 1 310 ? 6.528 4.227 1.366 1.00 94.69 310 VAL A CA 1
ATOM 2499 C C . VAL A 1 310 ? 6.440 4.881 2.752 1.00 94.69 310 VAL A C 1
ATOM 2501 O O . VAL A 1 310 ? 6.852 6.029 2.919 1.00 94.69 310 VAL A O 1
ATOM 2504 N N . PHE A 1 311 ? 5.987 4.153 3.776 1.00 96.25 311 PHE A N 1
ATOM 2505 C CA . PHE A 1 311 ? 5.941 4.658 5.152 1.00 96.25 311 PHE A CA 1
ATOM 2506 C C . PHE A 1 311 ? 7.330 4.843 5.768 1.00 96.25 311 PHE A C 1
ATOM 2508 O O . PHE A 1 311 ? 7.522 5.793 6.524 1.00 96.25 311 PHE A O 1
ATOM 2515 N N . ILE A 1 312 ? 8.305 3.990 5.432 1.00 94.56 312 ILE A N 1
ATOM 2516 C CA . ILE A 1 312 ? 9.706 4.200 5.832 1.00 94.56 312 ILE A CA 1
ATOM 2517 C C . ILE A 1 312 ? 10.248 5.483 5.197 1.00 94.56 312 ILE A C 1
ATOM 2519 O O . ILE A 1 312 ? 10.859 6.302 5.881 1.00 94.56 312 ILE A O 1
ATOM 2523 N N . ALA A 1 313 ? 10.017 5.672 3.897 1.00 91.62 313 ALA A N 1
ATOM 2524 C CA . ALA A 1 313 ? 10.509 6.836 3.171 1.00 91.62 313 ALA A CA 1
ATOM 2525 C C . ALA A 1 313 ? 9.841 8.143 3.629 1.00 91.62 313 ALA A C 1
ATOM 2527 O O . ALA A 1 313 ? 10.446 9.212 3.546 1.00 91.62 313 ALA A O 1
ATOM 2528 N N . SER A 1 314 ? 8.583 8.097 4.075 1.00 91.62 314 SER A N 1
ATOM 2529 C CA . SER A 1 314 ? 7.827 9.277 4.508 1.00 91.62 314 SER A CA 1
ATOM 2530 C C . SER A 1 314 ? 6.865 8.944 5.659 1.00 91.62 314 SER A C 1
ATOM 2532 O O . SER A 1 314 ? 5.680 8.710 5.427 1.00 91.62 314 SER A O 1
ATOM 2534 N N . PRO A 1 315 ? 7.320 8.994 6.926 1.00 93.81 315 PRO A N 1
ATOM 2535 C CA . PRO A 1 315 ? 6.497 8.626 8.086 1.00 93.81 315 PRO A CA 1
ATOM 2536 C C . PRO A 1 315 ? 5.219 9.465 8.250 1.00 93.81 315 PRO A C 1
ATOM 2538 O O . PRO A 1 315 ? 4.174 8.954 8.651 1.00 93.81 315 PRO A O 1
ATOM 2541 N N . ASN A 1 316 ? 5.264 10.749 7.874 1.00 93.75 316 ASN A N 1
ATOM 2542 C CA . ASN A 1 316 ? 4.096 11.640 7.916 1.00 93.75 316 ASN A CA 1
ATOM 2543 C C . ASN A 1 316 ? 2.968 11.190 6.975 1.00 93.75 316 ASN A C 1
ATOM 2545 O O . ASN A 1 316 ? 1.800 11.482 7.232 1.00 93.75 316 ASN A O 1
ATOM 2549 N N . LEU A 1 317 ? 3.294 10.452 5.911 1.00 95.94 317 LEU A N 1
ATOM 2550 C CA . LEU A 1 317 ? 2.294 9.895 5.008 1.00 95.94 317 LEU A CA 1
ATOM 2551 C C . LEU A 1 317 ? 1.464 8.811 5.698 1.00 95.94 317 LEU A C 1
ATOM 2553 O O . LEU A 1 317 ? 0.253 8.756 5.495 1.00 95.94 317 LEU A O 1
ATOM 2557 N N . ALA A 1 318 ? 2.080 8.001 6.568 1.00 96.31 318 ALA A N 1
ATOM 2558 C CA . ALA A 1 318 ? 1.347 7.027 7.371 1.00 96.31 318 ALA A CA 1
ATOM 2559 C C . ALA A 1 318 ? 0.295 7.729 8.233 1.00 96.31 318 ALA A C 1
ATOM 2561 O O . ALA A 1 318 ? -0.865 7.322 8.242 1.00 96.31 318 ALA A O 1
ATOM 2562 N N . ARG A 1 319 ? 0.668 8.836 8.886 1.00 96.44 319 ARG A N 1
ATOM 2563 C CA . ARG A 1 319 ? -0.280 9.667 9.635 1.00 96.44 319 ARG A CA 1
ATOM 2564 C C . ARG A 1 319 ? -1.413 10.167 8.740 1.00 96.44 319 ARG A C 1
ATOM 2566 O O . ARG A 1 319 ? -2.571 9.964 9.083 1.00 96.44 319 ARG A O 1
ATOM 2573 N N . LEU A 1 320 ? -1.107 10.747 7.578 1.00 97.00 320 LEU A N 1
ATOM 2574 C CA . LEU A 1 320 ? -2.126 11.252 6.651 1.00 97.00 320 LEU A CA 1
ATOM 2575 C C . LEU A 1 320 ? -3.124 10.163 6.219 1.00 97.00 320 LEU A C 1
ATOM 2577 O O . LEU A 1 320 ? -4.330 10.379 6.306 1.00 97.00 320 LEU A O 1
ATOM 2581 N N . VAL A 1 321 ? -2.644 8.984 5.814 1.00 97.75 321 VAL A N 1
ATOM 2582 C CA . VAL A 1 321 ? -3.495 7.862 5.372 1.00 97.75 321 VAL A CA 1
ATOM 2583 C C . VAL A 1 321 ? -4.424 7.388 6.494 1.00 97.75 321 VAL A C 1
ATOM 2585 O O . VAL A 1 321 ? -5.615 7.183 6.271 1.00 97.75 321 VAL A O 1
ATOM 2588 N N . HIS A 1 322 ? -3.926 7.269 7.726 1.00 97.25 322 HIS A N 1
ATOM 2589 C CA . HIS A 1 322 ? -4.753 6.850 8.864 1.00 97.25 322 HIS A CA 1
ATOM 2590 C C . HIS A 1 322 ? -5.740 7.937 9.307 1.00 97.25 322 HIS A C 1
ATOM 2592 O O . HIS A 1 322 ? -6.848 7.624 9.739 1.00 97.25 322 HIS A O 1
ATOM 2598 N N . PHE A 1 323 ? -5.388 9.214 9.136 1.00 96.75 323 PHE A N 1
ATOM 2599 C CA . PHE A 1 323 ? -6.318 10.324 9.328 1.00 96.75 323 PHE A CA 1
ATOM 2600 C C . PHE A 1 323 ? -7.358 10.416 8.214 1.00 96.75 323 PHE A C 1
ATOM 2602 O O . PHE A 1 323 ? -8.460 10.881 8.478 1.00 96.75 323 PHE A O 1
ATOM 2609 N N . GLN A 1 324 ? -7.080 9.952 6.994 1.00 96.44 324 GLN A N 1
ATOM 2610 C CA . GLN A 1 324 ? -8.089 9.773 5.941 1.00 96.44 324 GLN A CA 1
ATOM 2611 C C . GLN A 1 324 ? -8.995 8.569 6.239 1.00 96.44 324 GLN A C 1
ATOM 2613 O O . GLN A 1 324 ? -10.210 8.662 6.058 1.00 96.44 324 GLN A O 1
ATOM 2618 N N . GLY A 1 325 ? -8.438 7.516 6.837 1.00 95.69 325 GLY A N 1
ATOM 2619 C CA . GLY A 1 325 ? -9.135 6.273 7.151 1.00 95.69 325 GLY A CA 1
ATOM 2620 C C . GLY A 1 325 ? -9.288 5.376 5.923 1.00 95.69 325 GLY A C 1
ATOM 2621 O O . GLY A 1 325 ? -9.080 5.803 4.790 1.00 95.69 325 GLY A O 1
ATOM 2622 N N . TYR A 1 326 ? -9.631 4.118 6.174 1.00 97.19 326 TYR A N 1
ATOM 2623 C CA . TYR A 1 326 ? -9.901 3.084 5.174 1.00 97.19 326 TYR A CA 1
ATOM 2624 C C . TYR A 1 326 ? -10.800 2.004 5.809 1.00 97.19 326 TYR A C 1
ATOM 2626 O O . TYR A 1 326 ? -10.998 2.027 7.030 1.00 97.19 326 TYR A O 1
ATOM 2634 N N . PRO A 1 327 ? -11.381 1.066 5.036 1.00 95.50 327 PRO A N 1
ATOM 2635 C CA . PRO A 1 327 ? -12.298 0.059 5.572 1.00 95.50 327 PRO A CA 1
ATOM 2636 C C . PRO A 1 327 ? -11.712 -0.736 6.747 1.00 95.50 327 PRO A C 1
ATOM 2638 O O . PRO A 1 327 ? -10.606 -1.274 6.662 1.00 95.50 327 PRO A O 1
ATOM 2641 N N . SER A 1 328 ? -12.482 -0.865 7.833 1.00 92.69 328 SER A N 1
ATOM 2642 C CA . SER A 1 328 ? -12.035 -1.494 9.087 1.00 92.69 328 SER A CA 1
ATOM 2643 C C . SER A 1 328 ? -11.619 -2.959 8.925 1.00 92.69 328 SER A C 1
ATOM 2645 O O . SER A 1 328 ? -10.755 -3.445 9.650 1.00 92.69 328 SER A O 1
ATOM 2647 N N . THR A 1 329 ? -12.152 -3.646 7.912 1.00 93.25 329 THR A N 1
ATOM 2648 C CA . THR A 1 329 ? -11.773 -5.017 7.542 1.00 93.25 329 THR A CA 1
ATOM 2649 C C . THR A 1 329 ? -10.311 -5.152 7.112 1.00 93.25 329 THR A C 1
ATOM 2651 O O . THR A 1 329 ? -9.761 -6.249 7.172 1.00 93.25 329 THR A O 1
ATOM 2654 N N . LEU A 1 330 ? -9.674 -4.066 6.660 1.00 96.06 330 LEU A N 1
ATOM 2655 C CA . LEU A 1 330 ? -8.263 -4.062 6.267 1.00 96.06 330 LEU A CA 1
ATOM 2656 C C . LEU A 1 330 ? -7.322 -3.820 7.448 1.00 96.06 330 LEU A C 1
ATOM 2658 O O . LEU A 1 330 ? -6.164 -4.214 7.357 1.00 96.06 330 LEU A O 1
ATOM 2662 N N . ILE A 1 331 ? -7.791 -3.225 8.552 1.00 96.81 331 ILE A N 1
ATOM 2663 C CA . ILE A 1 331 ? -6.939 -2.856 9.697 1.00 96.81 331 ILE A CA 1
ATOM 2664 C C . ILE A 1 331 ? -6.107 -4.050 10.201 1.00 96.81 331 ILE A C 1
ATOM 2666 O O . ILE A 1 331 ? -4.884 -3.911 10.266 1.00 96.81 331 ILE A O 1
ATOM 2670 N N . PRO A 1 332 ? -6.683 -5.241 10.481 1.00 95.69 332 PRO A N 1
ATOM 2671 C CA . PRO A 1 332 ? -5.891 -6.374 10.971 1.00 95.69 332 PRO A CA 1
ATOM 2672 C C . PRO A 1 332 ? -4.853 -6.855 9.945 1.00 95.69 332 PRO A C 1
ATOM 2674 O O . PRO A 1 332 ? -3.751 -7.280 10.299 1.00 95.69 332 PRO A O 1
ATOM 2677 N N . LEU A 1 333 ? -5.188 -6.771 8.653 1.00 95.06 333 LEU A N 1
ATOM 2678 C CA . LEU A 1 333 ? -4.312 -7.188 7.558 1.00 95.06 333 LEU A CA 1
ATOM 2679 C C . LEU A 1 333 ? -3.135 -6.227 7.379 1.00 95.06 333 LEU A C 1
ATOM 2681 O O . LEU A 1 333 ? -2.006 -6.679 7.228 1.00 95.06 333 LEU A O 1
ATOM 2685 N N . VAL A 1 334 ? -3.388 -4.918 7.425 1.00 97.12 334 VAL A N 1
ATOM 2686 C CA . VAL A 1 334 ? -2.350 -3.888 7.300 1.00 97.12 334 VAL A CA 1
ATOM 2687 C C . VAL A 1 334 ? -1.428 -3.922 8.515 1.00 97.12 334 VAL A C 1
ATOM 2689 O O . VAL A 1 334 ? -0.214 -3.938 8.345 1.00 97.12 334 VAL A O 1
ATOM 2692 N N . VAL A 1 335 ? -1.976 -4.007 9.732 1.00 97.06 335 VAL A N 1
ATOM 2693 C CA . VAL A 1 335 ? -1.175 -4.050 10.968 1.00 97.06 335 VAL A CA 1
ATOM 2694 C C . VAL A 1 335 ? -0.250 -5.270 11.010 1.00 97.06 335 VAL A C 1
ATOM 2696 O O . VAL A 1 335 ? 0.908 -5.140 11.396 1.00 97.06 335 VAL A O 1
ATOM 2699 N N . SER A 1 336 ? -0.727 -6.443 10.583 1.00 94.81 336 SER A N 1
ATOM 2700 C CA . SER A 1 336 ? 0.096 -7.661 10.533 1.00 94.81 336 SER A CA 1
ATOM 2701 C C . SER A 1 336 ? 1.032 -7.722 9.318 1.00 94.81 336 SER A C 1
ATOM 2703 O O . SER A 1 336 ? 2.100 -8.326 9.395 1.00 94.81 336 SER A O 1
ATOM 2705 N N . GLY A 1 337 ? 0.643 -7.118 8.192 1.00 94.50 337 GLY A N 1
ATOM 2706 C CA . GLY A 1 337 ? 1.368 -7.185 6.923 1.00 94.50 337 GLY A CA 1
ATOM 2707 C C . GLY A 1 337 ? 2.414 -6.091 6.707 1.00 94.50 337 GLY A C 1
ATOM 2708 O O . GLY A 1 337 ? 3.342 -6.301 5.930 1.00 94.50 337 GLY A O 1
ATOM 2709 N N . VAL A 1 338 ? 2.285 -4.940 7.375 1.00 97.56 338 VAL A N 1
ATOM 2710 C CA . VAL A 1 338 ? 3.176 -3.777 7.238 1.00 97.56 338 VAL A CA 1
ATOM 2711 C C . VAL A 1 338 ? 3.998 -3.604 8.529 1.00 97.56 338 VAL A C 1
ATOM 2713 O O . VAL A 1 338 ? 3.498 -3.057 9.511 1.00 97.56 338 VAL A O 1
ATOM 2716 N N . PRO A 1 339 ? 5.287 -3.998 8.563 1.00 95.38 339 PRO A N 1
ATOM 2717 C CA . PRO A 1 339 ? 6.086 -3.978 9.798 1.00 95.38 339 PRO A CA 1
ATOM 2718 C C . PRO A 1 339 ? 6.300 -2.588 10.423 1.00 95.38 339 PRO A C 1
ATOM 2720 O O . PRO A 1 339 ? 6.507 -2.464 11.633 1.00 95.38 339 PRO A O 1
ATOM 2723 N N . SER A 1 340 ? 6.244 -1.526 9.615 1.00 95.56 340 SER A N 1
ATOM 2724 C CA . SER A 1 340 ? 6.411 -0.134 10.062 1.00 95.56 340 SER A CA 1
ATOM 2725 C C . SER A 1 340 ? 5.179 0.439 10.772 1.00 95.56 340 SER A C 1
ATOM 2727 O O . SER A 1 340 ? 5.197 1.599 11.164 1.00 95.56 340 SER A O 1
ATOM 2729 N N . MET A 1 341 ? 4.122 -0.348 10.996 1.00 96.19 341 MET A N 1
ATOM 2730 C CA . MET A 1 341 ? 2.866 0.128 11.588 1.00 96.19 341 MET A CA 1
ATOM 2731 C C . MET A 1 341 ? 2.968 0.579 13.047 1.00 96.19 341 MET A C 1
ATOM 2733 O O . MET A 1 341 ? 2.129 1.356 13.499 1.00 96.19 341 MET A O 1
ATOM 2737 N N . HIS A 1 342 ? 4.014 0.179 13.772 1.00 94.06 342 HIS A N 1
ATOM 2738 C CA . HIS A 1 342 ? 4.262 0.624 15.146 1.00 94.06 342 HIS A CA 1
ATOM 2739 C C . HIS A 1 342 ? 4.385 2.155 15.285 1.00 94.06 342 HIS A C 1
ATOM 2741 O O . HIS A 1 342 ? 4.053 2.687 16.343 1.00 94.06 342 HIS A O 1
ATOM 2747 N N . ILE A 1 343 ? 4.781 2.876 14.224 1.00 94.81 343 ILE A N 1
ATOM 2748 C CA . ILE A 1 343 ? 4.834 4.352 14.219 1.00 94.81 343 ILE A CA 1
ATOM 2749 C C . ILE A 1 343 ? 3.453 4.989 14.431 1.00 94.81 343 ILE A C 1
ATOM 2751 O O . ILE A 1 343 ? 3.355 6.131 14.870 1.00 94.81 343 ILE A O 1
ATOM 2755 N N . CYS A 1 344 ? 2.368 4.252 14.158 1.00 95.94 344 CYS A N 1
ATOM 2756 C CA . CYS A 1 344 ? 1.007 4.754 14.335 1.00 95.94 344 CYS A CA 1
ATOM 2757 C C . CYS A 1 344 ? 0.668 5.053 15.798 1.00 95.94 344 CYS A C 1
ATOM 2759 O O . CYS A 1 344 ? -0.177 5.905 16.071 1.00 95.94 344 CYS A O 1
ATOM 2761 N N . LEU A 1 345 ? 1.364 4.413 16.744 1.00 95.94 345 LEU A N 1
ATOM 2762 C CA . LEU A 1 345 ? 1.233 4.698 18.172 1.00 95.94 345 LEU A CA 1
ATOM 2763 C C . LEU A 1 345 ? 1.531 6.175 18.499 1.00 95.94 345 LEU A C 1
ATOM 2765 O O . LEU A 1 345 ? 0.969 6.708 19.451 1.00 95.94 345 LEU A O 1
ATOM 2769 N N . ASP A 1 346 ? 2.353 6.862 17.702 1.00 95.69 346 ASP A N 1
ATOM 2770 C CA . ASP A 1 346 ? 2.746 8.256 17.955 1.00 95.69 346 ASP A CA 1
ATOM 2771 C C . ASP A 1 346 ? 1.594 9.245 17.762 1.00 95.69 346 ASP A C 1
ATOM 2773 O O . ASP A 1 346 ? 1.521 10.252 18.463 1.00 95.69 346 ASP A O 1
ATOM 2777 N N . PHE A 1 347 ? 0.687 8.960 16.825 1.00 96.19 347 PHE A N 1
ATOM 2778 C CA . PHE A 1 347 ? -0.389 9.873 16.437 1.00 96.19 347 PHE A CA 1
ATOM 2779 C C . PHE A 1 347 ? -1.794 9.364 16.784 1.00 96.19 347 PHE A C 1
ATOM 2781 O O . PHE A 1 347 ? -2.767 10.078 16.549 1.00 96.19 347 PHE A O 1
ATOM 2788 N N . ILE A 1 348 ? -1.937 8.167 17.367 1.00 97.06 348 ILE A N 1
ATOM 2789 C CA . ILE A 1 348 ? -3.234 7.679 17.868 1.00 97.06 348 ILE A CA 1
ATOM 2790 C C . ILE A 1 348 ? -3.879 8.631 18.882 1.00 97.06 348 ILE A C 1
ATOM 2792 O O . ILE A 1 348 ? -5.069 8.896 18.720 1.00 97.06 348 ILE A O 1
ATOM 2796 N N . PRO A 1 349 ? -3.163 9.193 19.879 1.00 97.06 349 PRO A N 1
ATOM 2797 C CA . PRO A 1 349 ? -3.767 10.155 20.804 1.00 97.06 349 PRO A CA 1
ATOM 2798 C C . PRO A 1 349 ? -4.431 11.333 20.081 1.00 97.06 349 PRO A C 1
ATOM 2800 O O . PRO A 1 349 ? -5.544 11.734 20.409 1.00 97.06 349 PRO A O 1
ATOM 2803 N N . GLU A 1 350 ? -3.779 11.841 19.036 1.00 97.31 350 GLU A N 1
ATOM 2804 C CA . GLU A 1 350 ? -4.301 12.934 18.219 1.00 97.31 350 GLU A CA 1
ATOM 2805 C C . GLU A 1 350 ? -5.484 12.503 17.340 1.00 97.31 350 GLU A C 1
ATOM 2807 O O . GLU A 1 350 ? -6.434 13.265 17.155 1.00 97.31 350 GLU A O 1
ATOM 2812 N N . LEU A 1 351 ? -5.451 11.272 16.823 1.00 96.56 351 LEU A N 1
ATOM 2813 C CA . LEU A 1 351 ? -6.544 10.686 16.049 1.00 96.56 351 LEU A CA 1
ATOM 2814 C C . LEU A 1 351 ? -7.805 10.485 16.907 1.00 96.56 351 LEU A C 1
ATOM 2816 O O . LEU A 1 351 ? -8.911 10.760 16.447 1.00 96.56 351 LEU A O 1
ATOM 2820 N N . LEU A 1 352 ? -7.643 10.059 18.164 1.00 96.25 352 LEU A N 1
ATOM 2821 C CA . LEU A 1 352 ? -8.733 9.953 19.142 1.00 96.25 352 LEU A CA 1
ATOM 2822 C C . LEU A 1 352 ? -9.263 11.330 19.573 1.00 96.25 352 LEU A C 1
ATOM 2824 O O . LEU A 1 352 ? -10.450 11.472 19.866 1.00 96.25 352 LEU A O 1
ATOM 2828 N N . GLY A 1 353 ? -8.403 12.350 19.564 1.00 94.50 353 GLY A N 1
ATOM 2829 C CA . GLY A 1 353 ? -8.770 13.743 19.824 1.00 94.50 353 GLY A CA 1
ATOM 2830 C C . GLY A 1 353 ? -9.567 14.417 18.701 1.00 94.50 353 GLY A C 1
ATOM 2831 O O . GLY A 1 353 ? -10.042 15.536 18.892 1.00 94.50 353 GLY A O 1
ATOM 2832 N N . GLN A 1 354 ? -9.737 13.772 17.540 1.00 95.00 354 GLN A N 1
ATOM 2833 C CA . GLN A 1 354 ? -10.528 14.335 16.445 1.00 95.00 354 GLN A CA 1
ATOM 2834 C C . GLN A 1 354 ? -12.019 14.426 16.812 1.00 95.00 354 GLN A C 1
ATOM 2836 O O . GLN A 1 354 ? -12.559 13.496 17.415 1.00 95.00 354 GLN A O 1
ATOM 2841 N N . PRO A 1 355 ? -12.723 15.498 16.404 1.00 91.44 355 PRO A N 1
ATOM 2842 C CA . PRO A 1 355 ? -14.141 15.668 16.716 1.00 91.44 355 PRO A CA 1
ATOM 2843 C C . PRO A 1 355 ? -15.042 14.684 15.952 1.00 91.44 355 PRO A C 1
ATOM 2845 O O . PRO A 1 355 ? -16.154 14.398 16.392 1.00 91.44 355 PRO A O 1
ATOM 2848 N N . GLN A 1 356 ? -14.594 14.149 14.809 1.00 92.00 356 GLN A N 1
ATOM 2849 C CA . GLN A 1 356 ? -15.392 13.227 14.002 1.00 92.00 356 GLN A CA 1
ATOM 2850 C C . GLN A 1 356 ? -15.394 11.809 14.593 1.00 92.00 356 GLN A C 1
ATOM 2852 O O . GLN A 1 356 ? -14.352 11.160 14.705 1.00 92.00 356 GLN A O 1
ATOM 2857 N N . ARG A 1 357 ? -16.589 11.266 14.860 1.00 90.81 357 ARG A N 1
ATOM 2858 C CA . ARG A 1 357 ? -16.762 9.928 15.459 1.00 90.81 357 ARG A CA 1
ATOM 2859 C C . ARG A 1 357 ? -16.162 8.802 14.638 1.00 90.81 357 ARG A C 1
ATOM 2861 O O . ARG A 1 357 ? -15.583 7.879 15.197 1.00 90.81 357 ARG A O 1
ATOM 2868 N N . SER A 1 358 ? -16.243 8.896 13.314 1.00 92.50 358 SER A N 1
ATOM 2869 C CA . SER A 1 358 ? -15.644 7.909 12.415 1.00 92.50 358 SER A CA 1
ATOM 2870 C C . SER A 1 358 ? -14.133 7.768 12.631 1.00 92.50 358 SER A C 1
ATOM 2872 O O . SER A 1 358 ? -13.618 6.653 12.591 1.00 92.50 358 SER A O 1
ATOM 2874 N N . LYS A 1 359 ? -13.430 8.868 12.932 1.00 94.75 359 LYS A N 1
ATOM 2875 C CA . LYS A 1 359 ? -11.989 8.869 13.229 1.00 94.75 359 LYS A CA 1
ATOM 2876 C C . LYS A 1 359 ? -11.689 8.268 14.594 1.00 94.75 359 LYS A C 1
ATOM 2878 O O . LYS A 1 359 ? -10.754 7.486 14.706 1.00 94.75 359 LYS A O 1
ATOM 2883 N N . GLN A 1 360 ? -12.515 8.563 15.596 1.00 95.25 360 GLN A N 1
ATOM 2884 C CA . GLN A 1 360 ? -12.384 7.986 16.936 1.00 95.25 360 GLN A CA 1
ATOM 2885 C C . GLN A 1 360 ? -12.608 6.466 16.920 1.00 95.25 360 GLN A C 1
ATOM 2887 O O . GLN A 1 360 ? -11.805 5.721 17.476 1.00 95.25 360 GLN A O 1
ATOM 2892 N N . ILE A 1 361 ? -13.651 5.998 16.222 1.00 95.88 361 ILE A N 1
ATOM 2893 C CA . ILE A 1 361 ? -13.938 4.565 16.043 1.00 95.88 361 ILE A CA 1
ATOM 2894 C C . ILE A 1 361 ? -12.772 3.880 15.327 1.00 95.88 361 ILE A C 1
ATOM 2896 O O . ILE A 1 361 ? -12.252 2.880 15.821 1.00 95.88 361 ILE A O 1
ATOM 2900 N N . PHE A 1 362 ? -12.325 4.443 14.199 1.00 97.50 362 PHE A N 1
ATOM 2901 C CA . PHE A 1 362 ? -11.180 3.923 13.453 1.00 97.50 362 PHE A CA 1
ATOM 2902 C C . PHE A 1 362 ? -9.905 3.900 14.312 1.00 97.50 362 PHE A C 1
ATOM 2904 O O . PHE A 1 362 ? -9.176 2.912 14.302 1.00 97.50 362 PHE A O 1
ATOM 2911 N N . GLY A 1 363 ? -9.661 4.945 15.108 1.00 97.50 363 GLY A N 1
ATOM 2912 C CA . GLY A 1 363 ? -8.525 5.037 16.024 1.00 97.50 363 GLY A CA 1
ATOM 2913 C C . GLY A 1 363 ? -8.531 3.950 17.100 1.00 97.50 363 GLY A C 1
ATOM 2914 O O . GLY A 1 363 ? -7.494 3.334 17.332 1.00 97.50 363 GLY A O 1
ATOM 2915 N N . ILE A 1 364 ? -9.686 3.653 17.706 1.00 97.62 364 ILE A N 1
ATOM 2916 C CA . ILE A 1 364 ? -9.825 2.572 18.701 1.00 97.62 364 ILE A CA 1
ATOM 2917 C C . ILE A 1 364 ? -9.628 1.196 18.051 1.00 97.62 364 ILE A C 1
ATOM 2919 O O . ILE A 1 364 ? -8.924 0.346 18.600 1.00 97.62 364 ILE A O 1
ATOM 2923 N N . GLN A 1 365 ? -10.197 0.978 16.862 1.00 97.62 365 GLN A N 1
ATOM 2924 C CA . GLN A 1 365 ? -10.015 -0.264 16.104 1.00 97.62 365 GLN A CA 1
ATOM 2925 C C . GLN A 1 365 ? -8.546 -0.480 15.720 1.00 97.62 365 GLN A C 1
ATOM 2927 O O . GLN A 1 365 ? -8.009 -1.576 15.894 1.00 97.62 365 GLN A O 1
ATOM 2932 N N . LEU A 1 366 ? -7.872 0.566 15.238 1.00 97.75 366 LEU A N 1
ATOM 2933 C CA . LEU A 1 366 ? -6.448 0.536 14.918 1.00 97.75 366 LEU A CA 1
ATOM 2934 C C . LEU A 1 366 ? -5.603 0.257 16.165 1.00 97.75 366 LEU A C 1
ATOM 2936 O O . LEU A 1 366 ? -4.746 -0.624 16.135 1.00 97.75 366 LEU A O 1
ATOM 2940 N N . LEU A 1 367 ? -5.879 0.957 17.267 1.00 97.69 367 LEU A N 1
ATOM 2941 C CA . LEU A 1 367 ? -5.194 0.777 18.543 1.00 97.69 367 LEU A CA 1
ATOM 2942 C C . LEU A 1 367 ? -5.296 -0.664 19.043 1.00 97.69 367 LEU A C 1
ATOM 2944 O O . LEU A 1 367 ? -4.281 -1.249 19.399 1.00 97.69 367 LEU A O 1
ATOM 2948 N N . SER A 1 368 ? -6.487 -1.260 19.015 1.00 97.19 368 SER A N 1
ATOM 2949 C CA . SER A 1 368 ? -6.707 -2.644 19.453 1.00 97.19 368 SER A CA 1
ATOM 2950 C C . SER A 1 368 ? -5.855 -3.656 18.674 1.00 97.19 368 SER A C 1
ATOM 2952 O O . SER A 1 368 ? -5.179 -4.505 19.265 1.00 97.19 368 SER A O 1
ATOM 2954 N N . ASN A 1 369 ? -5.788 -3.506 17.348 1.00 97.12 369 ASN A N 1
ATOM 2955 C CA . ASN A 1 369 ? -4.954 -4.359 16.500 1.00 97.12 369 ASN A CA 1
ATOM 2956 C C . ASN A 1 369 ? -3.452 -4.117 16.733 1.00 97.12 369 ASN A C 1
ATOM 2958 O O . ASN A 1 369 ? -2.679 -5.071 16.797 1.00 97.12 369 ASN A O 1
ATOM 2962 N N . LEU A 1 370 ? -3.031 -2.860 16.915 1.00 96.88 370 LEU A N 1
ATOM 2963 C CA . LEU A 1 370 ? -1.638 -2.530 17.232 1.00 96.88 370 LEU A CA 1
ATOM 2964 C C . LEU A 1 370 ? -1.209 -3.072 18.594 1.00 96.88 370 LEU A C 1
ATOM 2966 O O . LEU A 1 370 ? -0.097 -3.570 18.702 1.00 96.88 370 LEU A O 1
ATOM 2970 N N . CYS A 1 371 ? -2.074 -3.021 19.608 1.00 96.06 371 CYS A N 1
ATOM 2971 C CA . CYS A 1 371 ? -1.791 -3.575 20.934 1.00 96.06 371 CYS A CA 1
ATOM 2972 C C . CYS A 1 371 ? -1.569 -5.088 20.872 1.00 96.06 371 CYS A C 1
ATOM 2974 O O . CYS A 1 371 ? -0.666 -5.613 21.518 1.00 96.06 371 CYS A O 1
ATOM 2976 N N . THR A 1 372 ? -2.366 -5.774 20.050 1.00 94.44 372 THR A N 1
ATOM 2977 C CA . THR A 1 372 ? -2.237 -7.219 19.829 1.00 94.44 372 THR A CA 1
ATOM 2978 C C . THR A 1 372 ? -0.901 -7.563 19.165 1.00 94.44 372 THR A C 1
ATOM 2980 O O . THR A 1 372 ? -0.242 -8.517 19.572 1.00 94.44 372 THR A O 1
ATOM 2983 N N . GLN A 1 373 ? -0.483 -6.771 18.171 1.00 95.12 373 GLN A N 1
ATOM 2984 C CA . GLN A 1 373 ? 0.744 -7.004 17.406 1.00 95.12 373 GLN A CA 1
ATOM 2985 C C . GLN A 1 373 ? 2.019 -6.527 18.129 1.00 95.12 373 GLN A C 1
ATOM 2987 O O . GLN A 1 373 ? 3.072 -7.149 18.004 1.00 95.12 373 GLN A O 1
ATOM 2992 N N . TYR A 1 374 ? 1.943 -5.419 18.868 1.00 94.12 374 TYR A N 1
ATOM 2993 C CA . TYR A 1 374 ? 3.077 -4.724 19.478 1.00 94.12 374 TYR A CA 1
ATOM 2994 C C . TYR A 1 374 ? 2.854 -4.528 20.983 1.00 94.12 374 TYR A C 1
ATOM 2996 O O . TYR A 1 374 ? 2.426 -3.471 21.451 1.00 94.12 374 TYR A O 1
ATOM 3004 N N . GLN A 1 375 ? 3.212 -5.546 21.764 1.00 92.75 375 GLN A N 1
ATOM 3005 C CA . GLN A 1 375 ? 3.085 -5.550 23.224 1.00 92.75 375 GLN A CA 1
ATOM 3006 C C . GLN A 1 375 ? 4.212 -4.740 23.890 1.00 92.75 375 GLN A C 1
ATOM 3008 O O . GLN A 1 375 ? 5.149 -5.279 24.473 1.00 92.75 375 GLN A O 1
ATOM 3013 N N . LEU A 1 376 ? 4.143 -3.414 23.757 1.00 92.62 376 LEU A N 1
ATOM 3014 C CA . LEU A 1 376 ? 5.131 -2.464 24.277 1.00 92.62 376 LEU A CA 1
ATOM 3015 C C . LEU A 1 376 ? 4.539 -1.623 25.423 1.00 92.62 376 LEU A C 1
ATOM 3017 O O . LEU A 1 376 ? 3.359 -1.271 25.351 1.00 92.62 376 LEU A O 1
ATOM 3021 N N . PRO A 1 377 ? 5.341 -1.161 26.407 1.00 93.69 377 PRO A N 1
ATOM 3022 C CA . PRO A 1 377 ? 4.860 -0.265 27.469 1.00 93.69 377 PRO A CA 1
ATOM 3023 C C . PRO A 1 377 ? 4.196 1.011 26.934 1.00 93.69 377 PRO A C 1
ATOM 3025 O O . PRO A 1 377 ? 3.170 1.462 27.437 1.00 93.69 377 PRO A O 1
ATOM 3028 N N . LYS A 1 378 ? 4.740 1.567 25.844 1.00 94.19 378 LYS A N 1
ATOM 3029 C CA . LYS A 1 378 ? 4.139 2.703 25.136 1.00 94.19 378 LYS A CA 1
ATOM 3030 C C . LYS A 1 378 ? 2.743 2.374 24.602 1.00 94.19 378 LYS A C 1
ATOM 3032 O O . LYS A 1 378 ? 1.833 3.181 24.761 1.00 94.19 378 LYS A O 1
ATOM 3037 N N . SER A 1 379 ? 2.573 1.196 23.999 1.00 95.25 379 SER A N 1
ATOM 3038 C CA . SER A 1 379 ? 1.275 0.744 23.491 1.00 95.25 379 SER A CA 1
ATOM 3039 C C . SER A 1 379 ? 0.270 0.558 24.625 1.00 95.25 379 SER A C 1
ATOM 3041 O O . SER A 1 379 ? -0.880 0.945 24.462 1.00 95.25 379 SER A O 1
ATOM 3043 N N . MET A 1 380 ? 0.697 0.049 25.786 1.00 95.94 380 MET A N 1
ATOM 3044 C CA . MET A 1 380 ? -0.159 -0.068 26.971 1.00 95.94 380 MET A CA 1
ATOM 3045 C C . MET A 1 380 ? -0.642 1.300 2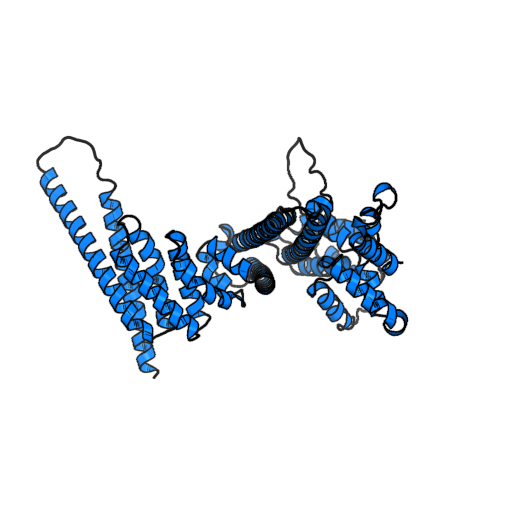7.474 1.00 95.94 380 MET A C 1
ATOM 3047 O O . MET A 1 380 ? -1.828 1.469 27.748 1.00 95.94 380 MET A O 1
ATOM 3051 N N . ASN A 1 381 ? 0.242 2.300 27.548 1.00 96.25 381 ASN A N 1
ATOM 3052 C CA . ASN A 1 381 ? -0.142 3.655 27.963 1.00 96.25 381 ASN A CA 1
ATOM 3053 C C . ASN A 1 381 ? -1.169 4.280 27.007 1.00 96.25 381 ASN A C 1
ATOM 3055 O O . ASN A 1 381 ? -2.117 4.929 27.446 1.00 96.25 381 ASN A O 1
ATOM 3059 N N . ILE A 1 382 ? -1.006 4.061 25.700 1.00 96.81 382 ILE A N 1
ATOM 3060 C CA . ILE A 1 382 ? -1.960 4.544 24.693 1.00 96.81 382 ILE A CA 1
ATOM 3061 C C . ILE A 1 382 ? -3.265 3.737 24.749 1.00 96.81 382 ILE A C 1
ATOM 3063 O O . ILE A 1 382 ? -4.337 4.314 24.594 1.00 96.81 382 ILE A O 1
ATOM 3067 N N . ALA A 1 383 ? -3.205 2.431 25.023 1.00 97.12 383 ALA A N 1
ATOM 3068 C CA . ALA A 1 383 ? -4.382 1.593 25.248 1.00 97.12 383 ALA A CA 1
ATOM 3069 C C . ALA A 1 383 ? -5.217 2.104 26.426 1.00 97.12 383 ALA A C 1
ATOM 3071 O O . ALA A 1 383 ? -6.428 2.264 26.284 1.00 97.12 383 ALA A O 1
ATOM 3072 N N . LYS A 1 384 ? -4.563 2.445 27.544 1.00 96.81 384 LYS A N 1
ATOM 3073 C CA . LYS A 1 384 ? -5.211 3.070 28.700 1.00 96.81 384 LYS A CA 1
ATOM 3074 C C . LYS A 1 384 ? -5.905 4.380 28.319 1.00 96.81 384 LYS A C 1
ATOM 3076 O O . LYS A 1 384 ? -7.091 4.529 28.584 1.00 96.81 384 LYS A O 1
ATOM 3081 N N . LEU A 1 385 ? -5.210 5.268 27.600 1.00 96.75 385 LEU A N 1
ATOM 3082 C CA . LEU A 1 385 ? -5.814 6.496 27.070 1.00 96.75 385 LEU A CA 1
ATOM 3083 C C . LEU A 1 385 ? -7.043 6.201 26.191 1.00 96.75 385 LEU A C 1
ATOM 3085 O O . LEU A 1 385 ? -8.046 6.901 26.283 1.00 96.75 385 LEU A O 1
ATOM 3089 N N . GLY A 1 386 ? -6.987 5.169 25.346 1.00 96.31 386 GLY A N 1
ATOM 3090 C CA . GLY A 1 386 ? -8.125 4.744 24.528 1.00 96.31 386 GLY A CA 1
ATOM 3091 C C . GLY A 1 386 ? -9.342 4.346 25.367 1.00 96.31 386 GLY A C 1
ATOM 3092 O O . GLY A 1 386 ? -10.459 4.765 25.059 1.00 96.31 386 GLY A O 1
ATOM 3093 N N . VAL A 1 387 ? -9.126 3.599 26.453 1.00 95.88 387 VAL A N 1
ATOM 3094 C CA . VAL A 1 387 ? -10.176 3.229 27.417 1.00 95.88 387 VAL A CA 1
ATOM 3095 C C . VAL A 1 387 ? -10.725 4.470 28.136 1.00 95.88 387 VAL A C 1
ATOM 3097 O O . VAL A 1 387 ? -11.943 4.631 28.215 1.00 95.88 387 VAL A O 1
ATOM 3100 N N . ASP A 1 388 ? -9.865 5.397 28.567 1.00 95.50 388 ASP A N 1
ATOM 3101 C CA . ASP A 1 388 ? -10.267 6.659 29.211 1.00 95.50 388 ASP A CA 1
ATOM 3102 C C . ASP A 1 388 ? -11.111 7.549 28.275 1.00 95.50 388 ASP A C 1
ATOM 3104 O O . ASP A 1 388 ? -12.105 8.162 28.684 1.00 95.50 388 ASP A O 1
ATOM 3108 N N . VAL A 1 389 ? -10.762 7.590 26.985 1.00 94.88 389 VAL A N 1
ATOM 3109 C CA . VAL A 1 389 ? -11.554 8.279 25.956 1.00 94.88 389 VAL A CA 1
ATOM 3110 C C . VAL A 1 389 ? -12.923 7.616 25.803 1.00 94.88 389 VAL A C 1
ATOM 3112 O O . VAL A 1 389 ? -13.930 8.321 25.756 1.00 94.88 389 VAL A O 1
ATOM 3115 N N . MET A 1 390 ? -13.000 6.280 25.782 1.00 95.38 390 MET A N 1
ATOM 3116 C CA . MET A 1 390 ? -14.285 5.568 25.745 1.00 95.38 390 MET A CA 1
ATOM 3117 C C . MET A 1 390 ? -15.146 5.865 26.983 1.00 95.38 390 MET A C 1
ATOM 3119 O O . MET A 1 390 ? -16.347 6.090 26.833 1.00 95.38 390 MET A O 1
ATOM 3123 N N . PHE A 1 391 ? -14.551 5.938 28.180 1.00 94.62 391 PHE A N 1
ATOM 3124 C CA . PHE A 1 391 ? -15.242 6.371 29.402 1.00 94.62 391 PHE A CA 1
ATOM 3125 C C . PHE A 1 391 ? -15.775 7.799 29.298 1.00 94.62 391 PHE A C 1
ATOM 3127 O O . PHE A 1 391 ? -16.912 8.066 29.677 1.00 94.62 391 PHE A O 1
ATOM 3134 N N . THR A 1 392 ? -14.979 8.722 28.767 1.00 93.12 392 THR A N 1
ATOM 3135 C CA . THR A 1 392 ? -15.406 10.118 28.601 1.00 93.12 392 THR A CA 1
ATOM 3136 C C . THR A 1 392 ? -16.552 10.223 27.594 1.00 93.12 392 THR A C 1
ATOM 3138 O O . THR A 1 392 ? -17.535 10.925 27.817 1.00 93.12 392 THR A O 1
ATOM 3141 N N . LEU A 1 393 ? -16.470 9.481 26.488 1.00 92.00 393 LEU A N 1
ATOM 3142 C CA . LEU A 1 393 ? -17.508 9.469 25.460 1.00 92.00 393 LEU A CA 1
ATOM 3143 C C . LEU A 1 393 ? -18.804 8.799 25.930 1.00 92.00 393 LEU A C 1
ATOM 3145 O O . LEU A 1 393 ? -19.872 9.143 25.430 1.00 92.00 393 LEU A O 1
ATOM 3149 N N . LEU A 1 394 ? -18.746 7.915 26.928 1.00 89.88 394 LEU A N 1
ATOM 3150 C CA . LEU A 1 394 ? -19.932 7.298 27.521 1.00 89.88 394 LEU A CA 1
ATOM 3151 C C . LEU A 1 394 ? -20.960 8.331 28.004 1.00 89.88 394 LEU A C 1
ATOM 3153 O O . LEU A 1 394 ? -22.159 8.114 27.825 1.00 89.88 394 LEU A O 1
ATOM 3157 N N . SER A 1 395 ? -20.491 9.424 28.616 1.00 86.88 395 SER A N 1
ATOM 3158 C CA . SER A 1 395 ? -21.337 10.460 29.222 1.00 86.88 395 SER A CA 1
ATOM 3159 C C . SER A 1 395 ? -21.645 11.630 28.286 1.00 86.88 395 SER A C 1
ATOM 3161 O O . SER A 1 395 ? -22.666 12.291 28.465 1.00 86.88 395 SER A O 1
ATOM 3163 N N . VAL A 1 396 ? -20.783 11.887 27.298 1.00 88.19 396 VAL A N 1
ATOM 3164 C CA . VAL A 1 396 ? -20.869 13.068 26.420 1.00 88.19 396 VAL A CA 1
ATOM 3165 C C . VAL A 1 396 ? -21.597 12.779 25.100 1.00 88.19 396 VAL A C 1
ATOM 3167 O O . VAL A 1 396 ? -22.084 13.707 24.457 1.00 88.19 396 VAL A O 1
ATOM 3170 N N . LEU A 1 397 ? -21.678 11.517 24.663 1.00 84.94 397 LEU A N 1
ATOM 3171 C CA . LEU A 1 397 ? -22.274 11.170 23.369 1.00 84.94 397 LEU A CA 1
ATOM 3172 C C . LEU A 1 397 ? -23.801 11.335 23.338 1.00 84.94 397 LEU A C 1
ATOM 3174 O O . LEU A 1 397 ? -24.523 10.891 24.232 1.00 84.94 397 LEU A O 1
ATOM 3178 N N . GLU A 1 398 ? -24.298 11.896 22.234 1.00 82.62 398 GLU A N 1
ATOM 3179 C CA . GLU A 1 398 ? -25.725 11.948 21.923 1.00 82.62 398 GLU A CA 1
ATOM 3180 C C . GLU A 1 398 ? -26.285 10.552 21.613 1.00 82.62 398 GLU A C 1
ATOM 3182 O O . GLU A 1 398 ? -25.599 9.690 21.060 1.00 82.62 398 GLU A O 1
ATOM 3187 N N . LYS A 1 399 ? -27.572 10.332 21.915 1.00 74.19 399 LYS A N 1
ATOM 3188 C CA . LYS A 1 399 ? -28.217 9.008 21.815 1.00 74.19 399 LYS A CA 1
ATOM 3189 C C . LYS A 1 399 ? -28.146 8.379 20.416 1.00 74.19 399 LYS A C 1
ATOM 3191 O O . LYS A 1 399 ? -28.075 7.158 20.318 1.00 74.19 399 LYS A O 1
ATOM 3196 N N . SER A 1 400 ? -28.166 9.189 19.358 1.00 76.19 400 SER A N 1
ATOM 3197 C CA . SER A 1 400 ? -28.119 8.743 17.957 1.00 76.19 400 SER A CA 1
ATOM 3198 C C . SER A 1 400 ? -26.778 8.105 17.580 1.00 76.19 400 SER A C 1
ATOM 3200 O O . SER A 1 400 ? -26.751 7.098 16.877 1.00 76.19 400 SER A O 1
ATOM 3202 N N . GLU A 1 401 ? -25.668 8.662 18.065 1.00 83.31 401 GLU A N 1
ATOM 3203 C CA . GLU A 1 401 ? -24.312 8.188 17.758 1.00 83.31 401 GLU A CA 1
ATOM 3204 C C . GLU A 1 401 ? -23.807 7.159 18.777 1.00 83.31 401 GLU A C 1
ATOM 3206 O O . GLU A 1 401 ? -22.931 6.351 18.465 1.00 83.31 401 GLU A O 1
ATOM 3211 N N . TRP A 1 402 ? -24.380 7.164 19.984 1.00 89.44 402 TRP A N 1
ATOM 3212 C CA . TRP A 1 402 ? -23.952 6.345 21.116 1.00 89.44 402 TRP A CA 1
ATOM 3213 C C . TRP A 1 402 ? -23.914 4.851 20.781 1.00 89.44 402 TRP A C 1
ATOM 3215 O O . TRP A 1 402 ? -22.885 4.193 20.952 1.00 89.44 402 TRP A O 1
ATOM 3225 N N . VAL A 1 403 ? -25.013 4.312 20.239 1.00 88.06 403 VAL A N 1
ATOM 3226 C CA . VAL A 1 403 ? -25.098 2.879 19.920 1.00 88.06 403 VAL A CA 1
ATOM 3227 C C . VAL A 1 403 ? -24.145 2.513 18.785 1.00 88.06 403 VAL A C 1
ATOM 3229 O O . VAL A 1 403 ? -23.440 1.509 18.874 1.00 88.06 403 VAL A O 1
ATOM 3232 N N . ALA A 1 404 ? -24.068 3.340 17.739 1.00 89.44 404 ALA A N 1
ATOM 3233 C CA . ALA A 1 404 ? -23.194 3.100 16.592 1.00 89.44 404 ALA A CA 1
ATOM 3234 C C . ALA A 1 404 ? -21.704 3.106 16.974 1.00 89.44 404 ALA A C 1
ATOM 3236 O O . ALA A 1 404 ? -20.934 2.301 16.441 1.00 89.44 404 ALA A O 1
ATOM 3237 N N . PHE A 1 405 ? -21.312 3.982 17.904 1.00 93.62 405 PHE A N 1
ATOM 3238 C CA . PHE A 1 405 ? -19.958 4.060 18.440 1.00 93.62 405 PHE A CA 1
ATOM 3239 C C . PHE A 1 405 ? -19.610 2.807 19.248 1.00 93.62 405 PHE A C 1
ATOM 3241 O O . PHE A 1 405 ? -18.693 2.071 18.877 1.00 93.62 405 PHE A O 1
ATOM 3248 N N . PHE A 1 406 ? -20.368 2.516 20.311 1.00 94.44 406 PHE A N 1
ATOM 3249 C CA . PHE A 1 406 ? -20.036 1.415 21.219 1.00 94.44 406 PHE A CA 1
ATOM 3250 C C . PHE A 1 406 ? -20.200 0.039 20.580 1.00 94.44 406 PHE A C 1
ATOM 3252 O O . PHE A 1 406 ? -19.420 -0.861 20.878 1.00 94.44 406 PHE A O 1
ATOM 3259 N N . ARG A 1 407 ? -21.112 -0.126 19.617 1.00 92.38 407 ARG A N 1
ATOM 3260 C CA . ARG A 1 407 ? -21.222 -1.376 18.848 1.00 92.38 407 ARG A CA 1
ATOM 3261 C C . ARG A 1 407 ? -19.931 -1.728 18.111 1.00 92.38 407 ARG A C 1
ATOM 3263 O O . ARG A 1 407 ? -19.629 -2.906 17.955 1.00 92.38 407 ARG A O 1
ATOM 3270 N N . GLN A 1 408 ? -19.180 -0.723 17.666 1.00 93.31 408 GLN A N 1
ATOM 3271 C CA . GLN A 1 408 ? -17.941 -0.912 16.914 1.00 93.31 408 GLN A CA 1
ATOM 3272 C C . GLN A 1 408 ? -16.688 -0.926 17.797 1.00 93.31 408 GLN A C 1
ATOM 3274 O O . GLN A 1 408 ? -15.689 -1.529 17.408 1.00 93.31 408 GLN A O 1
ATOM 3279 N N . THR A 1 409 ? -16.721 -0.275 18.963 1.00 95.75 409 THR A N 1
ATOM 3280 C CA . THR A 1 409 ? -15.548 -0.115 19.839 1.00 95.75 409 THR A CA 1
ATOM 3281 C C . THR A 1 409 ? -15.522 -1.095 21.009 1.00 95.75 409 THR A C 1
ATOM 3283 O O . THR A 1 409 ? -14.438 -1.490 21.423 1.00 95.75 409 THR A O 1
ATOM 3286 N N . VAL A 1 410 ? -16.670 -1.574 21.504 1.00 95.56 410 VAL A N 1
ATOM 3287 C CA . VAL A 1 410 ? -16.728 -2.575 22.587 1.00 95.56 410 VAL A CA 1
ATOM 3288 C C . VAL A 1 410 ? -15.957 -3.858 22.245 1.00 95.56 410 VAL A C 1
ATOM 3290 O O . VAL A 1 410 ? -15.120 -4.250 23.058 1.00 95.56 410 VAL A O 1
ATOM 3293 N N . PRO A 1 411 ? -16.108 -4.468 21.050 1.00 95.06 411 PRO A N 1
ATOM 3294 C CA . PRO A 1 411 ? -15.339 -5.665 20.696 1.00 95.06 411 PRO A CA 1
ATOM 3295 C C . PRO A 1 411 ? -13.818 -5.446 20.701 1.00 95.06 411 PRO A C 1
ATOM 3297 O O . PRO A 1 411 ? -13.053 -6.393 20.866 1.00 95.06 411 PRO A O 1
ATOM 3300 N N . CYS A 1 412 ? -13.362 -4.197 20.548 1.00 95.88 412 CYS A N 1
ATOM 3301 C CA . CYS A 1 412 ? -11.942 -3.848 20.550 1.00 95.88 412 CYS A CA 1
ATOM 3302 C C . CYS A 1 412 ? -11.303 -3.953 21.945 1.00 95.88 412 CYS A C 1
ATOM 3304 O O . CYS A 1 412 ? -10.078 -4.060 22.033 1.00 95.88 412 CYS A O 1
ATOM 3306 N N . LEU A 1 413 ? -12.102 -3.943 23.020 1.00 95.69 413 LEU A N 1
ATOM 3307 C CA . LEU A 1 413 ? -11.612 -4.089 24.395 1.00 95.69 413 LEU A CA 1
ATOM 3308 C C . LEU A 1 413 ? -11.034 -5.481 24.645 1.00 95.69 413 LEU A C 1
ATOM 3310 O O . LEU A 1 413 ? -10.034 -5.607 25.342 1.00 95.69 413 LEU A O 1
ATOM 3314 N N . LEU A 1 414 ? -11.602 -6.522 24.034 1.00 94.12 414 LEU A N 1
ATOM 3315 C CA . LEU A 1 414 ? -11.142 -7.892 24.240 1.00 94.12 414 LEU A CA 1
ATOM 3316 C C . LEU A 1 414 ? -9.674 -8.095 23.803 1.00 94.12 414 LEU A C 1
ATOM 3318 O O . LEU A 1 414 ? -8.891 -8.552 24.637 1.00 94.12 414 LEU A O 1
ATOM 3322 N N . PRO A 1 415 ? -9.247 -7.756 22.567 1.00 93.62 415 PRO A N 1
ATOM 3323 C CA . PRO A 1 415 ? -7.836 -7.859 22.189 1.00 93.62 415 PRO A CA 1
ATOM 3324 C C . PRO A 1 415 ? -6.917 -6.955 23.022 1.00 93.62 415 PRO A C 1
ATOM 3326 O O . PRO A 1 415 ? -5.795 -7.348 23.332 1.00 93.62 415 PRO A O 1
ATOM 3329 N N . ILE A 1 416 ? -7.395 -5.777 23.444 1.00 94.56 416 ILE A N 1
ATOM 3330 C CA . ILE A 1 416 ? -6.633 -4.877 24.325 1.00 94.56 416 ILE A CA 1
ATOM 3331 C C . ILE A 1 416 ? -6.364 -5.547 25.676 1.00 94.56 416 ILE A C 1
ATOM 3333 O O . ILE A 1 416 ? -5.218 -5.588 26.114 1.00 94.56 416 ILE A O 1
ATOM 3337 N N . CYS A 1 417 ? -7.389 -6.116 26.312 1.00 93.75 417 CYS A N 1
ATOM 3338 C CA . CYS A 1 417 ? -7.260 -6.835 27.579 1.00 93.75 417 CYS A CA 1
ATOM 3339 C C . CYS A 1 417 ? -6.414 -8.110 27.444 1.00 93.75 417 CYS A C 1
ATOM 3341 O O . CYS A 1 417 ? -5.689 -8.466 28.368 1.00 93.75 417 CYS A O 1
ATOM 3343 N N . GLN A 1 418 ? -6.466 -8.786 26.291 1.00 91.69 418 GLN A N 1
ATOM 3344 C CA . GLN A 1 418 ? -5.602 -9.939 26.009 1.00 91.69 418 GLN A CA 1
ATOM 3345 C C . GLN A 1 418 ? -4.130 -9.542 25.893 1.00 91.69 418 GLN A C 1
ATOM 3347 O O . GLN A 1 418 ? -3.268 -10.255 26.397 1.00 91.69 418 GLN A O 1
ATOM 3352 N N . ALA A 1 419 ? -3.843 -8.416 25.237 1.00 92.50 419 ALA A N 1
ATOM 3353 C CA . ALA A 1 419 ? -2.489 -7.888 25.133 1.00 92.50 419 ALA A CA 1
ATOM 3354 C C . ALA A 1 419 ? -1.984 -7.335 26.476 1.00 92.50 419 ALA A C 1
ATOM 3356 O O . ALA A 1 419 ? -0.811 -7.496 26.807 1.00 92.50 419 ALA A O 1
ATOM 3357 N N . PHE A 1 420 ? -2.867 -6.701 27.256 1.00 94.19 420 PHE A N 1
ATOM 3358 C CA . PHE A 1 420 ? -2.536 -6.032 28.512 1.00 94.19 420 PHE A CA 1
ATOM 3359 C C . PHE A 1 420 ? -3.517 -6.413 29.634 1.00 94.19 420 PHE A C 1
ATOM 3361 O O . PHE A 1 420 ? -4.464 -5.668 29.907 1.00 94.19 420 PHE A O 1
ATOM 3368 N N . PRO A 1 421 ? -3.255 -7.521 30.356 1.00 91.38 421 PRO A N 1
ATOM 3369 C CA . PRO A 1 421 ? -4.076 -7.957 31.487 1.00 91.38 421 PRO A CA 1
ATOM 3370 C C . PRO A 1 421 ? -4.352 -6.897 32.573 1.00 91.38 421 PRO A C 1
ATOM 3372 O O . PRO A 1 421 ? -5.453 -6.909 33.120 1.00 91.38 421 PRO A O 1
ATOM 3375 N N . PRO A 1 422 ? -3.444 -5.942 32.884 1.00 91.56 422 PRO A N 1
ATOM 3376 C CA . PRO A 1 422 ? -3.733 -4.900 33.874 1.00 91.56 422 PRO A CA 1
ATOM 3377 C C . PRO A 1 422 ? -4.901 -3.967 33.517 1.00 91.56 422 PRO A C 1
ATOM 3379 O O . PRO A 1 422 ? -5.396 -3.272 34.394 1.00 91.56 422 PRO A O 1
ATOM 3382 N N . LEU A 1 423 ? -5.342 -3.925 32.253 1.00 93.31 423 LEU A N 1
ATOM 3383 C CA . LEU A 1 423 ? -6.475 -3.095 31.819 1.00 93.31 423 LEU A CA 1
ATOM 3384 C C . LEU A 1 423 ? -7.833 -3.807 31.955 1.00 93.31 423 LEU A C 1
ATOM 3386 O O . LEU A 1 423 ? -8.866 -3.220 31.636 1.00 93.31 423 LEU A O 1
ATOM 3390 N N . CYS A 1 424 ? -7.856 -5.068 32.401 1.00 91.62 424 CYS A N 1
ATOM 3391 C CA . CYS A 1 424 ? -9.088 -5.844 32.550 1.00 91.62 424 CYS A CA 1
ATOM 3392 C C . CYS A 1 424 ? -10.072 -5.211 33.542 1.00 91.62 424 CYS A C 1
ATOM 3394 O O . CYS A 1 424 ? -11.267 -5.183 33.255 1.00 91.62 424 CYS A O 1
ATOM 3396 N N . ASP A 1 425 ? -9.587 -4.680 34.668 1.00 90.44 425 ASP A N 1
ATOM 3397 C CA . ASP A 1 425 ? -10.445 -4.070 35.692 1.00 90.44 425 ASP A CA 1
ATOM 3398 C C . ASP A 1 425 ? -11.128 -2.802 35.159 1.00 90.44 425 ASP A C 1
ATOM 3400 O O . ASP A 1 425 ? -12.351 -2.666 35.244 1.00 90.44 425 ASP A O 1
ATOM 3404 N N . ASP A 1 426 ? -10.359 -1.918 34.515 1.00 92.81 426 ASP A N 1
ATOM 3405 C CA . ASP A 1 426 ? -10.877 -0.696 33.891 1.00 92.81 426 ASP A CA 1
ATOM 3406 C C . ASP A 1 426 ? -11.908 -1.028 32.795 1.00 92.81 426 ASP A C 1
ATOM 3408 O O . ASP A 1 426 ? -12.996 -0.443 32.743 1.00 92.81 426 ASP A O 1
ATOM 3412 N N . ALA A 1 427 ? -11.622 -2.026 31.951 1.00 93.44 427 ALA A N 1
ATOM 3413 C CA . ALA A 1 427 ? -12.547 -2.486 30.917 1.00 93.44 427 ALA A CA 1
ATOM 3414 C C . ALA A 1 427 ? -13.828 -3.109 31.502 1.00 93.44 427 ALA A C 1
ATOM 3416 O O . ALA A 1 427 ? -14.923 -2.861 30.993 1.00 93.44 427 ALA A O 1
ATOM 3417 N N . ALA A 1 428 ? -13.728 -3.878 32.590 1.00 92.19 428 ALA A N 1
ATOM 3418 C CA . ALA A 1 428 ? -14.877 -4.468 33.273 1.00 92.19 428 ALA A CA 1
ATOM 3419 C C . ALA A 1 428 ? -15.799 -3.394 33.873 1.00 92.19 428 ALA A C 1
ATOM 3421 O O . ALA A 1 428 ? -17.029 -3.495 33.766 1.00 92.19 428 ALA A O 1
ATOM 3422 N N . VAL A 1 429 ? -15.223 -2.334 34.452 1.00 94.25 429 VAL A N 1
ATOM 3423 C CA . VAL A 1 429 ? -15.978 -1.176 34.950 1.00 94.25 429 VAL A CA 1
ATOM 3424 C C . VAL A 1 429 ? -16.694 -0.465 33.798 1.00 94.25 429 VAL A C 1
ATOM 3426 O O . VAL A 1 429 ? -17.892 -0.187 33.917 1.00 94.25 429 VAL A O 1
ATOM 3429 N N . LEU A 1 430 ? -16.009 -0.235 32.672 1.00 94.31 430 LEU A N 1
ATOM 3430 C CA . LEU A 1 430 ? -16.588 0.391 31.479 1.00 94.31 430 LEU A CA 1
ATOM 3431 C C . LEU A 1 430 ? -17.776 -0.413 30.937 1.00 94.31 430 LEU A C 1
ATOM 3433 O O . LEU A 1 430 ? -18.869 0.129 30.762 1.00 94.31 430 LEU A O 1
ATOM 3437 N N . LEU A 1 431 ? -17.589 -1.719 30.729 1.00 94.19 431 LEU A N 1
ATOM 3438 C CA . LEU A 1 431 ? -18.630 -2.630 30.240 1.00 94.19 431 LEU A CA 1
ATOM 3439 C C . LEU A 1 431 ? -19.830 -2.689 31.195 1.00 94.19 431 LEU A C 1
ATOM 3441 O O . LEU A 1 431 ? -20.976 -2.676 30.751 1.00 94.19 431 LEU A O 1
ATOM 3445 N N . SER A 1 432 ? -19.590 -2.664 32.508 1.00 93.31 432 SER A N 1
ATOM 3446 C CA . SER A 1 432 ? -20.654 -2.650 33.520 1.00 93.31 432 SER A CA 1
ATOM 3447 C C . SER A 1 432 ? -21.463 -1.349 33.519 1.00 93.31 432 SER A C 1
ATOM 3449 O O . SER A 1 432 ? -22.665 -1.355 33.799 1.00 93.31 432 SER A O 1
ATOM 3451 N N . GLN A 1 433 ? -20.830 -0.204 33.254 1.00 93.19 433 GLN A N 1
ATOM 3452 C CA . GLN A 1 433 ? -21.538 1.072 33.112 1.00 93.19 433 GLN A CA 1
ATOM 3453 C C . GLN A 1 433 ? -22.333 1.113 31.800 1.00 93.19 433 GLN A C 1
ATOM 3455 O O . GLN A 1 433 ? -23.517 1.452 31.818 1.00 93.19 433 GLN A O 1
ATOM 3460 N N . LEU A 1 434 ? -21.728 0.675 30.692 1.00 92.56 434 LEU A N 1
ATOM 3461 C CA . LEU A 1 434 ? -22.388 0.529 29.391 1.00 92.56 434 LEU A CA 1
ATOM 3462 C C . LEU A 1 434 ? -23.624 -0.377 29.469 1.00 92.56 434 LEU A C 1
ATOM 3464 O O . LEU A 1 434 ? -24.695 -0.008 28.984 1.00 92.56 434 LEU A O 1
ATOM 3468 N N . GLY A 1 435 ? -23.496 -1.534 30.122 1.00 90.50 435 GLY A N 1
ATOM 3469 C CA . GLY A 1 435 ? -24.587 -2.486 30.313 1.00 90.50 435 GLY A CA 1
ATOM 3470 C C . GLY A 1 435 ? -25.745 -1.894 31.118 1.00 90.50 435 GLY A C 1
ATOM 3471 O O . GLY A 1 435 ? -26.901 -2.053 30.729 1.00 90.50 435 GLY A O 1
ATOM 3472 N N . ARG A 1 436 ? -25.454 -1.135 32.186 1.00 91.12 436 ARG A N 1
ATOM 3473 C CA . ARG A 1 436 ? -26.476 -0.425 32.979 1.00 91.12 436 ARG A CA 1
ATOM 3474 C C . ARG A 1 436 ? -27.247 0.607 32.153 1.00 91.12 436 ARG A C 1
ATOM 3476 O O . ARG A 1 436 ? -28.469 0.678 32.271 1.00 91.12 436 ARG A O 1
ATOM 3483 N N . VAL A 1 437 ? -26.552 1.372 31.308 1.00 89.75 437 VAL A N 1
ATOM 3484 C CA . VAL A 1 437 ? -27.178 2.352 30.402 1.00 89.75 437 VAL A CA 1
ATOM 3485 C C . VAL A 1 437 ? -28.032 1.652 29.339 1.00 89.75 437 VAL A C 1
ATOM 3487 O O . VAL A 1 437 ? -29.168 2.051 29.101 1.00 89.75 437 VAL A O 1
ATOM 3490 N N . CYS A 1 438 ? -27.543 0.567 28.734 1.00 88.81 438 CYS A N 1
ATOM 3491 C CA . CYS A 1 438 ? -28.331 -0.195 27.760 1.00 88.81 438 CYS A CA 1
ATOM 3492 C C . CYS A 1 438 ? -29.592 -0.790 28.400 1.00 88.81 438 CYS A C 1
ATOM 3494 O O . CYS A 1 438 ? -30.687 -0.649 27.859 1.00 88.81 438 CYS A O 1
ATOM 3496 N N . TYR A 1 439 ? -29.462 -1.401 29.580 1.00 88.00 439 TYR A N 1
ATOM 3497 C CA . TYR A 1 439 ? -30.583 -2.015 30.289 1.00 88.00 439 TYR A CA 1
ATOM 3498 C C . TYR A 1 439 ? -31.658 -0.989 30.689 1.00 88.00 439 TYR A C 1
ATOM 3500 O O . TYR A 1 439 ? -32.858 -1.254 30.551 1.00 88.00 439 TYR A O 1
ATOM 3508 N N . SER A 1 440 ? -31.264 0.213 31.125 1.00 87.31 440 SER A N 1
ATOM 3509 C CA . SER A 1 440 ? -32.226 1.279 31.439 1.00 87.31 440 SER A CA 1
ATOM 3510 C C . SER A 1 440 ? -32.994 1.737 30.193 1.00 87.31 440 SER A C 1
ATOM 3512 O O . SER A 1 440 ? -34.214 1.883 30.236 1.00 87.31 440 SER A O 1
ATOM 3514 N N . HIS A 1 441 ? -32.328 1.865 29.044 1.00 85.12 441 HIS A N 1
ATOM 3515 C CA . HIS A 1 441 ? -32.991 2.206 27.785 1.00 85.12 441 HIS A CA 1
ATOM 3516 C C . HIS A 1 441 ? -33.935 1.107 27.283 1.00 85.12 441 HIS A C 1
ATOM 3518 O O . HIS A 1 441 ? -35.057 1.412 26.869 1.00 85.12 441 HIS A O 1
ATOM 3524 N N . ILE A 1 442 ? -33.529 -0.162 27.375 1.00 83.88 442 ILE A N 1
ATOM 3525 C CA . ILE A 1 442 ? -34.364 -1.313 26.999 1.00 83.88 442 ILE A CA 1
ATOM 3526 C C . ILE A 1 442 ? -35.622 -1.368 27.874 1.00 83.88 442 ILE A C 1
ATOM 3528 O O . ILE A 1 442 ? -36.723 -1.551 27.358 1.00 83.88 442 ILE A O 1
ATOM 3532 N N . THR A 1 443 ? -35.492 -1.163 29.187 1.00 83.94 443 THR A N 1
ATOM 3533 C CA . THR A 1 443 ? -36.642 -1.168 30.110 1.00 83.94 443 THR A CA 1
ATOM 3534 C C . THR A 1 443 ? -37.575 0.024 29.888 1.00 83.94 443 THR A C 1
ATOM 3536 O O . THR A 1 443 ? -38.793 -0.159 29.863 1.00 83.94 443 THR A O 1
ATOM 3539 N N . MET A 1 444 ? -37.044 1.225 29.632 1.00 82.62 444 MET A N 1
ATOM 3540 C CA . MET A 1 444 ? -37.855 2.395 29.265 1.00 82.62 444 MET A CA 1
ATOM 3541 C C . MET A 1 444 ? -38.660 2.165 27.977 1.00 82.62 444 MET A C 1
ATOM 3543 O O . MET A 1 444 ? -39.862 2.430 27.943 1.00 82.62 444 MET A O 1
ATOM 3547 N N . ALA A 1 445 ? -38.028 1.638 26.928 1.00 76.25 445 ALA A N 1
ATOM 3548 C CA . ALA A 1 445 ? -38.693 1.362 25.654 1.00 76.25 445 ALA A CA 1
ATOM 3549 C C . ALA A 1 445 ? -39.667 0.165 25.736 1.00 76.25 445 ALA A C 1
ATOM 3551 O O . ALA A 1 445 ? -40.749 0.186 25.141 1.00 76.25 445 ALA A O 1
ATOM 3552 N N . GLY A 1 446 ? -39.336 -0.855 26.533 1.00 71.62 446 GLY A N 1
ATOM 3553 C CA . GLY A 1 446 ? -40.220 -1.985 26.828 1.00 71.62 446 GLY A CA 1
ATOM 3554 C C . GLY A 1 446 ? -41.476 -1.579 27.609 1.00 71.62 446 GLY A C 1
ATOM 3555 O O . GLY A 1 446 ? -42.556 -2.112 27.370 1.00 71.62 446 GLY A O 1
ATOM 3556 N N . ASN A 1 447 ? -41.373 -0.596 28.504 1.00 71.12 447 ASN A N 1
ATOM 3557 C CA . ASN A 1 447 ? -42.533 -0.057 29.215 1.00 71.12 447 ASN A CA 1
ATOM 3558 C C . ASN A 1 447 ? -43.390 0.846 28.316 1.00 71.12 447 ASN A C 1
ATOM 3560 O O . ASN A 1 447 ? -44.613 0.758 28.372 1.00 71.12 447 ASN A O 1
ATOM 3564 N N . ALA A 1 448 ? -42.773 1.647 27.440 1.00 62.94 448 ALA A N 1
ATOM 3565 C CA . ALA A 1 448 ? -43.485 2.499 26.483 1.00 62.94 448 ALA A CA 1
ATOM 3566 C C . ALA A 1 448 ? -44.305 1.702 25.449 1.00 62.94 448 ALA A C 1
ATOM 3568 O O . ALA A 1 448 ? -45.387 2.129 25.050 1.00 62.94 448 ALA A O 1
ATOM 3569 N N . SER A 1 449 ? -43.815 0.533 25.022 1.00 59.25 449 SER A N 1
ATOM 3570 C CA . SER A 1 449 ? -44.538 -0.373 24.113 1.00 59.25 449 SER A CA 1
ATOM 3571 C C . SER A 1 449 ? -45.709 -1.092 24.794 1.00 59.25 449 SER A C 1
ATOM 3573 O O . SER A 1 449 ? -46.750 -1.298 24.173 1.00 59.25 449 SER A O 1
ATOM 3575 N N . LYS A 1 450 ? -45.587 -1.413 26.088 1.00 58.06 450 LYS A N 1
ATOM 3576 C CA . LYS A 1 450 ? -46.691 -1.970 26.887 1.00 58.06 450 LYS A CA 1
ATOM 3577 C C . LYS A 1 450 ? -47.800 -0.945 27.136 1.00 58.06 450 LYS A C 1
ATOM 3579 O O . LYS A 1 450 ? -48.967 -1.268 26.936 1.00 58.06 450 LYS A O 1
ATOM 3584 N N . THR A 1 451 ? -47.457 0.298 27.476 1.00 55.16 451 THR A N 1
ATOM 3585 C CA . THR A 1 451 ? -48.453 1.362 27.699 1.00 55.16 451 THR A CA 1
ATOM 3586 C C . THR A 1 451 ? -49.168 1.787 26.414 1.00 55.16 451 THR A C 1
ATOM 3588 O O . THR A 1 451 ? -50.370 2.031 26.440 1.00 55.16 451 THR A O 1
ATOM 3591 N N . SER A 1 452 ? -48.489 1.805 25.262 1.00 49.06 452 SER A N 1
ATOM 3592 C CA . SER A 1 452 ? -49.145 2.064 23.965 1.00 49.06 452 SER A CA 1
ATOM 3593 C C . SER A 1 452 ? -49.986 0.880 23.453 1.00 49.06 452 SER A C 1
ATOM 3595 O O . SER A 1 452 ? -50.959 1.090 22.727 1.00 49.06 452 SER A O 1
ATOM 3597 N N . GLY A 1 453 ? -49.689 -0.352 23.884 1.00 46.06 453 GLY A N 1
ATOM 3598 C CA . GLY A 1 453 ? -50.538 -1.528 23.655 1.00 46.06 453 GLY A CA 1
ATOM 3599 C C . GLY A 1 453 ? -51.836 -1.534 24.475 1.00 46.06 453 GLY A C 1
ATOM 3600 O O . GLY A 1 453 ? -52.856 -2.028 23.994 1.00 46.06 453 GLY A O 1
ATOM 3601 N N . GLU A 1 454 ? -51.832 -0.949 25.676 1.00 44.97 454 GLU A N 1
ATOM 3602 C CA . GLU A 1 454 ? -53.032 -0.826 26.519 1.00 44.97 454 GLU A CA 1
ATOM 3603 C C . GLU A 1 454 ? -53.941 0.346 26.111 1.00 44.97 454 GLU A C 1
ATOM 3605 O O . GLU A 1 454 ? -55.162 0.224 26.200 1.00 44.97 454 GLU A O 1
ATOM 3610 N N . VAL A 1 455 ? -53.390 1.441 25.569 1.00 46.09 455 VAL A N 1
ATOM 3611 C CA . VAL A 1 455 ? -54.187 2.589 25.080 1.00 46.09 455 VAL A CA 1
ATOM 3612 C C . VAL A 1 455 ? -54.899 2.289 23.747 1.00 46.09 455 VAL A C 1
ATOM 3614 O O . VAL A 1 455 ? -56.006 2.771 23.512 1.00 46.09 455 VAL A O 1
ATOM 3617 N N . ASN A 1 456 ? -54.361 1.395 22.910 1.00 41.28 456 ASN A N 1
ATOM 3618 C CA . ASN A 1 456 ? -54.982 1.005 21.632 1.00 41.28 456 ASN A CA 1
ATOM 3619 C C . ASN A 1 456 ? -56.180 0.037 21.748 1.00 41.28 456 ASN A C 1
ATOM 3621 O O . ASN A 1 456 ? -56.685 -0.440 20.728 1.00 41.28 456 ASN A O 1
ATOM 3625 N N . ARG A 1 457 ? -56.684 -0.243 22.959 1.00 43.41 457 ARG A N 1
ATOM 3626 C CA . ARG A 1 457 ? -57.990 -0.907 23.133 1.00 43.41 457 ARG A CA 1
ATOM 3627 C C . ARG A 1 457 ? -59.188 0.049 23.096 1.00 43.41 457 ARG A C 1
ATOM 3629 O O . ARG A 1 457 ? -60.301 -0.460 23.004 1.00 43.41 457 ARG A O 1
ATOM 3636 N N . CYS A 1 458 ? -58.989 1.374 23.098 1.00 43.47 458 CYS A N 1
ATOM 3637 C CA . CYS A 1 458 ? -60.104 2.334 23.106 1.00 43.47 458 CYS A CA 1
ATOM 3638 C C . CYS A 1 458 ? -60.232 3.288 21.910 1.00 43.47 458 CYS A C 1
ATOM 3640 O O . CYS A 1 458 ? -61.295 3.880 21.803 1.00 43.47 458 CYS A O 1
ATOM 3642 N N . ASP A 1 459 ? -59.280 3.402 20.976 1.00 36.78 459 ASP A N 1
ATOM 3643 C CA . ASP A 1 459 ? -59.475 4.291 19.815 1.00 36.78 459 ASP A CA 1
ATOM 3644 C C . ASP A 1 459 ? -58.946 3.702 18.501 1.00 36.78 459 ASP A C 1
ATOM 3646 O O . ASP A 1 459 ? -57.752 3.688 18.204 1.00 36.78 459 ASP A O 1
ATOM 3650 N N . ARG A 1 460 ? -59.878 3.225 17.666 1.00 40.28 460 ARG A N 1
ATOM 3651 C CA . ARG A 1 460 ? -59.642 2.936 16.246 1.00 40.28 460 ARG A CA 1
ATOM 3652 C C . ARG A 1 460 ? -59.875 4.203 15.424 1.00 40.28 460 ARG A C 1
ATOM 3654 O O . ARG A 1 460 ? -60.926 4.337 14.811 1.00 40.28 460 ARG A O 1
ATOM 3661 N N . SER A 1 461 ? -58.873 5.070 15.335 1.00 40.19 461 SER A N 1
ATOM 3662 C CA . SER A 1 461 ? -58.607 5.867 14.127 1.00 40.19 461 SER A CA 1
ATOM 3663 C C . SER A 1 461 ? -57.363 6.727 14.317 1.00 40.19 461 SER A C 1
ATOM 3665 O O . SER A 1 461 ? -57.381 7.606 15.169 1.00 40.19 461 SER A O 1
ATOM 3667 N N . LEU A 1 462 ? -56.346 6.491 13.476 1.00 34.31 462 LEU A N 1
ATOM 3668 C CA . LEU A 1 462 ? -55.371 7.438 12.895 1.00 34.31 462 LEU A CA 1
ATOM 3669 C C . LEU A 1 462 ? -53.952 6.835 12.824 1.00 34.31 462 LEU A C 1
ATOM 3671 O O . LEU A 1 462 ? -53.297 6.601 13.829 1.00 34.31 462 LEU A O 1
ATOM 3675 N N . THR A 1 463 ? -53.541 6.581 11.576 1.00 34.62 463 THR A N 1
ATOM 3676 C CA . THR A 1 463 ? -52.189 6.593 10.967 1.00 34.62 463 THR A CA 1
ATOM 3677 C C . THR A 1 463 ? -50.949 6.150 11.777 1.00 34.62 463 THR A C 1
ATOM 3679 O O . THR A 1 463 ? -50.652 6.731 12.817 1.00 34.62 463 THR A O 1
ATOM 3682 N N . PRO A 1 464 ? -50.108 5.235 11.244 1.00 36.84 464 PRO A N 1
ATOM 3683 C CA . PRO A 1 464 ? -48.901 4.774 11.921 1.00 36.84 464 PRO A CA 1
ATOM 3684 C C . PRO A 1 464 ? -47.720 5.731 11.681 1.00 36.84 464 PRO A C 1
ATOM 3686 O O . PRO A 1 464 ? -47.226 5.855 10.564 1.00 36.84 464 PRO A O 1
ATOM 3689 N N . THR A 1 465 ? -47.212 6.355 12.741 1.00 34.09 465 THR A N 1
ATOM 3690 C CA . THR A 1 465 ? -45.912 7.064 12.760 1.00 34.09 465 THR A CA 1
ATOM 3691 C C . THR A 1 465 ? -44.906 6.418 13.729 1.00 34.09 465 THR A C 1
ATOM 3693 O O . THR A 1 465 ? -43.970 7.059 14.194 1.00 34.09 465 THR A O 1
ATOM 3696 N N . SER A 1 466 ? -45.054 5.123 14.030 1.00 36.66 466 SER A N 1
ATOM 3697 C CA . SER A 1 466 ? -44.288 4.401 15.064 1.00 36.66 466 SER A CA 1
ATOM 3698 C C . SER A 1 466 ? -43.081 3.584 14.562 1.00 36.66 466 SER A C 1
ATOM 3700 O O . SER A 1 466 ? -42.653 2.642 15.228 1.00 36.66 466 SER A O 1
ATOM 3702 N N . THR A 1 467 ? -42.481 3.917 13.417 1.00 38.19 467 THR A N 1
ATOM 3703 C CA . THR A 1 467 ? -41.346 3.146 12.865 1.00 38.19 467 THR A CA 1
ATOM 3704 C C . THR A 1 467 ? -39.991 3.430 13.533 1.00 38.19 467 THR A C 1
ATOM 3706 O O . THR A 1 467 ? -39.112 2.573 13.490 1.00 38.19 467 THR A O 1
ATOM 3709 N N . SER A 1 468 ? -39.800 4.568 14.210 1.00 44.22 468 SER A N 1
ATOM 3710 C CA . SER A 1 468 ? -38.504 4.921 14.825 1.00 44.22 468 SER A CA 1
ATOM 3711 C C . SER A 1 468 ? -38.228 4.202 16.157 1.00 44.22 468 SER A C 1
ATOM 3713 O O . SER A 1 468 ? -37.105 3.751 16.388 1.00 44.22 468 SER A O 1
ATOM 3715 N N . GLY A 1 469 ? -39.243 4.027 17.012 1.00 43.03 469 GLY A N 1
ATOM 3716 C CA . GLY A 1 469 ? -39.098 3.436 18.354 1.00 43.03 469 GLY A CA 1
ATOM 3717 C C . GLY A 1 469 ? -38.790 1.932 18.373 1.00 43.03 469 GLY A C 1
ATOM 3718 O O . GLY A 1 469 ? -38.071 1.467 19.255 1.00 43.03 469 GLY A O 1
ATOM 3719 N N . LEU A 1 470 ? -39.274 1.179 17.377 1.00 49.06 470 LEU A N 1
ATOM 3720 C CA . LEU A 1 470 ? -38.972 -0.251 17.217 1.00 49.06 470 LEU A CA 1
ATOM 3721 C C . LEU A 1 470 ? -37.519 -0.503 16.778 1.00 49.06 470 LEU A C 1
ATOM 3723 O O . LEU A 1 470 ? -36.930 -1.495 17.203 1.00 49.06 470 LEU A O 1
ATOM 3727 N N . SER A 1 471 ? -36.925 0.399 15.981 1.00 57.88 471 SER A N 1
ATOM 3728 C CA . SER A 1 471 ? -35.523 0.267 15.544 1.00 57.88 471 SER A CA 1
ATOM 3729 C C . SER A 1 471 ? -34.535 0.487 16.696 1.00 57.88 471 SER A C 1
ATOM 3731 O O . SER A 1 471 ? -33.655 -0.340 16.923 1.00 57.88 471 SER A O 1
ATOM 3733 N N . LEU A 1 472 ? -34.765 1.521 17.516 1.00 56.56 472 LEU A N 1
ATOM 3734 C CA . LEU A 1 472 ? -33.905 1.865 18.651 1.00 56.56 472 LEU A CA 1
ATOM 3735 C C . LEU A 1 472 ? -33.909 0.776 19.734 1.00 56.56 472 LEU A C 1
ATOM 3737 O O . LEU A 1 472 ? -32.861 0.468 20.295 1.00 56.56 472 LEU A O 1
ATOM 3741 N N . TYR A 1 473 ? -35.062 0.152 20.007 1.00 65.12 473 TYR A N 1
ATOM 3742 C CA . TYR A 1 473 ? -35.151 -0.971 20.950 1.00 65.12 473 TYR A CA 1
ATOM 3743 C C . TYR A 1 473 ? -34.265 -2.152 20.522 1.00 65.12 473 TYR A C 1
ATOM 3745 O O . TYR A 1 473 ? -33.529 -2.705 21.342 1.00 65.12 473 TYR A O 1
ATOM 3753 N N . GLY A 1 474 ? -34.291 -2.500 19.231 1.00 73.44 474 GLY A N 1
ATOM 3754 C CA . GLY A 1 474 ? -33.434 -3.545 18.669 1.00 73.44 474 GLY A CA 1
ATOM 3755 C C . GLY A 1 474 ? -31.948 -3.187 18.720 1.00 73.44 474 GLY A C 1
ATOM 3756 O O . GLY A 1 474 ? -31.117 -4.045 19.014 1.00 73.44 474 GLY A O 1
ATOM 3757 N N . ASP A 1 475 ? -31.598 -1.921 18.498 1.00 81.12 475 ASP A N 1
ATOM 3758 C CA . ASP A 1 475 ? -30.208 -1.461 18.494 1.00 81.12 475 ASP A CA 1
ATOM 3759 C C . ASP A 1 475 ? -29.556 -1.497 19.886 1.00 81.12 475 ASP A C 1
ATOM 3761 O O . ASP A 1 475 ? -28.440 -2.011 20.021 1.00 81.12 475 ASP A O 1
ATOM 3765 N N . TYR A 1 476 ? -30.254 -1.046 20.938 1.00 83.38 476 TYR A N 1
ATOM 3766 C CA . TYR A 1 476 ? -29.763 -1.178 22.319 1.00 83.38 476 TYR A CA 1
ATOM 3767 C C . TYR A 1 476 ? -29.725 -2.639 22.785 1.00 83.38 476 TYR A C 1
ATOM 3769 O O . TYR A 1 476 ? -28.791 -3.021 23.488 1.00 83.38 476 TYR A O 1
ATOM 3777 N N . GLY A 1 477 ? -30.693 -3.468 22.372 1.00 84.06 477 GLY A N 1
ATOM 3778 C CA . GLY A 1 477 ? -30.690 -4.907 22.659 1.00 84.06 477 GLY A CA 1
ATOM 3779 C C . GLY A 1 477 ? -29.487 -5.626 22.041 1.00 84.06 477 GLY A C 1
ATOM 3780 O O . GLY A 1 477 ? -28.779 -6.358 22.729 1.00 84.06 477 GLY A O 1
ATOM 3781 N N . ASN A 1 478 ? -29.192 -5.346 20.768 1.00 86.81 478 ASN A N 1
ATOM 3782 C CA . ASN A 1 478 ? -28.020 -5.888 20.078 1.00 86.81 478 ASN A CA 1
ATOM 3783 C C . ASN A 1 478 ? -26.708 -5.460 20.749 1.00 86.81 478 ASN A C 1
ATOM 3785 O O . ASN A 1 478 ? -25.795 -6.267 20.897 1.00 86.81 478 ASN A O 1
ATOM 3789 N N . LEU A 1 479 ? -26.599 -4.190 21.153 1.00 88.88 479 LEU A N 1
ATOM 3790 C CA . LEU A 1 479 ? -25.412 -3.699 21.848 1.00 88.88 479 LEU A CA 1
ATOM 3791 C C . LEU A 1 479 ? -25.252 -4.342 23.231 1.00 88.88 479 LEU A C 1
ATOM 3793 O O . LEU A 1 479 ? -24.139 -4.713 23.593 1.00 88.88 479 LEU A O 1
ATOM 3797 N N . TYR A 1 480 ? -26.346 -4.523 23.974 1.00 90.25 480 TYR A N 1
ATOM 3798 C CA . TYR A 1 480 ? -26.324 -5.231 25.253 1.00 90.25 480 TYR A CA 1
ATOM 3799 C C . TYR A 1 480 ? -25.786 -6.660 25.096 1.00 90.25 480 TYR A C 1
ATOM 3801 O O . TYR A 1 480 ? -24.879 -7.050 25.826 1.00 90.25 480 TYR A O 1
ATOM 3809 N N . GLN A 1 481 ? -26.238 -7.389 24.070 1.00 90.44 481 GLN A N 1
ATOM 3810 C CA . GLN A 1 481 ? -25.715 -8.720 23.757 1.00 90.44 481 GLN A CA 1
ATOM 3811 C C . GLN A 1 481 ? -24.213 -8.689 23.417 1.00 90.44 481 GLN A C 1
ATOM 3813 O O . GLN A 1 481 ? -23.453 -9.527 23.899 1.00 90.44 481 GLN A O 1
ATOM 3818 N N . THR A 1 482 ? -23.750 -7.709 22.632 1.00 91.44 482 THR A N 1
ATOM 3819 C CA . THR A 1 482 ? -22.314 -7.536 22.337 1.00 91.44 482 THR A CA 1
ATOM 3820 C C . THR A 1 482 ? -21.493 -7.274 23.603 1.00 91.44 482 THR A C 1
ATOM 3822 O O . THR A 1 482 ? -20.387 -7.801 23.733 1.00 91.44 482 THR A O 1
ATOM 3825 N N . ILE A 1 483 ? -22.016 -6.475 24.539 1.00 91.88 483 ILE A N 1
ATOM 3826 C CA . ILE A 1 483 ? -21.374 -6.197 25.831 1.00 91.88 483 ILE A CA 1
ATOM 3827 C C . ILE A 1 483 ? -21.269 -7.480 26.658 1.00 91.88 483 ILE A C 1
ATOM 3829 O O . ILE A 1 483 ? -20.181 -7.783 27.141 1.00 91.88 483 ILE A O 1
ATOM 3833 N N . GLU A 1 484 ? -22.354 -8.250 26.787 1.00 92.06 484 GLU A N 1
ATOM 3834 C CA . GLU A 1 484 ? -22.357 -9.517 27.534 1.00 92.06 484 GLU A CA 1
ATOM 3835 C C . GLU A 1 484 ? -21.363 -10.528 26.957 1.00 92.06 484 GLU A C 1
ATOM 3837 O O . GLU A 1 484 ? -20.582 -11.116 27.707 1.00 92.06 484 GLU A O 1
ATOM 3842 N N . LEU A 1 485 ? -21.342 -10.689 25.629 1.00 93.19 485 LEU A N 1
ATOM 3843 C CA . LEU A 1 485 ? -20.400 -11.578 24.946 1.00 93.19 485 LEU A CA 1
ATOM 3844 C C . LEU A 1 485 ? -18.952 -11.144 25.189 1.00 93.19 485 LEU A C 1
ATOM 3846 O O . LEU A 1 485 ? -18.130 -11.950 25.619 1.00 93.19 485 LEU A O 1
ATOM 3850 N N . THR A 1 486 ? -18.651 -9.858 24.990 1.00 91.06 486 THR A N 1
ATOM 3851 C CA . THR A 1 486 ? -17.292 -9.325 25.171 1.00 91.06 486 THR A CA 1
ATOM 3852 C C . THR A 1 486 ? -16.839 -9.462 26.628 1.00 91.06 486 THR A C 1
ATOM 3854 O O . THR A 1 486 ? -15.711 -9.874 26.890 1.00 91.06 486 THR A O 1
ATOM 3857 N N . PHE A 1 487 ? -17.719 -9.167 27.590 1.00 91.44 487 PHE A N 1
ATOM 3858 C CA . PHE A 1 487 ? -17.435 -9.307 29.019 1.00 91.44 487 PHE A CA 1
ATOM 3859 C C . PHE A 1 487 ? -17.178 -10.771 29.403 1.00 91.44 487 PHE A C 1
ATOM 3861 O O . PHE A 1 487 ? -16.188 -11.070 30.069 1.00 91.44 487 PHE A O 1
ATOM 3868 N N . SER A 1 488 ? -18.024 -11.694 28.931 1.00 90.56 488 SER A N 1
ATOM 3869 C CA . SER A 1 488 ? -17.862 -13.132 29.164 1.00 90.56 488 SER A CA 1
ATOM 3870 C C . SER A 1 488 ? -16.538 -13.659 28.606 1.00 90.56 488 SER A C 1
ATOM 3872 O O . SER A 1 488 ? -15.828 -14.392 29.297 1.00 90.56 488 SER A O 1
ATOM 3874 N N . GLU A 1 489 ? -16.153 -13.240 27.398 1.00 90.62 489 GLU A N 1
ATOM 3875 C CA . GLU A 1 489 ? -14.890 -13.641 26.772 1.00 90.62 489 GLU A CA 1
ATOM 3876 C C . GLU A 1 489 ? -13.661 -13.088 27.509 1.00 90.62 489 GLU A C 1
ATOM 3878 O O . GLU A 1 489 ? -12.676 -13.816 27.680 1.00 90.62 489 GLU A O 1
ATOM 3883 N N . ILE A 1 490 ? -13.719 -11.841 27.996 1.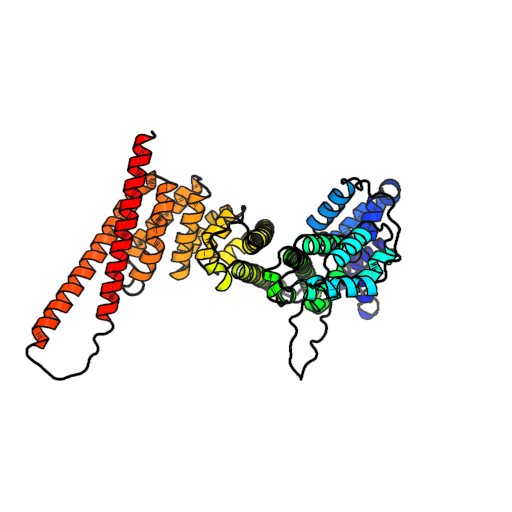00 88.12 490 ILE A N 1
ATOM 3884 C CA . ILE A 1 490 ? -12.659 -11.254 28.831 1.00 88.12 490 ILE A CA 1
ATOM 3885 C C . ILE A 1 490 ? -12.511 -12.059 30.128 1.00 88.12 490 ILE A C 1
ATOM 3887 O O . ILE A 1 490 ? -11.406 -12.503 30.445 1.00 88.12 490 ILE A O 1
ATOM 3891 N N . CYS A 1 491 ? -13.609 -12.319 30.848 1.00 85.19 491 CYS A N 1
ATOM 3892 C CA . CYS A 1 491 ? -13.583 -13.103 32.086 1.00 85.19 491 CYS A CA 1
ATOM 3893 C C . CYS A 1 491 ? -13.084 -14.536 31.855 1.00 85.19 491 CYS A C 1
ATOM 3895 O O . CYS A 1 491 ? -12.233 -15.026 32.598 1.00 85.19 491 CYS A O 1
ATOM 3897 N N . GLY A 1 492 ? -13.579 -15.202 30.808 1.00 82.62 492 GLY A N 1
ATOM 3898 C CA . GLY A 1 492 ? -13.191 -16.566 30.464 1.00 82.62 492 GLY A CA 1
ATOM 3899 C C . GLY A 1 492 ? -11.691 -16.695 30.209 1.00 82.62 492 GLY A C 1
ATOM 3900 O O . GLY A 1 492 ? -11.059 -17.623 30.710 1.00 82.62 492 GLY A O 1
ATOM 3901 N N . ARG A 1 493 ? -11.087 -15.739 29.494 1.00 77.12 493 ARG A N 1
ATOM 3902 C CA . ARG A 1 493 ? -9.642 -15.760 29.222 1.00 77.12 493 ARG A CA 1
ATOM 3903 C C . ARG A 1 493 ? -8.793 -15.293 30.403 1.00 77.12 493 ARG A C 1
ATOM 3905 O O . ARG A 1 493 ? -7.728 -15.866 30.623 1.00 77.12 493 ARG A O 1
ATOM 3912 N N . ALA A 1 494 ? -9.268 -14.334 31.196 1.00 73.00 494 ALA A N 1
ATOM 3913 C CA . ALA A 1 494 ? -8.591 -13.917 32.425 1.00 73.00 494 ALA A CA 1
ATOM 3914 C C . ALA A 1 494 ? -8.474 -15.076 33.436 1.00 73.00 494 ALA A C 1
ATOM 3916 O O . ALA A 1 494 ? -7.413 -15.285 34.022 1.00 73.00 494 ALA A O 1
ATOM 3917 N N . LEU A 1 495 ? -9.522 -15.899 33.571 1.00 63.91 495 LEU A N 1
ATOM 3918 C CA . LEU A 1 495 ? -9.519 -17.094 34.426 1.00 63.91 495 LEU A CA 1
ATOM 3919 C C . LEU A 1 495 ? -8.556 -18.192 33.942 1.00 63.91 495 LEU A C 1
ATOM 3921 O O . LEU A 1 495 ? -8.021 -18.939 34.759 1.00 63.91 495 LEU A O 1
ATOM 3925 N N . VAL A 1 496 ? -8.329 -18.305 32.628 1.00 58.84 496 VAL A N 1
ATOM 3926 C CA . VAL A 1 496 ? -7.356 -19.253 32.054 1.00 58.84 496 VAL A CA 1
ATOM 3927 C C . VAL A 1 496 ? -5.921 -18.785 32.309 1.00 58.84 496 VAL A C 1
ATOM 3929 O O . VAL A 1 496 ? -5.079 -19.596 32.686 1.00 58.84 496 VAL A O 1
ATOM 3932 N N . LEU A 1 497 ? -5.647 -17.484 32.173 1.00 54.84 497 LEU A N 1
ATOM 3933 C CA . LEU A 1 497 ? -4.327 -16.907 32.454 1.00 54.84 497 LEU A CA 1
ATOM 3934 C C . LEU A 1 497 ? -3.973 -16.945 33.948 1.00 54.84 497 LEU A C 1
ATOM 3936 O O . LEU A 1 497 ? -2.818 -17.184 34.287 1.00 54.84 497 LEU A O 1
ATOM 3940 N N . GLY A 1 498 ? -4.959 -16.816 34.841 1.00 48.03 498 GLY A N 1
ATOM 3941 C CA . GLY A 1 498 ? -4.767 -16.985 36.288 1.00 48.03 498 GLY A CA 1
ATOM 3942 C C . GLY A 1 498 ? -4.381 -18.406 36.729 1.00 48.03 498 GLY A C 1
ATOM 3943 O O . GLY A 1 498 ? -4.014 -18.594 37.881 1.00 48.03 498 GLY A O 1
ATOM 3944 N N . LYS A 1 499 ? -4.450 -19.408 35.838 1.00 43.41 499 LYS A N 1
ATOM 3945 C CA . LYS A 1 499 ? -3.955 -20.777 36.087 1.00 43.41 499 LYS A CA 1
ATOM 3946 C C . LYS A 1 499 ? -2.556 -21.042 35.517 1.00 43.41 499 LYS A C 1
ATOM 3948 O O . LYS A 1 499 ? -2.037 -22.139 35.703 1.00 43.41 499 LYS A O 1
ATOM 3953 N N . LEU A 1 500 ? -1.988 -20.087 34.780 1.00 43.19 500 LEU A N 1
ATOM 3954 C CA . LEU A 1 500 ? -0.688 -20.196 34.104 1.00 43.19 500 LEU A CA 1
ATOM 3955 C C . LEU A 1 500 ? 0.432 -19.411 34.809 1.00 43.19 500 LEU A C 1
ATOM 3957 O O . LEU A 1 500 ? 1.580 -19.522 34.384 1.00 43.19 500 LEU A O 1
ATOM 3961 N N . TYR A 1 501 ? 0.105 -18.656 35.862 1.00 34.62 501 TYR A N 1
ATOM 3962 C CA . TYR A 1 501 ? 1.053 -17.933 36.713 1.00 34.62 501 TYR A CA 1
ATOM 3963 C C . TYR A 1 501 ? 1.165 -18.553 38.100 1.00 34.62 501 TYR A C 1
ATOM 3965 O O . TYR A 1 501 ? 0.105 -18.897 38.673 1.00 34.62 501 TYR A O 1
#